Protein AF-A0A7C3XQ85-F1 (afdb_monomer)

Secondary structure (DSSP, 8-state):
-----------HHHHHHHHHHHH-HHHHHHH-GGG-GGG-TTHHHHHHHHHHHHHHHHHHHHHS-GGGS--TTTT-HHHHHHHHHHHHHHIIIIIHHHHHHHHHHHHHTT--TTTS-TTHHHHHHHHHHHHHHHTTT-EEEEEEEE-TTT-PEEEEEEETHHHHHHIIIIIIIIII----HHHHHHHHHTTHHHHTTSHHHHHTT--HHHHHHHHHHHHHHHHHT--HHHHTTT--HHHHHHHHPPP--TT--HHHHHHHHHHHHHHTTTSHHHHHHHTTHHHHHHHHHHHHGGGHHHHHHH-HHHHHHHHHHIIIIIHHHHHHTT-HHHHHHHHHHHHHSSGGGTHHHHHHHHHHHHH--HHHHHHHHHHHHHHHHTTT-S-BTTTEEEEEEEPPHHHHHHHHHHHT-S---SS---THHHHTS-SS-SEEEEEEE----HHHHHHHHHHHHHHHHHH-GGG--GGG-GGGGGSHHHHHHHHHH-SS----------------EEE-SSHHHHHHHHT-HHHHHHTS--HHHHHHHHHHHHHHHHHHHHHHHHHHHHHHTSSHHHHHHHHHHHHHHHTS--SS-----SSPPPTT--HHHHHHHHHHHHHGGGGTTSPEEEEEEEEEEE-SS-EEEEEEEEEEEETT--HHHHHHHH-GGGGGEEEEEEEEE-SS-SSPEEE-TTT----TT-EEEEEEEEEEPPHHHHHHHHHHHHHHHHHHHHHHHIIIII-S------

Mean predicted aligned error: 11.76 Å

pLDDT: mean 75.99, std 19.25, range [28.61, 97.62]

Sequence (742 aa):
MDNVDGRETYTGFEASSCILNFFNLDTAARDLPELNFSELPAFPQIKQVFGRFIEMIETLLMNCDSSQISFNAFNNPEFRKTFYSKLHFIFSEKVEPRILLLKDAIKEGGLTEKEFPEGWEDRIRYAMAWAFLIHYGEKRKGEKEYDPKTGEELDENLDYIRHILRVLFFETRRNVGLIDESTACLGIYHDIKENFDRGIIRILGVPKEGVDVLMRLFFEEIDAHTSPILSRKNIKMSDLIDIVSKKKEEGVLRTRHTLRLFLALCSCLDNPDLFIDYLRSIPVKMADRLDNEKTSRYLLENKPESFIDMMDETFYIFVPFAERLGMIAAFDSILDFCRIIDRKEWQAFFDFRKELLATHDVVSDFNRRIAAEIERRSIGQFQLGRDYVITMRPRSLRTRKSAISRGCKMRYSSASLTVPQIKAMSRGFLNYVIFTPLINDDSRRELLVGIARNVFADMFPELVSIDKYKTDRRTTLGSMFHFATDEKTERPSDAGESKFGTVAYRIFRSPRDLRKNLHGLIHLAIIDDDEEAKKRLIVLFRDAQRYVGHLASQLDFLEKNLSAESVVQYTRRRAESVVENQLHYPLSSSYEIPANVSNTMLKNLIGLVERRVLALFVKPVKIRIRIIQEREDKSIIRDFGYVDIPSGSTPAYALLHTAPQCLLYDIKKCRVRSSIQKRFSECDFAEQVLKAGNILEIYIGETAAAESRQADQIEKAAIGLDEFVLQKIRDEYLGKRKKLSY

Nearest PDB structures (foldseek):
  7oiw-assembly1_A  TM=5.862E-01  e=9.056E-05  Staphylococcus aureus subsp. aureus Mu50
  4wph-assembly2_B  TM=4.427E-01  e=1.383E-01  Homo sapiens
  4wph-assembly1_A  TM=4.320E-01  e=1.445E-01  Homo sapiens
  7xpy-assembly1_A  TM=5.328E-01  e=4.330E-01  Homo sapiens
  6i1d-assembly1_B  TM=3.747E-01  e=2.013E+00  Saccharomyces cerevisiae S288C

Radius of gyration: 29.44 Å; Cα contacts (8 Å, |Δi|>4): 953; chains: 1; bounding box: 61×79×80 Å

Solvent-accessible surface area (backbone atoms only — not comparable to full-atom values): 41315 Å² total; per-residue (Å²): 138,90,83,79,92,80,73,78,74,53,52,78,69,56,48,50,52,49,53,51,58,58,59,31,58,72,56,47,38,67,77,41,56,93,64,50,47,89,73,42,91,49,40,68,33,42,50,50,49,38,54,52,50,50,54,50,50,56,54,43,51,76,77,41,72,50,78,60,46,47,61,70,64,59,76,33,66,69,51,48,52,52,52,49,53,48,52,46,48,45,43,66,73,49,45,52,62,41,53,54,54,45,54,51,48,36,57,65,54,61,56,50,58,85,38,46,41,90,67,47,68,54,52,48,40,33,46,48,39,50,40,42,49,36,35,37,89,33,60,36,77,68,37,60,33,61,43,87,87,81,68,46,78,42,98,46,58,27,52,38,56,54,55,36,52,36,23,39,63,46,31,20,57,74,28,41,47,76,75,35,50,62,43,46,46,44,26,50,43,34,58,42,80,61,42,51,71,30,24,44,43,44,67,29,42,54,50,71,73,50,44,56,52,50,53,51,53,49,40,55,52,47,40,75,66,47,49,70,74,36,55,79,68,75,49,54,53,48,59,48,33,59,53,54,32,53,80,92,51,89,93,62,56,73,46,49,48,54,46,49,34,52,48,58,53,42,70,33,60,91,40,59,68,62,27,60,59,56,50,47,41,52,54,38,50,52,12,47,51,63,51,50,57,72,37,41,62,42,26,51,78,76,36,48,66,64,31,49,56,51,48,49,48,41,59,35,37,51,39,48,46,23,54,75,41,33,18,46,38,37,30,41,53,55,57,28,50,74,63,46,78,56,46,81,85,43,45,72,58,55,53,51,51,55,57,50,62,75,72,47,68,63,64,62,56,50,50,50,52,54,42,53,52,48,20,61,77,48,73,62,76,49,46,79,77,68,39,26,39,75,45,76,43,76,51,41,57,62,60,51,51,51,53,49,58,67,72,48,81,62,92,78,78,100,70,87,92,62,76,66,69,66,67,56,76,54,86,88,56,72,28,36,37,37,37,32,39,60,53,84,52,65,71,62,33,52,50,51,48,51,49,47,51,52,54,52,43,69,76,42,61,91,67,69,63,70,89,68,44,73,55,31,54,83,41,85,67,31,41,61,58,47,72,67,74,55,96,80,78,90,85,91,83,85,83,84,91,83,69,72,63,84,77,52,59,45,69,34,85,25,34,67,52,42,31,53,61,37,31,3,37,63,44,28,32,67,70,68,60,30,66,67,36,43,52,53,50,52,53,56,42,55,63,40,35,58,54,52,51,51,51,52,53,52,50,53,52,59,59,61,42,79,40,78,67,41,43,57,53,50,54,50,56,49,59,61,56,62,76,76,64,87,88,81,77,85,90,68,83,86,74,75,79,57,93,85,65,53,72,66,58,53,49,53,51,50,54,53,58,39,54,50,51,43,52,64,68,50,62,64,28,47,26,32,42,32,45,32,35,46,45,101,89,51,71,50,77,45,74,70,47,74,43,78,40,49,61,51,32,13,53,29,31,52,39,54,70,76,45,48,72,58,45,45,28,33,73,75,53,34,32,43,23,48,79,83,50,96,60,71,42,78,45,56,48,49,73,41,68,54,53,67,51,22,37,38,40,40,32,27,42,76,53,64,32,57,67,72,54,24,51,52,46,49,48,36,23,47,47,21,47,50,54,33,55,50,48,50,46,31,65,76,75,68,43,95,67,78,80,85,82,127

Structure (mmCIF, N/CA/C/O backbone):
data_AF-A0A7C3XQ85-F1
#
_entry.id   AF-A0A7C3XQ85-F1
#
loop_
_atom_site.group_PDB
_atom_site.id
_atom_site.type_symbol
_atom_site.label_atom_id
_atom_site.label_alt_id
_atom_site.label_comp_id
_atom_site.label_asym_id
_atom_site.label_entity_id
_atom_site.label_seq_id
_atom_site.pdbx_PDB_ins_code
_atom_site.Cartn_x
_atom_site.Cartn_y
_atom_site.Cartn_z
_atom_site.occupancy
_atom_site.B_iso_or_equiv
_atom_site.auth_seq_id
_atom_site.auth_comp_id
_atom_site.auth_asym_id
_atom_site.auth_atom_id
_atom_site.pdbx_PDB_model_num
ATOM 1 N N . MET A 1 1 ? 8.898 -20.769 33.068 1.00 31.59 1 MET A N 1
ATOM 2 C CA . MET A 1 1 ? 8.346 -21.734 34.036 1.00 31.59 1 MET A CA 1
ATOM 3 C C . MET A 1 1 ? 7.781 -22.870 33.213 1.00 31.59 1 MET A C 1
ATOM 5 O O . MET A 1 1 ? 6.741 -22.684 32.599 1.00 31.59 1 MET A O 1
ATOM 9 N N . ASP A 1 2 ? 8.521 -23.972 33.131 1.00 36.94 2 ASP A N 1
ATOM 10 C CA . ASP A 1 2 ? 8.095 -25.202 32.462 1.00 36.94 2 ASP A CA 1
ATOM 11 C C . ASP A 1 2 ? 7.470 -26.138 33.500 1.00 36.94 2 ASP A C 1
ATOM 13 O O . ASP A 1 2 ? 8.128 -26.448 34.494 1.00 36.94 2 ASP A O 1
ATOM 17 N N . ASN A 1 3 ? 6.214 -26.554 33.286 1.00 28.61 3 ASN A N 1
ATOM 18 C CA . ASN A 1 3 ? 5.795 -27.962 33.340 1.00 28.61 3 ASN A CA 1
ATOM 19 C C . ASN A 1 3 ? 4.282 -28.164 33.083 1.00 28.61 3 ASN A C 1
ATOM 21 O O . ASN A 1 3 ? 3.446 -27.609 33.787 1.00 28.61 3 ASN A O 1
ATOM 25 N N . VAL A 1 4 ? 4.018 -29.075 32.132 1.00 31.94 4 VAL A N 1
ATOM 26 C CA . VAL A 1 4 ? 2.970 -30.120 32.093 1.00 31.94 4 VAL A CA 1
ATOM 27 C C . VAL A 1 4 ? 1.510 -29.702 31.832 1.00 31.94 4 VAL A C 1
ATOM 29 O O . VAL A 1 4 ? 0.784 -29.306 32.734 1.00 31.94 4 VAL A O 1
ATOM 32 N N . ASP A 1 5 ? 1.106 -29.880 30.565 1.00 35.59 5 ASP A N 1
ATOM 33 C CA . ASP A 1 5 ? -0.220 -30.191 29.978 1.00 35.59 5 ASP A CA 1
ATOM 34 C C . ASP A 1 5 ? -1.478 -30.210 30.881 1.00 35.59 5 ASP A C 1
ATOM 36 O O . ASP A 1 5 ? -2.272 -31.149 30.873 1.00 35.59 5 ASP A O 1
ATOM 40 N N . GLY A 1 6 ? -1.747 -29.113 31.587 1.00 34.97 6 GLY A N 1
ATOM 41 C CA . GLY A 1 6 ? -3.038 -28.826 32.223 1.00 34.97 6 GLY A CA 1
ATOM 42 C C . GLY A 1 6 ? -4.103 -28.358 31.225 1.00 34.97 6 GLY A C 1
ATOM 43 O O . GLY A 1 6 ? -4.691 -27.290 31.403 1.00 34.97 6 GLY A O 1
ATOM 44 N N . ARG A 1 7 ? -4.330 -29.101 30.133 1.00 40.91 7 ARG A N 1
ATOM 45 C CA . ARG A 1 7 ? -5.483 -28.841 29.258 1.00 40.91 7 ARG A CA 1
ATOM 46 C C . ARG A 1 7 ? -6.736 -29.362 29.955 1.00 40.91 7 ARG A C 1
ATOM 48 O O . ARG A 1 7 ? -7.094 -30.524 29.802 1.00 40.91 7 ARG A O 1
ATOM 55 N N . GLU A 1 8 ? -7.389 -28.509 30.737 1.00 44.94 8 GLU A N 1
ATOM 56 C CA . GLU A 1 8 ? -8.786 -28.735 31.098 1.00 44.94 8 GLU A CA 1
ATOM 57 C C . GLU A 1 8 ? -9.602 -28.796 29.802 1.00 44.94 8 GLU A C 1
ATOM 59 O O . GLU A 1 8 ? -9.644 -27.846 29.020 1.00 44.94 8 GLU A O 1
ATOM 64 N N . THR A 1 9 ? -10.193 -29.956 29.527 1.00 39.19 9 THR A N 1
ATOM 65 C CA . THR A 1 9 ? -11.106 -30.141 28.402 1.00 39.19 9 THR A CA 1
ATOM 66 C C . THR A 1 9 ? -12.459 -29.563 28.787 1.00 39.19 9 THR A C 1
ATOM 68 O O . THR A 1 9 ? -13.212 -30.198 29.522 1.00 39.19 9 THR A O 1
ATOM 71 N N . TYR A 1 10 ? -12.758 -28.363 28.299 1.00 47.00 10 TYR A N 1
ATOM 72 C CA . TYR A 1 10 ? -14.072 -27.747 28.457 1.00 47.00 10 TYR A CA 1
ATOM 73 C C . TYR A 1 10 ? -15.071 -28.433 27.522 1.00 47.00 10 TYR A C 1
ATOM 75 O O . TYR A 1 10 ? -14.813 -28.606 26.326 1.00 47.00 10 TYR A O 1
ATOM 83 N N . THR A 1 11 ? -16.229 -28.819 28.053 1.00 49.16 11 THR A N 1
ATOM 84 C CA . THR A 1 11 ? -17.363 -29.210 27.206 1.00 49.16 11 THR A CA 1
ATOM 85 C C . THR A 1 11 ? -17.896 -27.975 26.466 1.00 49.16 11 THR A C 1
ATOM 87 O O . THR A 1 11 ? -17.730 -26.848 26.937 1.00 49.16 11 THR A O 1
ATOM 90 N N . GLY A 1 12 ? -18.543 -28.148 25.305 1.00 54.44 12 GLY A N 1
ATOM 91 C CA . GLY A 1 12 ? -18.982 -27.022 24.459 1.00 54.44 12 GLY A CA 1
ATOM 92 C C . GLY A 1 12 ? -19.811 -25.948 25.187 1.00 54.44 12 GLY A C 1
ATOM 93 O O . GLY A 1 12 ? -19.714 -24.773 24.855 1.00 54.44 12 GLY A O 1
ATOM 94 N N . PHE A 1 13 ? -20.555 -26.322 26.235 1.00 56.94 13 PHE A N 1
ATOM 95 C CA . PHE A 1 13 ? -21.327 -25.387 27.060 1.00 56.94 13 PHE A CA 1
ATOM 96 C C . PHE A 1 13 ? -20.452 -24.537 28.005 1.00 56.94 13 PHE A C 1
ATOM 98 O O . PHE A 1 13 ? -20.681 -23.337 28.166 1.00 56.94 13 PHE A O 1
ATOM 105 N N . GLU A 1 14 ? -19.421 -25.128 28.613 1.00 60.59 14 GLU A N 1
ATOM 106 C CA . GLU A 1 14 ? -18.522 -24.424 29.538 1.00 60.59 14 GLU A CA 1
ATOM 107 C C . GLU A 1 14 ? -17.587 -23.467 28.782 1.00 60.59 14 GLU A C 1
ATOM 109 O O . GLU A 1 14 ? -17.351 -22.346 29.242 1.00 60.59 14 GLU A O 1
ATOM 114 N N . ALA A 1 15 ? -17.146 -23.861 27.582 1.00 64.06 15 ALA A N 1
ATOM 115 C CA . ALA A 1 15 ? -16.384 -23.013 26.667 1.00 64.06 15 ALA A CA 1
ATOM 116 C C . ALA A 1 15 ? -17.145 -21.724 26.309 1.00 64.06 15 ALA A C 1
ATOM 118 O O . ALA A 1 15 ? -16.611 -20.627 26.486 1.00 64.06 15 ALA A O 1
ATOM 119 N N . SER A 1 16 ? -18.416 -21.834 25.899 1.00 67.75 16 SER A N 1
ATOM 120 C CA . SER A 1 16 ? -19.260 -20.668 25.604 1.00 67.75 16 SER A CA 1
ATOM 121 C C . SER A 1 16 ? -19.396 -19.735 26.809 1.00 67.75 16 SER A C 1
ATOM 123 O O . SER A 1 16 ? -19.255 -18.522 26.665 1.00 67.75 16 SER A O 1
ATOM 125 N N . SER A 1 17 ? -19.587 -20.274 28.019 1.00 77.69 17 SER A N 1
ATOM 126 C CA . SER A 1 17 ? -19.729 -19.453 29.231 1.00 77.69 17 SER A CA 1
ATOM 127 C C . SER A 1 17 ? -18.465 -18.651 29.581 1.00 77.69 17 SER A C 1
ATOM 129 O O . SER A 1 17 ? -18.557 -17.483 29.964 1.00 77.69 17 SER A O 1
ATOM 131 N N . CYS A 1 18 ? -17.278 -19.239 29.399 1.00 81.00 18 CYS A N 1
ATOM 132 C CA . CYS A 1 18 ? -15.994 -18.586 29.652 1.00 81.00 18 CYS A CA 1
ATOM 133 C C . CYS A 1 18 ? -15.768 -17.401 28.699 1.00 81.00 18 CYS A C 1
ATOM 135 O O . CYS A 1 18 ? -15.454 -16.293 29.136 1.00 81.00 18 CYS A O 1
ATOM 137 N N . ILE A 1 19 ? -15.991 -17.616 27.401 1.00 83.06 19 ILE A N 1
ATOM 138 C CA . ILE A 1 19 ? -15.823 -16.593 26.358 1.00 83.06 19 ILE A CA 1
ATOM 139 C C . ILE A 1 19 ? -16.833 -15.462 26.551 1.00 83.06 19 ILE A C 1
ATOM 141 O O . ILE A 1 19 ? -16.451 -14.291 26.516 1.00 83.06 19 ILE A O 1
ATOM 145 N N . LEU A 1 20 ? -18.102 -15.809 26.801 1.00 84.19 20 LEU A N 1
ATOM 146 C CA . LEU A 1 20 ? -19.162 -14.846 27.096 1.00 84.19 20 LEU A CA 1
ATOM 147 C C . LEU A 1 20 ? -18.768 -13.960 28.277 1.00 84.19 20 LEU A C 1
ATOM 149 O O . LEU A 1 20 ? -18.853 -12.740 28.181 1.00 84.19 20 LEU A O 1
ATOM 153 N N . ASN A 1 21 ? -18.279 -14.549 29.370 1.00 86.25 21 ASN A N 1
ATOM 154 C CA . ASN A 1 21 ? -17.844 -13.789 30.539 1.00 86.25 21 ASN A CA 1
ATOM 155 C C . ASN A 1 21 ? -16.622 -12.909 30.247 1.00 86.25 21 ASN A C 1
ATOM 157 O O . ASN A 1 21 ? -16.576 -11.764 30.701 1.00 86.25 21 ASN A O 1
ATOM 161 N N . PHE A 1 22 ? -15.650 -13.414 29.483 1.00 90.44 22 PHE A N 1
ATOM 162 C CA . PHE A 1 22 ? -14.438 -12.668 29.159 1.00 90.44 22 PHE A CA 1
ATOM 163 C C . PHE A 1 22 ? -14.728 -11.444 28.298 1.00 90.44 22 PHE A C 1
ATOM 165 O O . PHE A 1 22 ? -14.241 -10.368 28.631 1.00 90.44 22 PHE A O 1
ATOM 172 N N . PHE A 1 23 ? -15.518 -11.588 27.231 1.00 92.31 23 PHE A N 1
ATOM 173 C CA . PHE A 1 23 ? -15.826 -10.526 26.263 1.00 92.31 23 PHE A CA 1
ATOM 174 C C . PHE A 1 23 ? -17.057 -9.682 26.635 1.00 92.31 23 PHE A C 1
ATOM 176 O O . PHE A 1 23 ? -17.402 -8.734 25.926 1.00 92.31 23 PHE A O 1
ATOM 183 N N . ASN A 1 24 ? -17.706 -9.963 27.768 1.00 89.81 24 ASN A N 1
ATOM 184 C CA . ASN A 1 24 ? -18.750 -9.100 28.306 1.00 89.81 24 ASN A CA 1
ATOM 185 C C . ASN A 1 24 ? -18.141 -7.810 28.885 1.00 89.81 24 ASN A C 1
ATOM 187 O O . ASN A 1 24 ? -17.690 -7.759 30.033 1.00 89.81 24 ASN A O 1
ATOM 191 N N . LEU A 1 25 ? -18.177 -6.749 28.078 1.00 87.50 25 LEU A N 1
ATOM 192 C CA . LEU A 1 25 ? -17.703 -5.412 28.442 1.00 87.50 25 LEU A CA 1
ATOM 193 C C . LEU A 1 25 ? -18.417 -4.806 29.651 1.00 87.50 25 LEU A C 1
ATOM 195 O O . LEU A 1 25 ? -17.778 -4.077 30.402 1.00 87.50 25 LEU A O 1
ATOM 199 N N . ASP A 1 26 ? -19.694 -5.117 29.881 1.00 87.31 26 ASP A N 1
ATOM 200 C CA . ASP A 1 26 ? -20.423 -4.600 31.045 1.00 87.31 26 ASP A CA 1
ATOM 201 C C . ASP A 1 26 ? -19.884 -5.245 32.338 1.00 87.31 26 ASP A C 1
ATOM 203 O O . ASP A 1 26 ? -19.753 -4.596 33.376 1.00 87.31 26 ASP A O 1
ATOM 207 N N . THR A 1 27 ? -19.503 -6.524 32.279 1.00 87.00 27 THR A N 1
ATOM 208 C CA . THR A 1 27 ? -18.810 -7.203 33.382 1.00 87.00 27 THR A CA 1
ATOM 209 C C . THR A 1 27 ? -17.384 -6.681 33.540 1.00 87.00 27 THR A C 1
ATOM 211 O O . THR A 1 27 ? -16.981 -6.378 34.656 1.00 87.00 27 THR A O 1
ATOM 214 N N . ALA A 1 28 ? -16.637 -6.481 32.450 1.00 86.19 28 ALA A N 1
ATOM 215 C CA . ALA A 1 28 ? -15.297 -5.891 32.520 1.00 86.19 28 ALA A CA 1
ATOM 216 C C . ALA A 1 28 ? -15.299 -4.469 33.111 1.00 86.19 28 ALA A C 1
ATOM 218 O O . ALA A 1 28 ? -14.428 -4.153 33.913 1.00 86.19 28 ALA A O 1
ATOM 219 N N . ALA A 1 29 ? -16.293 -3.639 32.780 1.00 86.50 29 ALA A N 1
ATOM 220 C CA . ALA A 1 29 ? -16.444 -2.294 33.335 1.00 86.50 29 ALA A CA 1
ATOM 221 C C . ALA A 1 29 ? -16.757 -2.295 34.842 1.00 86.50 29 ALA A C 1
ATOM 223 O O . ALA A 1 29 ? -16.347 -1.379 35.548 1.00 86.50 29 ALA A O 1
ATOM 224 N N . ARG A 1 30 ? -17.458 -3.321 35.346 1.00 88.00 30 ARG A N 1
ATOM 225 C CA . ARG A 1 30 ? -17.686 -3.505 36.791 1.00 88.00 30 ARG A CA 1
ATOM 226 C C . ARG A 1 30 ? -16.452 -4.031 37.516 1.00 88.00 30 ARG A C 1
ATOM 228 O O . ARG A 1 30 ? -16.191 -3.598 38.633 1.00 88.00 30 ARG A O 1
ATOM 235 N N . ASP A 1 31 ? -15.729 -4.957 36.892 1.00 87.44 31 ASP A N 1
ATOM 236 C CA . ASP A 1 31 ? -14.573 -5.624 37.500 1.00 87.44 31 ASP A CA 1
ATOM 237 C C . ASP A 1 31 ? -13.309 -4.749 37.475 1.00 87.44 31 ASP A C 1
ATOM 239 O O . ASP A 1 31 ? -12.438 -4.906 38.328 1.00 87.44 31 ASP A O 1
ATOM 243 N N . LEU A 1 32 ? -13.210 -3.838 36.501 1.00 90.00 32 LEU A N 1
ATOM 244 C CA . LEU A 1 32 ? -12.097 -2.905 36.302 1.00 90.00 32 LEU A CA 1
ATOM 245 C C . LEU A 1 32 ? -12.626 -1.461 36.199 1.00 90.00 32 LEU A C 1
ATOM 247 O O . LEU A 1 32 ? -12.503 -0.830 35.140 1.00 90.00 32 LEU A O 1
ATOM 251 N N . PRO A 1 33 ? -13.262 -0.928 37.263 1.00 90.12 33 PRO A N 1
ATOM 252 C CA . PRO A 1 33 ? -13.885 0.395 37.235 1.00 90.12 33 PRO A CA 1
ATOM 253 C C . PRO A 1 33 ? -12.870 1.513 36.970 1.00 90.12 33 PRO A C 1
ATOM 255 O O . PRO A 1 33 ? -13.230 2.544 36.417 1.00 90.12 33 PRO A O 1
ATOM 258 N N . GLU A 1 34 ? -11.591 1.307 37.290 1.00 91.31 34 GLU A N 1
ATOM 259 C CA . GLU A 1 34 ? -10.514 2.262 37.024 1.00 91.31 34 GLU A CA 1
ATOM 260 C C . GLU A 1 34 ? -10.281 2.536 35.531 1.00 91.31 34 GLU A C 1
ATOM 262 O O . GLU A 1 34 ? -9.664 3.543 35.186 1.00 91.31 34 GLU A O 1
ATOM 267 N N . LEU A 1 35 ? -10.758 1.652 34.648 1.00 89.06 35 LEU A N 1
ATOM 268 C CA . LEU A 1 35 ? -10.637 1.807 33.201 1.00 89.06 35 LEU A CA 1
ATOM 269 C C . LEU A 1 35 ? -11.797 2.600 32.584 1.00 89.06 35 LEU A C 1
ATOM 271 O O . LEU A 1 35 ? -11.731 2.874 31.397 1.00 89.06 35 LEU A O 1
ATOM 275 N N . ASN A 1 36 ? -12.856 2.956 33.324 1.00 89.75 36 ASN A N 1
ATOM 276 C CA . ASN A 1 36 ? -13.954 3.824 32.851 1.00 89.75 36 ASN A CA 1
ATOM 277 C C . ASN A 1 36 ? -14.445 3.536 31.412 1.00 89.75 36 ASN A C 1
ATOM 279 O O . ASN A 1 36 ? -14.696 4.451 30.629 1.00 89.75 36 ASN A O 1
ATOM 283 N N . PHE A 1 37 ? -14.600 2.259 31.040 1.00 87.69 37 PHE A N 1
ATOM 284 C CA . PHE A 1 37 ? -14.905 1.861 29.658 1.00 87.69 37 PHE A CA 1
ATOM 285 C C . PHE A 1 37 ? -16.136 2.551 29.061 1.00 87.69 37 PHE A C 1
ATOM 287 O O . PHE A 1 37 ? -16.153 2.823 27.864 1.00 87.69 37 PHE A O 1
ATOM 294 N N . SER A 1 38 ? -17.144 2.854 29.882 1.00 85.19 38 SER A N 1
ATOM 295 C CA . SER A 1 38 ? -18.368 3.544 29.464 1.00 85.19 38 SER A CA 1
ATOM 296 C C . SER A 1 38 ? -18.139 4.965 28.943 1.00 85.19 38 SER A C 1
ATOM 298 O O . SER A 1 38 ? -19.006 5.499 28.259 1.00 85.19 38 SER A O 1
ATOM 300 N N . GLU A 1 39 ? -17.003 5.585 29.266 1.00 89.81 39 GLU A N 1
ATOM 301 C CA . GLU A 1 39 ? -16.635 6.922 28.791 1.00 89.81 39 GLU A CA 1
ATOM 302 C C . GLU A 1 39 ? -15.858 6.883 27.466 1.00 89.81 39 GLU A C 1
ATOM 304 O O . GLU A 1 39 ? -15.670 7.924 26.833 1.00 89.81 39 GLU A O 1
ATOM 309 N N . LEU A 1 40 ? -15.421 5.701 27.010 1.00 92.56 40 LEU A N 1
ATOM 310 C CA . LEU A 1 40 ? -14.745 5.574 25.723 1.00 92.56 40 LEU A CA 1
ATOM 311 C C . LEU A 1 40 ? -15.740 5.803 24.575 1.00 92.56 40 LEU A C 1
ATOM 313 O O . LEU A 1 40 ? -16.701 5.041 24.452 1.00 92.56 40 LEU A O 1
ATOM 317 N N . PRO A 1 41 ? -15.469 6.740 23.643 1.00 94.81 41 PRO A N 1
ATOM 318 C CA . PRO A 1 41 ? -16.310 6.929 22.459 1.00 94.81 41 PRO A CA 1
ATOM 319 C C . PRO A 1 41 ? -16.489 5.652 21.626 1.00 94.81 41 PRO A C 1
ATOM 321 O O . PRO A 1 41 ? -17.539 5.449 21.029 1.00 94.81 41 PRO A O 1
ATOM 324 N N . ALA A 1 42 ? -15.481 4.771 21.620 1.00 95.31 42 ALA A N 1
ATOM 325 C CA . ALA A 1 42 ? -15.505 3.494 20.912 1.00 95.31 42 ALA A CA 1
ATOM 326 C C . ALA A 1 42 ? -16.222 2.349 21.636 1.00 95.31 42 ALA A C 1
ATOM 328 O O . ALA A 1 42 ? -16.307 1.251 21.083 1.00 95.31 42 ALA A O 1
ATOM 329 N N . PHE A 1 43 ? -16.735 2.564 22.852 1.00 95.38 43 PHE A N 1
ATOM 330 C CA . PHE A 1 43 ? -17.388 1.514 23.635 1.00 95.38 43 PHE A CA 1
ATOM 331 C C . PHE A 1 43 ? -18.481 0.755 22.855 1.00 95.38 43 PHE A C 1
ATOM 333 O O . PHE A 1 43 ? -18.446 -0.480 22.871 1.00 95.38 43 PHE A O 1
ATOM 340 N N . PRO A 1 44 ? -19.396 1.417 22.109 1.00 96.12 44 PRO A N 1
ATOM 341 C CA . PRO A 1 44 ? -20.425 0.709 21.346 1.00 96.12 44 PRO A CA 1
ATOM 342 C C . PRO A 1 44 ? -19.841 -0.214 20.270 1.00 96.12 44 PRO A C 1
ATOM 344 O O . PRO A 1 44 ? -20.291 -1.349 20.119 1.00 96.12 44 PRO A O 1
ATOM 347 N N . GLN A 1 45 ? -18.808 0.236 19.555 1.00 97.38 45 GLN A N 1
ATOM 348 C CA . GLN A 1 45 ? -18.197 -0.532 18.470 1.00 97.38 45 GLN A CA 1
ATOM 349 C C . GLN A 1 45 ? -17.363 -1.700 18.994 1.00 97.38 45 GLN A C 1
ATOM 351 O O . GLN A 1 45 ? -17.401 -2.782 18.414 1.00 97.38 45 GLN A O 1
ATOM 356 N N . ILE A 1 46 ? -16.655 -1.520 20.113 1.00 97.12 46 ILE A N 1
ATOM 357 C CA . ILE A 1 46 ? -15.939 -2.621 20.772 1.00 97.12 46 ILE A CA 1
ATOM 358 C C . ILE A 1 46 ? -16.950 -3.678 21.240 1.00 97.12 46 ILE A C 1
ATOM 360 O O . ILE A 1 46 ? -16.752 -4.864 20.980 1.00 97.12 46 ILE A O 1
ATOM 364 N N . LYS A 1 47 ? -18.069 -3.261 21.853 1.00 95.62 47 LYS A N 1
ATOM 365 C CA . LYS A 1 47 ? -19.145 -4.173 22.277 1.00 95.62 47 LYS A CA 1
ATOM 366 C C . LYS A 1 47 ? -19.730 -4.953 21.104 1.00 95.62 47 LYS A C 1
ATOM 368 O O . LYS A 1 47 ? -19.926 -6.160 21.218 1.00 95.62 47 LYS A O 1
ATOM 373 N N . GLN A 1 48 ? -19.951 -4.284 19.974 1.00 95.88 48 GLN A N 1
ATOM 374 C CA . GLN A 1 48 ? -20.429 -4.920 18.750 1.00 95.88 48 GLN A CA 1
ATOM 375 C C . GLN A 1 48 ? -19.440 -5.973 18.227 1.00 95.88 48 GLN A C 1
ATOM 377 O O . GLN A 1 48 ? -19.843 -7.107 17.979 1.00 95.88 48 GLN A O 1
ATOM 382 N N . VAL A 1 49 ? -18.151 -5.633 18.104 1.00 96.75 49 VAL A N 1
ATOM 383 C CA . VAL A 1 49 ? -17.114 -6.573 17.638 1.00 96.75 49 VAL A CA 1
ATOM 384 C C . VAL A 1 49 ? -16.988 -7.775 18.568 1.00 96.75 49 VAL A C 1
ATOM 386 O O . VAL A 1 49 ? -16.894 -8.904 18.099 1.00 96.75 49 VAL A O 1
ATOM 389 N N . PHE A 1 50 ? -17.028 -7.562 19.883 1.00 96.06 50 PHE A N 1
ATOM 390 C CA . PHE A 1 50 ? -16.963 -8.651 20.857 1.00 96.06 50 PHE A CA 1
ATOM 391 C C . PHE A 1 50 ? -18.171 -9.584 20.761 1.00 96.06 50 PHE A C 1
ATOM 393 O O . PHE A 1 50 ? -17.981 -10.797 20.746 1.00 96.06 50 PHE A O 1
ATOM 400 N N . GLY A 1 51 ? -19.384 -9.043 20.612 1.00 94.81 51 GLY A N 1
ATOM 401 C CA . GLY A 1 51 ? -20.589 -9.846 20.374 1.00 94.81 51 GLY A CA 1
ATOM 402 C C . GLY A 1 51 ? -20.473 -10.715 19.120 1.00 94.81 51 GLY A C 1
ATOM 403 O O . GLY A 1 51 ? -20.686 -11.922 19.179 1.00 94.81 51 GLY A O 1
ATOM 404 N N . ARG A 1 52 ? -20.032 -10.125 18.005 1.00 95.75 52 ARG A N 1
ATOM 405 C CA . ARG A 1 52 ? -19.819 -10.845 16.739 1.00 95.75 52 ARG A CA 1
ATOM 406 C C . ARG A 1 52 ? -18.735 -11.902 16.830 1.00 95.75 52 ARG A C 1
ATOM 408 O O . ARG A 1 52 ? -18.889 -13.000 16.309 1.00 95.75 52 ARG A O 1
ATOM 415 N N . PHE A 1 53 ? -17.647 -11.596 17.525 1.00 95.12 53 PHE A N 1
ATOM 416 C CA . PHE A 1 53 ? -16.585 -12.563 17.736 1.00 95.12 53 PHE A CA 1
ATOM 417 C C . PHE A 1 53 ? -17.060 -13.762 18.562 1.00 95.12 53 PHE A C 1
ATOM 419 O O . PHE A 1 53 ? -16.715 -14.890 18.225 1.00 95.12 53 PHE A O 1
ATOM 426 N N . ILE A 1 54 ? -17.893 -13.546 19.587 1.00 93.62 54 ILE A N 1
ATOM 427 C CA . ILE A 1 54 ? -18.523 -14.641 20.340 1.00 93.62 54 ILE A CA 1
ATOM 428 C C . ILE A 1 54 ? -19.343 -15.534 19.398 1.00 93.62 54 ILE A C 1
ATOM 430 O O . ILE A 1 54 ? -19.103 -16.738 19.369 1.00 93.62 54 ILE A O 1
ATOM 434 N N . GLU A 1 55 ? -20.230 -14.958 18.576 1.00 93.69 55 GLU A N 1
ATOM 435 C CA . GLU A 1 55 ? -21.048 -15.704 17.597 1.00 93.69 55 GLU A CA 1
ATOM 436 C C . GLU A 1 55 ? -20.178 -16.529 16.626 1.00 93.69 55 GLU A C 1
ATOM 438 O O . GLU A 1 55 ? -20.482 -17.683 16.300 1.00 93.69 55 GLU A O 1
ATOM 443 N N . MET A 1 56 ? -19.052 -15.963 16.182 1.00 94.38 56 MET A N 1
ATOM 444 C CA . MET A 1 56 ? -18.095 -16.659 15.321 1.00 94.38 56 MET A CA 1
ATOM 445 C C . MET A 1 56 ? -17.415 -17.833 16.032 1.00 94.38 56 MET A C 1
ATOM 447 O O . MET A 1 56 ? -17.241 -18.889 15.421 1.00 94.38 56 MET A O 1
ATOM 451 N N . ILE A 1 57 ? -17.036 -17.682 17.306 1.00 91.38 57 ILE A N 1
ATOM 452 C CA . ILE A 1 57 ? -16.445 -18.782 18.077 1.00 91.38 57 ILE A CA 1
ATOM 453 C C . ILE A 1 57 ? -17.484 -19.867 18.375 1.00 91.38 57 ILE A C 1
ATOM 455 O O . ILE A 1 57 ? -17.163 -21.046 18.270 1.00 91.38 57 ILE A O 1
ATOM 459 N N . GLU A 1 58 ? -18.732 -19.513 18.674 1.00 90.25 58 GLU A N 1
ATOM 460 C CA . GLU A 1 58 ? -19.811 -20.498 18.826 1.00 90.25 58 GLU A CA 1
ATOM 461 C C . GLU A 1 58 ? -20.015 -21.298 17.536 1.00 90.25 58 GLU A C 1
ATOM 463 O O . GLU A 1 58 ? -20.075 -22.528 17.564 1.00 90.25 58 GLU A O 1
ATOM 468 N N . THR A 1 59 ? -20.015 -20.616 16.388 1.00 90.81 59 THR A N 1
ATOM 469 C CA . THR A 1 59 ? -20.071 -21.270 15.075 1.00 90.81 59 THR A CA 1
ATOM 470 C C . THR A 1 59 ? -18.867 -22.186 14.860 1.00 90.81 59 THR A C 1
ATOM 472 O O . THR A 1 59 ? -19.023 -23.310 14.383 1.00 90.81 59 THR A O 1
ATOM 475 N N . LEU A 1 60 ? -17.661 -21.753 15.233 1.00 90.12 60 LEU A N 1
ATOM 476 C CA . LEU A 1 60 ? -16.460 -22.585 15.168 1.00 90.12 60 LEU A CA 1
ATOM 477 C C . LEU A 1 60 ? -16.601 -23.849 16.030 1.00 90.12 60 LEU A C 1
ATOM 479 O O . LEU A 1 60 ? -16.309 -24.939 15.547 1.00 90.12 60 LEU A O 1
ATOM 483 N N . LEU A 1 61 ? -17.083 -23.723 17.268 1.00 87.06 61 LEU A N 1
ATOM 484 C CA . LEU A 1 61 ? -17.259 -24.841 18.203 1.00 87.06 61 LEU A CA 1
ATOM 485 C C . LEU A 1 61 ? -18.285 -25.876 17.718 1.00 87.06 61 LEU A C 1
ATOM 487 O O . LEU A 1 61 ? -18.182 -27.044 18.077 1.00 87.06 61 LEU A O 1
ATOM 491 N N . MET A 1 62 ? -19.244 -25.481 16.876 1.00 85.56 62 MET A N 1
ATOM 492 C CA . MET A 1 62 ? -20.172 -26.420 16.228 1.00 85.56 62 MET A CA 1
ATOM 493 C C . MET A 1 62 ? 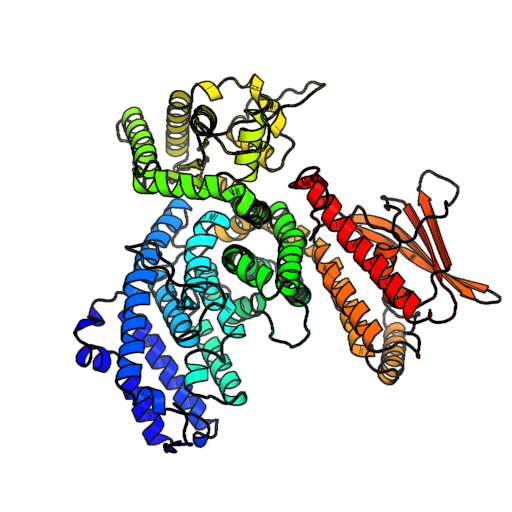-19.546 -27.178 15.049 1.00 85.56 62 MET A C 1
ATOM 495 O O . MET A 1 62 ? -20.035 -28.244 14.680 1.00 85.56 62 MET A O 1
ATOM 499 N N . ASN A 1 63 ? -18.495 -26.627 14.436 1.00 82.44 63 ASN A N 1
ATOM 500 C CA . ASN A 1 63 ? -17.898 -27.140 13.199 1.00 82.44 63 ASN A CA 1
ATOM 501 C C . ASN A 1 63 ? -16.505 -27.761 13.395 1.00 82.44 63 ASN A C 1
ATOM 503 O O . ASN A 1 63 ? -15.948 -28.316 12.449 1.00 82.44 63 ASN A O 1
ATOM 507 N N . CYS A 1 64 ? -15.914 -27.645 14.583 1.00 80.56 64 CYS A N 1
ATOM 508 C CA . CYS A 1 64 ? -14.570 -28.121 14.901 1.00 80.56 64 CYS A CA 1
ATOM 509 C C . CYS A 1 64 ? -14.554 -28.855 16.245 1.00 80.56 64 CYS A C 1
ATOM 511 O O . CYS A 1 64 ? -15.382 -28.600 17.115 1.00 80.56 64 CYS A O 1
ATOM 513 N N . ASP A 1 65 ? -13.585 -29.755 16.423 1.00 80.75 65 ASP A N 1
ATOM 514 C CA . ASP A 1 65 ? -13.379 -30.453 17.692 1.00 80.75 65 ASP A CA 1
ATOM 515 C C . ASP A 1 65 ? -12.948 -29.454 18.779 1.00 80.75 65 ASP A C 1
ATOM 517 O O . ASP A 1 65 ? -11.815 -28.965 18.796 1.00 80.75 65 ASP A O 1
ATOM 521 N N . SER A 1 66 ? -13.871 -29.142 19.693 1.00 75.94 66 SER A N 1
ATOM 522 C CA . SER A 1 66 ? -13.667 -28.158 20.758 1.00 75.94 66 SER A CA 1
ATOM 523 C C . SER A 1 66 ? -12.534 -28.529 21.714 1.00 75.94 66 SER A C 1
ATOM 525 O O . SER A 1 66 ? -11.982 -27.641 22.357 1.00 75.94 66 SER A O 1
ATOM 527 N N . SER A 1 67 ? -12.141 -29.807 21.788 1.00 77.06 67 SER A N 1
ATOM 528 C CA . SER A 1 67 ? -11.020 -30.260 22.626 1.00 77.06 67 SER A CA 1
ATOM 529 C C . SER A 1 67 ? -9.659 -29.718 22.169 1.00 77.06 67 SER A C 1
ATOM 531 O O . SER A 1 67 ? -8.684 -29.742 22.925 1.00 77.06 67 SER A O 1
ATOM 533 N N . GLN A 1 68 ? -9.587 -29.199 20.940 1.00 79.25 68 GLN A N 1
ATOM 534 C CA . GLN A 1 68 ? -8.376 -28.619 20.367 1.00 79.25 68 GLN A CA 1
ATOM 535 C C . GLN A 1 68 ? -8.228 -27.118 20.652 1.00 79.25 68 GLN A C 1
ATOM 537 O O . GLN A 1 68 ? -7.147 -26.576 20.431 1.00 79.25 68 GLN A O 1
ATOM 542 N N . ILE A 1 69 ? -9.273 -26.454 21.160 1.00 83.19 69 ILE A N 1
ATOM 543 C CA . ILE A 1 69 ? -9.297 -25.009 21.422 1.00 83.19 69 ILE A CA 1
ATOM 544 C C . ILE A 1 69 ? -9.110 -24.761 22.924 1.00 83.19 69 ILE A C 1
ATOM 546 O O . ILE A 1 69 ? -9.774 -25.367 23.762 1.00 83.19 69 ILE A O 1
ATOM 550 N N . SER A 1 70 ? -8.193 -23.861 23.274 1.00 84.19 70 SER A N 1
ATOM 551 C CA . SER A 1 70 ? -7.843 -23.530 24.656 1.00 84.19 70 SER A CA 1
ATOM 552 C C . SER A 1 70 ? -8.504 -22.233 25.110 1.00 84.19 70 SER A C 1
ATOM 554 O O . SER A 1 70 ? -8.258 -21.166 24.549 1.00 84.19 70 SER A O 1
ATOM 556 N N . PHE A 1 71 ? -9.274 -22.310 26.196 1.00 84.69 71 PHE A N 1
ATOM 557 C CA . PHE A 1 71 ? -9.902 -21.147 26.839 1.00 84.69 71 PHE A CA 1
ATOM 558 C C . PHE A 1 71 ? -9.229 -20.743 28.156 1.00 84.69 71 PHE A C 1
ATOM 560 O O . PHE A 1 71 ? -9.606 -19.745 28.767 1.00 84.69 71 PHE A O 1
ATOM 567 N N . ASN A 1 72 ? -8.175 -21.455 28.572 1.00 83.56 72 ASN A N 1
ATOM 568 C CA . ASN A 1 72 ? -7.516 -21.268 29.870 1.00 83.56 72 ASN A CA 1
ATOM 569 C C . ASN A 1 72 ? -7.044 -19.824 30.109 1.00 83.56 72 ASN A C 1
ATOM 571 O O . ASN A 1 72 ? -7.092 -19.328 31.233 1.00 83.56 72 ASN A O 1
ATOM 575 N N . ALA A 1 73 ? -6.605 -19.132 29.053 1.00 84.62 73 ALA A N 1
ATOM 576 C CA . ALA A 1 73 ? -6.156 -17.746 29.155 1.00 84.62 73 ALA A CA 1
ATOM 577 C C . ALA A 1 73 ? -7.275 -16.795 29.615 1.00 84.62 73 ALA A C 1
ATOM 579 O O . ALA A 1 73 ? -7.002 -15.833 30.327 1.00 84.62 73 ALA A O 1
ATOM 580 N N . PHE A 1 74 ? -8.532 -17.064 29.257 1.00 87.62 74 PHE A N 1
ATOM 581 C CA . PHE A 1 74 ? -9.668 -16.190 29.561 1.00 87.62 74 PHE A CA 1
ATOM 582 C C . PHE A 1 74 ? -10.170 -16.322 31.000 1.00 87.62 74 PHE A C 1
ATOM 584 O O . PHE A 1 74 ? -10.719 -15.365 31.543 1.00 87.62 74 PHE A O 1
ATOM 591 N N . ASN A 1 75 ? -9.890 -17.450 31.654 1.00 85.19 75 ASN A N 1
ATOM 592 C CA . ASN A 1 75 ? -10.138 -17.625 33.085 1.00 85.19 75 ASN A CA 1
ATOM 593 C C . ASN A 1 75 ? -9.055 -16.984 33.967 1.00 85.19 75 ASN A C 1
ATOM 595 O O . ASN A 1 75 ? -9.232 -16.891 35.179 1.00 85.19 75 ASN A O 1
ATOM 599 N N . ASN A 1 76 ? -7.940 -16.523 33.390 1.00 88.62 76 ASN A N 1
ATOM 600 C CA . ASN A 1 76 ? -6.854 -15.901 34.140 1.00 88.62 76 ASN A CA 1
ATOM 601 C C . ASN A 1 76 ? -7.148 -14.402 34.408 1.00 88.62 76 ASN A C 1
ATOM 603 O O . ASN A 1 76 ? -7.174 -13.608 33.459 1.00 88.62 76 ASN A O 1
ATOM 607 N N . PRO A 1 77 ? -7.304 -13.972 35.680 1.00 89.88 77 PRO A N 1
ATOM 608 C CA . PRO A 1 77 ? -7.602 -12.577 36.017 1.00 89.88 77 PRO A CA 1
ATOM 609 C C . PRO A 1 77 ? -6.523 -11.584 35.566 1.00 89.88 77 PRO A C 1
ATOM 611 O O . PRO A 1 77 ? -6.852 -10.492 35.105 1.00 89.88 77 PRO A O 1
ATOM 614 N N . GLU A 1 78 ? -5.243 -11.963 35.635 1.00 91.69 78 GLU A N 1
ATOM 615 C CA . GLU A 1 78 ? -4.127 -11.110 35.204 1.00 91.69 78 GLU A CA 1
ATOM 616 C C . GLU A 1 78 ? -4.113 -10.930 33.685 1.00 91.69 78 GLU A C 1
ATOM 618 O O . GLU A 1 78 ? -3.889 -9.826 33.179 1.00 91.69 78 GLU A O 1
ATOM 623 N N . PHE A 1 79 ? -4.418 -11.995 32.935 1.00 91.56 79 PHE A N 1
ATOM 624 C CA . PHE A 1 79 ? -4.572 -11.898 31.485 1.00 91.56 79 PHE A CA 1
ATOM 625 C C . PHE A 1 79 ? -5.734 -10.972 31.119 1.00 91.56 79 PHE A C 1
ATOM 627 O O . PHE A 1 79 ? -5.564 -10.080 30.287 1.00 91.56 79 PHE A O 1
ATOM 634 N N . ARG A 1 80 ? -6.888 -11.130 31.779 1.00 91.06 80 ARG A N 1
ATOM 635 C CA . ARG A 1 80 ? -8.060 -10.269 31.581 1.00 91.06 80 ARG A CA 1
ATOM 636 C C . ARG A 1 80 ? -7.737 -8.807 31.878 1.00 91.06 80 ARG A C 1
ATOM 638 O O . ARG A 1 80 ? -7.984 -7.948 31.033 1.00 91.06 80 ARG A O 1
ATOM 645 N N . LYS A 1 81 ? -7.109 -8.523 33.020 1.00 93.00 81 LYS A N 1
ATOM 646 C CA . LYS A 1 81 ? -6.673 -7.171 33.391 1.00 93.00 81 LYS A CA 1
ATOM 647 C C . LYS A 1 81 ? -5.708 -6.574 32.368 1.00 93.00 81 LYS A C 1
ATOM 649 O O . LYS A 1 81 ? -5.870 -5.415 31.987 1.00 93.00 81 LYS A O 1
ATOM 654 N N . THR A 1 82 ? -4.749 -7.363 31.882 1.00 93.50 82 THR A N 1
ATOM 655 C CA . THR A 1 82 ? -3.773 -6.941 30.863 1.00 93.50 82 THR A CA 1
ATOM 656 C C . THR A 1 82 ? -4.454 -6.640 29.529 1.00 93.50 82 THR A C 1
ATOM 658 O O . THR A 1 82 ? -4.202 -5.593 28.930 1.00 93.50 82 THR A O 1
ATOM 661 N N . PHE A 1 83 ? -5.353 -7.520 29.080 1.00 95.00 83 PHE A N 1
ATOM 662 C CA . PHE A 1 83 ? -6.104 -7.358 27.837 1.00 95.00 83 PHE A CA 1
ATOM 663 C C . PHE A 1 83 ? -6.927 -6.072 27.850 1.00 95.00 83 PHE A C 1
ATOM 665 O O . PHE A 1 83 ? -6.790 -5.241 26.950 1.00 95.00 83 PHE A O 1
ATOM 672 N N . TYR A 1 84 ? -7.722 -5.871 28.900 1.00 95.62 84 TYR A N 1
ATOM 673 C CA . TYR A 1 84 ? -8.606 -4.716 29.018 1.00 95.62 84 TYR A CA 1
ATOM 674 C C . TYR A 1 84 ? -7.843 -3.409 29.250 1.00 95.62 84 TYR A C 1
ATOM 676 O O . TYR A 1 84 ? -8.134 -2.420 28.580 1.00 95.62 84 TYR A O 1
ATOM 684 N N . SER A 1 85 ? -6.806 -3.404 30.093 1.00 94.19 85 SER A N 1
ATOM 685 C CA . SER A 1 85 ? -5.934 -2.228 30.258 1.00 94.19 85 SER A CA 1
ATOM 686 C C . SER A 1 85 ? -5.329 -1.787 28.925 1.00 94.19 85 SER A C 1
ATOM 688 O O . SER A 1 85 ? -5.282 -0.600 28.600 1.00 94.19 85 SER A O 1
ATOM 690 N N . LYS A 1 86 ? -4.899 -2.756 28.114 1.00 93.75 86 LYS A N 1
ATOM 691 C CA . LYS A 1 86 ? -4.298 -2.501 26.808 1.00 93.75 86 LYS A CA 1
ATOM 692 C C . LYS A 1 86 ? -5.315 -2.051 25.767 1.00 93.75 86 LYS A C 1
ATOM 694 O O . LYS A 1 86 ? -5.017 -1.137 25.003 1.00 93.75 86 LYS A O 1
ATOM 699 N N . LEU A 1 87 ? -6.501 -2.658 25.746 1.00 95.25 87 LEU A N 1
ATOM 700 C CA . LEU A 1 87 ? -7.625 -2.221 24.919 1.00 95.25 87 LEU A CA 1
ATOM 701 C C . LEU A 1 87 ? -7.958 -0.758 25.217 1.00 95.25 87 LEU A C 1
ATOM 703 O O . LEU A 1 87 ? -7.942 0.065 24.304 1.00 95.25 87 LEU A O 1
ATOM 707 N N . HIS A 1 88 ? -8.171 -0.432 26.495 1.00 95.06 88 HIS A N 1
ATOM 708 C CA . HIS A 1 88 ? -8.449 0.929 26.937 1.00 95.06 88 HIS A CA 1
ATOM 709 C C . HIS A 1 88 ? -7.347 1.889 26.481 1.00 95.06 88 HIS A C 1
ATOM 711 O O . HIS A 1 88 ? -7.633 2.847 25.771 1.00 95.06 88 HIS A O 1
ATOM 717 N N . PHE A 1 89 ? -6.081 1.592 26.790 1.00 93.12 89 PHE A N 1
ATOM 718 C CA . PHE A 1 89 ? -4.943 2.428 26.399 1.00 93.12 89 PHE A CA 1
ATOM 719 C C . PHE A 1 89 ? -4.843 2.646 24.883 1.00 93.12 89 PHE A C 1
ATOM 721 O O . PHE A 1 89 ? -4.580 3.760 24.430 1.00 93.12 89 PHE A O 1
ATOM 728 N N . ILE A 1 90 ? -5.030 1.603 24.069 1.00 92.62 90 ILE A N 1
ATOM 729 C CA . ILE A 1 90 ? -4.989 1.748 22.611 1.00 92.62 90 ILE A CA 1
ATOM 730 C C . ILE A 1 90 ? -6.121 2.661 22.138 1.00 92.62 90 ILE A C 1
ATOM 732 O O . ILE A 1 90 ? -5.867 3.551 21.324 1.00 92.62 90 ILE A O 1
ATOM 736 N N . PHE A 1 91 ? -7.339 2.495 22.646 1.00 94.75 91 PHE A N 1
ATOM 737 C CA . PHE A 1 91 ? -8.460 3.318 22.208 1.00 94.75 91 PHE A CA 1
ATOM 738 C C . PHE A 1 91 ? -8.374 4.759 22.725 1.00 94.75 91 PHE A C 1
ATOM 740 O O . PHE A 1 91 ? -8.389 5.680 21.907 1.00 94.75 91 PHE A O 1
ATOM 747 N N . SER A 1 92 ? -8.174 4.963 24.030 1.00 93.50 92 SER A N 1
ATOM 748 C CA . SER A 1 92 ? -8.116 6.293 24.651 1.00 93.50 92 SER A CA 1
ATOM 749 C C . SER A 1 92 ? -6.896 7.098 24.202 1.00 93.50 92 SER A C 1
ATOM 751 O O . SER A 1 92 ? -7.025 8.245 23.786 1.00 93.50 92 SER A O 1
ATOM 753 N N . GLU A 1 93 ? -5.703 6.495 24.219 1.00 89.88 93 GLU A N 1
ATOM 754 C CA . GLU A 1 93 ? -4.452 7.233 24.007 1.00 89.88 93 GLU A CA 1
ATOM 755 C C . GLU A 1 93 ? -3.989 7.217 22.555 1.00 89.88 93 GLU A C 1
ATOM 757 O O . GLU A 1 93 ? -3.110 8.006 22.175 1.00 89.88 93 GLU A O 1
ATOM 762 N N . LYS A 1 94 ? -4.479 6.271 21.739 1.00 89.31 94 LYS A N 1
ATOM 763 C CA . LYS A 1 94 ? -3.987 6.091 20.367 1.00 89.31 94 LYS A CA 1
ATOM 764 C C . LYS A 1 94 ? -5.052 6.288 19.302 1.00 89.31 94 LYS A C 1
ATOM 766 O O . LYS A 1 94 ? -4.754 7.045 18.376 1.00 89.31 94 LYS A O 1
ATOM 771 N N . VAL A 1 95 ? -6.212 5.644 19.396 1.00 92.19 95 VAL A N 1
ATOM 772 C CA . VAL A 1 95 ? -7.263 5.709 18.363 1.00 92.19 95 VAL A CA 1
ATOM 773 C C . VAL A 1 95 ? -7.986 7.053 18.407 1.00 92.19 95 VAL A C 1
ATOM 775 O O . VAL A 1 95 ? -7.949 7.771 17.411 1.00 92.19 95 VAL A O 1
ATOM 778 N N . GLU A 1 96 ? -8.563 7.450 19.544 1.00 93.25 96 GLU A N 1
ATOM 779 C CA . GLU A 1 96 ? -9.397 8.662 19.617 1.00 93.25 96 GLU A CA 1
ATOM 780 C C . GLU A 1 96 ? -8.642 9.955 19.257 1.00 93.25 96 GLU A C 1
ATOM 782 O O . GLU A 1 96 ? -9.117 10.700 18.392 1.00 93.25 96 GLU A O 1
ATOM 787 N N . PRO A 1 97 ? -7.414 10.208 19.761 1.00 90.19 97 PRO A N 1
ATOM 788 C CA . PRO A 1 97 ? -6.650 11.382 19.344 1.00 90.19 97 PRO A CA 1
ATOM 789 C C . PRO A 1 97 ? -6.355 11.384 17.840 1.00 90.19 97 PRO A C 1
ATOM 791 O O . PRO A 1 97 ? -6.238 12.439 17.223 1.00 90.19 97 PRO A O 1
ATOM 794 N N . ARG A 1 98 ? -6.234 10.204 17.220 1.00 88.88 98 ARG A N 1
ATOM 795 C CA . ARG A 1 98 ? -5.973 10.067 15.783 1.00 88.88 98 ARG A CA 1
ATOM 796 C C . ARG A 1 98 ? -7.228 10.222 14.929 1.00 88.88 98 ARG A C 1
ATOM 798 O O . ARG A 1 98 ? -7.106 10.741 13.824 1.00 88.88 98 ARG A O 1
ATOM 805 N N . ILE A 1 99 ? -8.408 9.859 15.432 1.00 91.50 99 ILE A N 1
ATOM 806 C CA . ILE A 1 99 ? -9.688 10.176 14.777 1.00 91.50 99 ILE A CA 1
ATOM 807 C C . ILE A 1 99 ? -9.857 11.696 14.670 1.00 91.50 99 ILE A C 1
ATOM 809 O O . ILE A 1 99 ? -10.237 12.189 13.610 1.00 91.50 99 ILE A O 1
ATOM 813 N N . LEU A 1 100 ? -9.484 12.458 15.704 1.00 88.62 100 LEU A N 1
ATOM 814 C CA . LEU A 1 100 ? -9.474 13.926 15.635 1.00 88.62 100 LEU A CA 1
ATOM 815 C C . LEU A 1 100 ? -8.505 14.444 14.559 1.00 88.62 100 LEU A C 1
ATOM 817 O O . LEU A 1 100 ? -8.884 15.264 13.728 1.00 88.62 100 LEU A O 1
ATOM 821 N N . LEU A 1 101 ? -7.286 13.897 14.494 1.00 85.69 101 LEU A N 1
ATOM 822 C CA . LEU A 1 101 ? -6.332 14.247 13.431 1.00 85.69 101 LEU A CA 1
ATOM 823 C C . LEU A 1 101 ? -6.837 13.874 12.031 1.00 85.69 101 LEU A C 1
ATOM 825 O O . LEU A 1 101 ? -6.443 14.512 11.052 1.00 85.69 101 LEU A O 1
ATOM 829 N N . LEU A 1 102 ? -7.658 12.828 11.923 1.00 88.38 102 LEU A N 1
ATOM 830 C CA . LEU A 1 102 ? -8.277 12.415 10.673 1.00 88.38 102 LEU A CA 1
ATOM 831 C C . LEU A 1 102 ? -9.389 13.387 10.264 1.00 88.38 102 LEU A C 1
ATOM 833 O O . LEU A 1 102 ? -9.423 13.771 9.101 1.00 88.38 102 LEU A O 1
ATOM 837 N N . LYS A 1 103 ? -10.211 13.875 11.204 1.00 89.56 103 LYS A N 1
ATOM 838 C CA . LYS A 1 103 ? -11.176 14.968 10.955 1.00 89.56 103 LYS A CA 1
ATOM 839 C C . LYS A 1 103 ? -10.489 16.204 10.390 1.00 89.56 103 LYS A C 1
ATOM 841 O O . LYS A 1 103 ? -10.931 16.749 9.378 1.00 89.56 103 LYS A O 1
ATOM 846 N N . ASP A 1 104 ? -9.381 16.607 11.007 1.00 84.62 104 ASP A N 1
ATOM 847 C CA . ASP A 1 104 ? -8.589 17.739 10.526 1.00 84.62 104 ASP A CA 1
ATOM 848 C C . ASP A 1 104 ? -8.064 17.477 9.111 1.00 84.62 104 ASP A C 1
ATOM 850 O O . ASP A 1 104 ? -8.169 18.339 8.246 1.00 84.62 104 ASP A O 1
ATOM 854 N N . ALA A 1 105 ? -7.563 16.268 8.839 1.00 85.38 105 ALA A N 1
ATOM 855 C CA . ALA A 1 105 ? -7.056 15.889 7.522 1.00 85.38 105 ALA A CA 1
ATOM 856 C C . ALA A 1 105 ? -8.145 15.842 6.434 1.00 85.38 105 ALA A C 1
ATOM 858 O O . ALA A 1 105 ? -7.883 16.246 5.303 1.00 85.38 105 ALA A O 1
ATOM 859 N N . ILE A 1 106 ? -9.355 15.375 6.759 1.00 88.88 106 ILE A N 1
ATOM 860 C CA . ILE A 1 106 ? -10.528 15.391 5.866 1.00 88.88 106 ILE A CA 1
ATOM 861 C C . ILE A 1 106 ? -10.823 16.834 5.458 1.00 88.88 106 ILE A C 1
ATOM 863 O O . ILE A 1 106 ? -10.944 17.141 4.270 1.00 88.88 106 ILE A O 1
ATOM 867 N N . LYS A 1 107 ? -10.838 17.742 6.438 1.00 84.06 107 LYS A N 1
ATOM 868 C CA . LYS A 1 107 ? -11.049 19.171 6.211 1.00 84.06 107 LYS A CA 1
ATOM 869 C C . LYS A 1 107 ? -9.922 19.802 5.392 1.00 84.06 107 LYS A C 1
ATOM 871 O O . LYS A 1 107 ? -10.192 20.485 4.409 1.00 84.06 107 LYS A O 1
ATOM 876 N N . GLU A 1 108 ? -8.665 19.550 5.762 1.00 80.88 108 GLU A N 1
ATOM 877 C CA . GLU A 1 108 ? -7.462 20.020 5.055 1.00 80.88 108 GLU A CA 1
ATOM 878 C C . GLU A 1 108 ? -7.437 19.552 3.595 1.00 80.88 108 GLU A C 1
ATOM 880 O O . GLU A 1 108 ? -7.050 20.301 2.696 1.00 80.88 108 GLU A O 1
ATOM 885 N N . GLY A 1 109 ? -7.864 18.311 3.363 1.00 82.69 109 GLY A N 1
ATOM 886 C CA . GLY A 1 109 ? -7.952 17.693 2.049 1.00 82.69 109 GLY A CA 1
ATOM 887 C C . GLY A 1 109 ? -9.150 18.153 1.227 1.00 82.69 109 GLY A C 1
ATOM 888 O O . GLY A 1 109 ? -9.229 17.764 0.065 1.00 82.69 109 GLY A O 1
ATOM 889 N N . GLY A 1 110 ? -10.063 18.957 1.786 1.00 85.25 110 GLY A N 1
ATOM 890 C CA . GLY A 1 110 ? -11.318 19.345 1.139 1.00 85.25 110 GLY A CA 1
ATOM 891 C C . GLY A 1 110 ? -12.170 18.136 0.756 1.00 85.25 110 GLY A C 1
ATOM 892 O O . GLY A 1 110 ? -12.681 18.086 -0.362 1.00 85.25 110 GLY A O 1
ATOM 893 N N . LEU A 1 111 ? -12.221 17.138 1.639 1.00 90.50 111 LEU A N 1
ATOM 894 C CA . LEU A 1 111 ? -13.045 15.941 1.501 1.00 90.50 111 LEU A CA 1
ATOM 895 C C . LEU A 1 111 ? -14.399 16.183 2.171 1.00 90.50 111 LEU A C 1
ATOM 897 O O . LEU A 1 111 ? -14.500 16.929 3.147 1.00 90.50 111 LEU A O 1
ATOM 901 N N . THR A 1 112 ? -15.441 15.571 1.624 1.00 88.62 112 THR A N 1
ATOM 902 C CA . THR A 1 112 ? -16.834 15.829 2.008 1.00 88.62 112 THR A CA 1
ATOM 903 C C . THR A 1 112 ? -17.508 14.566 2.537 1.00 88.62 112 THR A C 1
ATOM 905 O O . THR A 1 112 ? -16.897 13.500 2.599 1.00 88.62 112 THR A O 1
ATOM 908 N N . GLU A 1 113 ? -18.800 14.657 2.858 1.00 86.38 113 GLU A N 1
ATOM 909 C CA . GLU A 1 113 ? -19.632 13.493 3.196 1.00 86.38 113 GLU A CA 1
ATOM 910 C C . GLU A 1 113 ? -19.724 12.459 2.060 1.00 86.38 113 GLU A C 1
ATOM 912 O O . GLU A 1 113 ? -20.080 11.307 2.300 1.00 86.38 113 GLU A O 1
ATOM 917 N N . LYS A 1 114 ? -19.370 12.828 0.818 1.00 89.81 114 LYS A N 1
ATOM 918 C CA . LYS A 1 114 ? -19.252 11.871 -0.290 1.00 89.81 114 LYS A CA 1
ATOM 919 C C . LYS A 1 114 ? -18.114 10.872 -0.049 1.00 89.81 114 LYS A C 1
ATOM 921 O O . LYS A 1 114 ? -18.288 9.685 -0.313 1.00 89.81 114 LYS A O 1
ATOM 926 N N . GLU A 1 115 ? -16.971 11.345 0.447 1.00 94.25 115 GLU A N 1
ATOM 927 C CA . GLU A 1 115 ? -15.780 10.530 0.721 1.00 94.25 115 GLU A CA 1
ATOM 928 C C . GLU A 1 115 ? -15.763 9.981 2.157 1.00 94.25 115 GLU A C 1
ATOM 930 O O . GLU A 1 115 ? -15.186 8.925 2.417 1.00 94.25 115 GLU A O 1
ATOM 935 N N . PHE A 1 116 ? -16.406 10.683 3.091 1.00 95.06 116 PHE A N 1
ATOM 936 C CA . PHE A 1 116 ? -16.543 10.290 4.494 1.00 95.06 116 PHE A CA 1
ATOM 937 C C . PHE A 1 116 ? -18.003 10.429 4.949 1.00 95.06 116 PHE A C 1
ATOM 939 O O . PHE A 1 116 ? -18.347 11.413 5.607 1.00 95.06 116 PHE A O 1
ATOM 946 N N . PRO A 1 117 ? -18.873 9.463 4.595 1.00 95.19 117 PRO A N 1
ATOM 947 C CA . PRO A 1 117 ? -20.289 9.495 4.953 1.00 95.19 117 PRO A CA 1
ATOM 948 C C . PRO A 1 117 ? -20.515 9.547 6.463 1.00 95.19 117 PRO A C 1
ATOM 950 O O . PRO A 1 117 ? -19.676 9.090 7.241 1.00 95.19 117 PRO A O 1
ATOM 953 N N . GLU A 1 118 ? -21.685 10.026 6.886 1.00 94.88 118 GLU A N 1
ATOM 954 C CA . GLU A 1 118 ? -22.078 10.044 8.298 1.00 94.88 118 GLU A CA 1
ATOM 955 C C . GLU A 1 118 ? -21.827 8.684 8.989 1.00 94.88 118 GLU A C 1
ATOM 957 O O . GLU A 1 118 ? -21.968 7.606 8.394 1.00 94.88 118 GLU A O 1
ATOM 962 N N . GLY A 1 119 ? -21.361 8.732 10.239 1.00 95.12 119 GLY A N 1
ATOM 963 C CA . GLY A 1 119 ? -20.973 7.546 11.009 1.00 95.12 119 GLY A CA 1
ATOM 964 C C . GLY A 1 119 ? -19.626 6.920 10.618 1.00 95.12 119 GLY A C 1
ATOM 965 O O . GLY A 1 119 ? -19.315 5.828 11.091 1.00 95.12 119 GLY A O 1
ATOM 966 N N . TRP A 1 120 ? -18.806 7.568 9.777 1.00 95.75 120 TRP A N 1
ATOM 967 C CA . TRP A 1 120 ? -17.490 7.026 9.396 1.00 95.75 120 TRP A CA 1
ATOM 968 C C . TRP A 1 120 ? -16.556 6.824 10.595 1.00 95.75 120 TRP A C 1
ATOM 970 O O . TRP A 1 120 ? -15.755 5.893 10.603 1.00 95.75 120 TRP A O 1
ATOM 980 N N . GLU A 1 121 ? -16.649 7.670 11.626 1.00 96.12 121 GLU A N 1
ATOM 981 C CA . GLU A 1 121 ? -15.811 7.536 12.823 1.00 96.12 121 GLU A CA 1
ATOM 982 C C . GLU A 1 121 ? -16.069 6.206 13.525 1.00 96.12 121 GLU A C 1
ATOM 984 O O . GLU A 1 121 ? -15.135 5.514 13.921 1.00 96.12 121 GLU A O 1
ATOM 989 N N . ASP A 1 122 ? -17.340 5.827 13.618 1.00 97.06 122 ASP A N 1
ATOM 990 C CA . ASP A 1 122 ? -17.765 4.583 14.240 1.00 97.06 122 ASP A CA 1
ATOM 991 C C . ASP A 1 122 ? -17.329 3.386 13.403 1.00 97.06 122 ASP A C 1
ATOM 993 O O . ASP A 1 122 ? -16.808 2.415 13.941 1.00 97.06 122 ASP A O 1
ATOM 997 N N . ARG A 1 123 ? -17.412 3.463 12.074 1.00 96.38 123 ARG A N 1
ATOM 998 C CA . ARG A 1 123 ? -16.896 2.395 11.204 1.00 96.38 123 ARG A CA 1
ATOM 999 C C . ARG A 1 123 ? -15.369 2.256 11.297 1.00 96.38 123 ARG A C 1
ATOM 1001 O O . ARG A 1 123 ? -14.865 1.135 11.324 1.00 96.38 123 ARG A O 1
ATOM 1008 N N . ILE A 1 124 ? -14.628 3.354 11.469 1.00 95.75 124 ILE A N 1
ATOM 1009 C CA . ILE A 1 124 ? -13.183 3.317 11.759 1.00 95.75 124 ILE A CA 1
ATOM 1010 C C . ILE A 1 124 ? -12.900 2.701 13.135 1.00 95.75 124 ILE A C 1
ATOM 1012 O O . ILE A 1 124 ? -11.996 1.874 13.252 1.00 95.75 124 ILE A O 1
ATOM 1016 N N . ARG A 1 125 ? -13.667 3.046 14.178 1.00 96.88 125 ARG A N 1
ATOM 1017 C CA . ARG A 1 125 ? -13.546 2.431 15.516 1.00 96.88 125 ARG A CA 1
ATOM 1018 C C . ARG A 1 125 ? -13.846 0.937 15.478 1.00 96.88 125 ARG A C 1
ATOM 1020 O O . ARG A 1 125 ? -13.092 0.157 16.054 1.00 96.88 125 ARG A O 1
ATOM 1027 N N . TYR A 1 126 ? -14.891 0.544 14.756 1.00 97.62 126 TYR A N 1
ATOM 1028 C CA . TYR A 1 126 ? -15.268 -0.848 14.523 1.00 97.62 126 TYR A CA 1
ATOM 1029 C C . TYR A 1 126 ? -14.144 -1.614 13.813 1.00 97.62 126 TYR A C 1
ATOM 1031 O O . TYR A 1 126 ? -13.711 -2.668 14.281 1.00 97.62 126 TYR A O 1
ATOM 1039 N N . ALA A 1 127 ? -13.570 -1.040 12.752 1.00 97.12 127 ALA A N 1
ATOM 1040 C CA . ALA A 1 127 ? -12.416 -1.620 12.075 1.00 97.12 127 ALA A CA 1
ATOM 1041 C C . ALA A 1 127 ? -11.191 -1.748 12.987 1.00 97.12 127 ALA A C 1
ATOM 1043 O O . ALA A 1 127 ? -10.528 -2.789 13.003 1.00 97.12 127 ALA A O 1
ATOM 1044 N N . MET A 1 128 ? -10.912 -0.724 13.795 1.00 96.62 128 MET A N 1
ATOM 1045 C CA . MET A 1 128 ? -9.821 -0.756 14.768 1.00 96.62 128 MET A CA 1
ATOM 1046 C C . MET A 1 128 ? -10.041 -1.792 15.874 1.00 96.62 128 MET A C 1
ATOM 1048 O O . MET A 1 128 ? -9.061 -2.368 16.341 1.00 96.62 128 MET A O 1
ATOM 1052 N N . ALA A 1 129 ? -11.284 -2.054 16.285 1.00 96.81 129 ALA A N 1
ATOM 1053 C CA . ALA A 1 129 ? -11.598 -3.066 17.294 1.00 96.81 129 ALA A CA 1
ATOM 1054 C C . ALA A 1 129 ? -11.309 -4.476 16.768 1.00 96.81 129 ALA A C 1
ATOM 1056 O O . ALA A 1 129 ? -10.650 -5.258 17.455 1.00 96.81 129 ALA A O 1
ATOM 1057 N N . TRP A 1 130 ? -11.682 -4.762 15.517 1.00 96.88 130 TRP A N 1
ATOM 1058 C CA . TRP A 1 130 ? -11.289 -5.999 14.837 1.00 96.88 130 TRP A CA 1
ATOM 1059 C C . TRP A 1 130 ? -9.771 -6.145 14.715 1.00 96.88 130 TRP A C 1
ATOM 1061 O O . TRP A 1 130 ? -9.216 -7.179 15.087 1.00 96.88 130 TRP A O 1
ATOM 1071 N N . ALA A 1 131 ? -9.080 -5.101 14.249 1.00 96.50 131 ALA A N 1
ATOM 1072 C CA . ALA A 1 131 ? -7.625 -5.125 14.129 1.00 96.50 131 ALA A CA 1
ATOM 1073 C C . ALA A 1 131 ? -6.935 -5.313 15.490 1.00 96.50 131 ALA A C 1
ATOM 1075 O O . ALA A 1 131 ? -5.973 -6.072 15.591 1.00 96.50 131 ALA A O 1
ATOM 1076 N N . PHE A 1 132 ? -7.426 -4.661 16.549 1.00 96.12 132 PHE A N 1
ATOM 1077 C CA . PHE A 1 132 ? -6.914 -4.855 17.904 1.00 96.12 132 PHE A CA 1
ATOM 1078 C C . PHE A 1 132 ? -7.050 -6.312 18.339 1.00 96.12 132 PHE A C 1
ATOM 1080 O O . PHE A 1 132 ? -6.076 -6.888 18.814 1.00 96.12 132 PHE A O 1
ATOM 1087 N N . LEU A 1 133 ? -8.235 -6.897 18.158 1.00 94.81 133 LEU A N 1
ATOM 1088 C CA . LEU A 1 133 ? -8.533 -8.263 18.566 1.00 94.81 133 LEU A CA 1
ATOM 1089 C C . LEU A 1 133 ? -7.623 -9.268 17.842 1.00 94.81 133 LEU A C 1
ATOM 1091 O O . LEU A 1 133 ? -6.938 -10.061 18.487 1.00 94.81 133 LEU A O 1
ATOM 1095 N N . ILE A 1 134 ? -7.542 -9.178 16.514 1.00 95.00 134 ILE A N 1
ATOM 1096 C CA . ILE A 1 134 ? -6.756 -10.100 15.679 1.00 95.00 134 ILE A CA 1
ATOM 1097 C C . ILE A 1 134 ? -5.256 -9.979 15.968 1.00 95.00 134 ILE A C 1
ATOM 1099 O O . ILE A 1 134 ? -4.567 -10.988 16.098 1.00 95.00 134 ILE A O 1
ATOM 1103 N N . HIS A 1 135 ? -4.747 -8.760 16.156 1.00 95.19 135 HIS A N 1
ATOM 1104 C CA . HIS A 1 135 ? -3.326 -8.519 16.420 1.00 95.19 135 HIS A CA 1
ATOM 1105 C C . HIS A 1 135 ? -2.965 -8.464 17.915 1.00 95.19 135 HIS A C 1
ATOM 1107 O O . HIS A 1 135 ? -1.836 -8.100 18.266 1.00 95.19 135 HIS A O 1
ATOM 1113 N N . TYR A 1 136 ? -3.885 -8.805 18.824 1.00 94.75 136 TYR A N 1
ATOM 1114 C CA . TYR A 1 136 ? -3.638 -8.705 20.262 1.00 94.75 136 TYR A CA 1
ATOM 1115 C C . TYR A 1 136 ? -2.472 -9.602 20.697 1.00 94.75 136 TYR A C 1
ATOM 1117 O O . TYR A 1 136 ? -2.502 -10.813 20.524 1.00 94.75 136 TYR A O 1
ATOM 1125 N N . GLY A 1 137 ? -1.439 -9.012 21.300 1.00 89.88 137 GLY A N 1
ATOM 1126 C CA . GLY A 1 137 ? -0.241 -9.742 21.735 1.00 89.88 137 GLY A CA 1
ATOM 1127 C C . GLY A 1 137 ? 0.803 -9.957 20.633 1.00 89.88 137 GLY A C 1
ATOM 1128 O O . GLY A 1 137 ? 1.908 -10.413 20.927 1.00 89.88 137 GLY A O 1
ATOM 1129 N N . GLU A 1 138 ? 0.518 -9.574 19.385 1.00 92.56 138 GLU A N 1
ATOM 1130 C CA . GLU A 1 138 ? 1.524 -9.551 18.326 1.00 92.56 138 GLU A CA 1
ATOM 1131 C C . GLU A 1 138 ? 2.482 -8.364 18.506 1.00 92.56 138 GLU A C 1
ATOM 1133 O O . GLU A 1 138 ? 2.075 -7.231 18.783 1.00 92.56 138 GLU A O 1
ATOM 1138 N N . LYS A 1 139 ? 3.779 -8.624 18.322 1.00 90.31 139 LYS A N 1
ATOM 1139 C CA . LYS A 1 139 ? 4.858 -7.647 18.492 1.00 90.31 139 LYS A CA 1
ATOM 1140 C C . LYS A 1 139 ? 5.603 -7.396 17.178 1.00 90.31 139 LYS A C 1
ATOM 1142 O O . LYS A 1 139 ? 5.860 -8.326 16.412 1.00 90.31 139 LYS A O 1
ATOM 1147 N N . ARG A 1 140 ? 6.005 -6.146 16.933 1.00 86.81 140 ARG A N 1
ATOM 1148 C CA . ARG A 1 140 ? 6.872 -5.739 15.816 1.00 86.81 140 ARG A CA 1
ATOM 1149 C C . ARG A 1 140 ? 8.321 -6.069 16.150 1.00 86.81 140 ARG A C 1
ATOM 1151 O O . ARG A 1 140 ? 8.862 -5.606 17.145 1.00 86.81 140 ARG A O 1
ATOM 1158 N N . LYS A 1 141 ? 8.966 -6.871 15.304 1.00 84.00 141 LYS A N 1
ATOM 1159 C CA . LYS A 1 141 ? 10.379 -7.224 15.484 1.00 84.00 141 LYS A CA 1
ATOM 1160 C C . LYS A 1 141 ? 11.265 -6.019 15.166 1.00 84.00 141 LYS A C 1
ATOM 1162 O O . LYS A 1 141 ? 11.136 -5.445 14.087 1.00 84.00 141 LYS A O 1
ATOM 1167 N N . GLY A 1 142 ? 12.171 -5.679 16.082 1.00 77.50 142 GLY A N 1
ATOM 1168 C CA . GLY A 1 142 ? 13.164 -4.623 15.872 1.00 77.50 142 GLY A CA 1
ATOM 1169 C C . GLY A 1 142 ? 12.652 -3.196 16.051 1.00 77.50 142 GLY A C 1
ATOM 1170 O O . GLY A 1 142 ? 13.399 -2.255 15.803 1.00 77.50 142 GLY A O 1
ATOM 1171 N N . GLU A 1 143 ? 11.400 -3.032 16.478 1.00 80.19 143 GLU A N 1
ATOM 1172 C CA . GLU A 1 143 ? 10.869 -1.755 16.944 1.00 80.19 143 GLU A CA 1
ATOM 1173 C C . GLU A 1 143 ? 10.614 -1.879 18.438 1.00 80.19 143 GLU A C 1
ATOM 1175 O O . GLU A 1 143 ? 9.746 -2.648 18.853 1.00 80.19 143 GLU A O 1
ATOM 1180 N N . LYS A 1 144 ? 11.364 -1.127 19.237 1.00 79.19 144 LYS A N 1
ATOM 1181 C CA . LYS A 1 144 ? 11.172 -1.083 20.681 1.00 79.19 144 LYS A CA 1
ATOM 1182 C C . LYS A 1 144 ? 10.231 0.050 21.078 1.00 79.19 144 LYS A C 1
ATOM 1184 O O . LYS A 1 144 ? 10.086 1.044 20.357 1.00 79.19 144 LYS A O 1
ATOM 1189 N N . GLU A 1 145 ? 9.542 -0.127 22.197 1.00 73.69 145 GLU A N 1
ATOM 1190 C CA . GLU A 1 145 ? 8.763 0.942 22.811 1.00 73.69 145 GLU A CA 1
ATOM 1191 C C . GLU A 1 145 ? 9.699 1.990 23.428 1.00 73.69 145 GLU A C 1
ATOM 1193 O O . GLU A 1 145 ? 10.866 1.723 23.700 1.00 73.69 145 GLU A O 1
ATOM 1198 N N . TYR A 1 146 ? 9.202 3.210 23.603 1.00 68.00 146 TYR A N 1
ATOM 1199 C CA . TYR A 1 146 ? 9.957 4.303 24.206 1.00 68.00 146 TYR A CA 1
ATOM 1200 C C . TYR A 1 146 ? 9.156 4.877 25.363 1.00 68.00 146 TYR A C 1
ATOM 1202 O O . TYR A 1 146 ? 7.941 5.064 25.236 1.00 68.00 146 TYR A O 1
ATOM 1210 N N . ASP A 1 147 ? 9.835 5.213 26.455 1.00 60.88 147 ASP A N 1
ATOM 1211 C CA . ASP A 1 147 ? 9.232 5.992 27.527 1.00 60.88 147 ASP A CA 1
ATOM 1212 C C . ASP A 1 147 ? 8.990 7.424 27.008 1.00 60.88 147 ASP A C 1
ATOM 1214 O O . ASP A 1 147 ? 9.933 8.115 26.612 1.00 60.88 147 ASP A O 1
ATOM 1218 N N . PRO A 1 148 ? 7.737 7.907 26.974 1.00 46.12 148 PRO A N 1
ATOM 1219 C CA . PRO A 1 148 ? 7.429 9.235 26.456 1.00 46.12 148 PRO A CA 1
ATOM 1220 C C . PRO A 1 148 ? 7.973 10.383 27.323 1.00 46.12 148 PRO A C 1
ATOM 1222 O O . PRO A 1 148 ? 8.090 11.499 26.819 1.00 46.12 148 PRO A O 1
ATOM 1225 N N . LYS A 1 149 ? 8.287 10.148 28.604 1.00 52.06 149 LYS A N 1
ATOM 1226 C CA . LYS A 1 149 ? 8.826 11.150 29.537 1.00 52.06 149 LYS A CA 1
ATOM 1227 C C . LYS A 1 149 ? 10.343 11.258 29.442 1.00 52.06 149 LYS A C 1
ATOM 1229 O O . LYS A 1 149 ? 10.865 12.369 29.421 1.00 52.06 149 LYS A O 1
ATOM 1234 N N . THR A 1 150 ? 11.046 10.128 29.398 1.00 62.22 150 THR A N 1
ATOM 1235 C CA . THR A 1 150 ? 12.522 10.106 29.359 1.00 62.22 150 THR A CA 1
ATOM 1236 C C . THR A 1 150 ? 13.065 10.058 27.928 1.00 62.22 150 THR A C 1
ATOM 1238 O O . THR A 1 150 ? 14.180 10.505 27.660 1.00 62.22 150 THR A O 1
ATOM 1241 N N . GLY A 1 151 ? 12.266 9.564 26.979 1.00 59.06 151 GLY A N 1
ATOM 1242 C CA . GLY A 1 151 ? 12.679 9.302 25.603 1.00 59.06 151 GLY A CA 1
ATOM 1243 C C . GLY A 1 151 ? 13.605 8.092 25.460 1.00 59.06 151 GLY A C 1
ATOM 1244 O O . GLY A 1 151 ? 14.181 7.917 24.383 1.00 59.06 151 GLY A O 1
ATOM 1245 N N . GLU A 1 152 ? 13.783 7.301 26.521 1.00 70.25 152 GLU A N 1
ATOM 1246 C CA . GLU A 1 152 ? 14.612 6.096 26.524 1.00 70.25 152 GLU A CA 1
ATOM 1247 C C . GLU A 1 152 ? 13.876 4.910 25.900 1.00 70.25 152 GLU A C 1
ATOM 1249 O O . GLU A 1 152 ? 12.652 4.802 25.964 1.00 70.25 152 GLU A O 1
ATOM 1254 N N . GLU A 1 153 ? 14.644 4.034 25.260 1.00 70.94 153 GLU A N 1
ATOM 1255 C CA . GLU A 1 153 ? 14.137 2.823 24.627 1.00 70.94 153 GLU A CA 1
ATOM 1256 C C . GLU A 1 153 ? 13.887 1.750 25.695 1.00 70.94 153 GLU A C 1
ATOM 1258 O O . GLU A 1 153 ? 14.795 1.385 26.440 1.00 70.94 153 GLU A O 1
ATOM 1263 N N . LEU A 1 154 ? 12.656 1.254 25.776 1.00 75.00 154 LEU A N 1
ATOM 1264 C CA . LEU A 1 154 ? 12.270 0.154 26.654 1.00 75.00 154 LEU A CA 1
ATOM 1265 C C . LEU A 1 154 ? 12.665 -1.179 26.010 1.00 75.00 154 LEU A C 1
ATOM 1267 O O . LEU A 1 154 ? 12.727 -1.289 24.789 1.00 75.00 154 LEU A O 1
ATOM 1271 N N . ASP A 1 155 ? 12.889 -2.229 26.803 1.00 76.50 155 ASP A N 1
ATOM 1272 C CA . ASP A 1 155 ? 13.248 -3.549 26.251 1.00 76.50 155 ASP A CA 1
ATOM 1273 C C . ASP A 1 155 ? 12.048 -4.334 25.683 1.00 76.50 155 ASP A C 1
ATOM 1275 O O . ASP A 1 155 ? 12.159 -5.487 25.268 1.00 76.50 155 ASP A O 1
ATOM 1279 N N . GLU A 1 156 ? 10.879 -3.700 25.622 1.00 80.19 156 GLU A N 1
ATOM 1280 C CA . GLU A 1 156 ? 9.674 -4.291 25.064 1.00 80.19 156 GLU A CA 1
ATOM 1281 C C . GLU A 1 156 ? 9.517 -3.947 23.586 1.00 80.19 156 GLU A C 1
ATOM 1283 O O . GLU A 1 156 ? 9.570 -2.788 23.173 1.00 80.19 156 GLU A O 1
ATOM 1288 N N . ASN A 1 157 ? 9.259 -4.972 22.773 1.00 83.25 157 ASN A N 1
ATOM 1289 C CA . ASN A 1 157 ? 8.879 -4.754 21.385 1.00 83.25 157 ASN A CA 1
ATOM 1290 C C . ASN A 1 157 ? 7.512 -4.062 21.306 1.00 83.25 157 ASN A C 1
ATOM 1292 O O . ASN A 1 157 ? 6.570 -4.392 22.041 1.00 83.25 157 ASN A O 1
ATOM 1296 N N . LEU A 1 158 ? 7.396 -3.156 20.342 1.00 86.25 158 LEU A N 1
ATOM 1297 C CA . LEU A 1 158 ? 6.192 -2.396 20.058 1.00 86.25 158 LEU A CA 1
ATOM 1298 C C . LEU A 1 158 ? 5.057 -3.320 19.597 1.00 86.25 158 LEU A C 1
ATOM 1300 O O . LEU A 1 158 ? 5.274 -4.275 18.850 1.00 86.25 158 LEU A O 1
ATOM 1304 N N . ASP A 1 159 ? 3.824 -3.022 19.991 1.00 88.56 159 ASP A N 1
ATOM 1305 C CA . ASP A 1 159 ? 2.662 -3.788 19.535 1.00 88.56 159 ASP A CA 1
ATOM 1306 C C . ASP A 1 159 ? 2.381 -3.614 18.043 1.00 88.56 159 ASP A C 1
ATOM 1308 O O . ASP A 1 159 ? 2.462 -2.505 17.506 1.00 88.56 159 ASP A O 1
ATOM 1312 N N . TYR A 1 160 ? 1.955 -4.695 17.385 1.00 91.44 160 TYR A N 1
ATOM 1313 C CA . TYR A 1 160 ? 1.665 -4.691 15.950 1.00 91.44 160 TYR A CA 1
ATOM 1314 C C . TYR A 1 160 ? 0.583 -3.689 15.553 1.00 91.44 160 TYR A C 1
ATOM 1316 O O . TYR A 1 160 ? 0.713 -3.015 14.535 1.00 91.44 160 TYR A O 1
ATOM 1324 N N . ILE A 1 161 ? -0.424 -3.481 16.403 1.00 90.62 161 ILE A N 1
ATOM 1325 C CA . ILE A 1 161 ? -1.487 -2.493 16.168 1.00 90.62 161 ILE A CA 1
ATOM 1326 C C . ILE A 1 161 ? -0.943 -1.071 15.925 1.00 90.62 161 ILE A C 1
ATOM 1328 O O . ILE A 1 161 ? -1.576 -0.259 15.252 1.00 90.62 161 ILE A O 1
ATOM 1332 N N . ARG A 1 162 ? 0.266 -0.750 16.415 1.00 88.31 162 ARG A N 1
ATOM 1333 C CA . ARG A 1 162 ? 0.913 0.543 16.148 1.00 88.31 162 ARG A CA 1
ATOM 1334 C C . ARG A 1 162 ? 1.315 0.704 14.685 1.00 88.31 162 ARG A C 1
ATOM 1336 O O . ARG A 1 162 ? 1.240 1.826 14.194 1.00 88.31 162 ARG A O 1
ATOM 1343 N N . HIS A 1 163 ? 1.710 -0.368 13.999 1.00 92.00 163 HIS A N 1
ATOM 1344 C CA . HIS A 1 163 ? 1.984 -0.343 12.559 1.00 92.00 163 HIS A CA 1
ATOM 1345 C C . HIS A 1 163 ? 0.721 0.063 11.791 1.00 92.00 163 HIS A C 1
ATOM 1347 O O . HIS A 1 163 ? 0.739 1.058 11.069 1.00 92.00 163 HIS A O 1
ATOM 1353 N N . ILE A 1 164 ? -0.404 -0.595 12.078 1.00 92.81 164 ILE A N 1
ATOM 1354 C CA . ILE A 1 164 ? -1.716 -0.304 11.481 1.00 92.81 164 ILE A CA 1
ATOM 1355 C C . ILE A 1 164 ? -2.114 1.163 11.699 1.00 92.81 164 ILE A C 1
ATOM 1357 O O . ILE A 1 164 ? -2.443 1.885 10.756 1.00 92.81 164 ILE A O 1
ATOM 1361 N N . LEU A 1 165 ? -1.983 1.653 12.935 1.00 89.00 165 LEU A N 1
ATOM 1362 C CA . LEU A 1 165 ? -2.260 3.052 13.268 1.00 89.00 165 LEU A CA 1
ATOM 1363 C C . LEU A 1 165 ? -1.348 4.041 12.524 1.00 89.00 165 LEU A C 1
ATOM 1365 O O . LEU A 1 165 ? -1.777 5.150 12.208 1.00 89.00 165 LEU A O 1
ATOM 1369 N N . ARG A 1 166 ? -0.080 3.705 12.268 1.00 88.12 166 ARG A N 1
ATOM 1370 C CA . ARG A 1 166 ? 0.834 4.596 11.533 1.00 88.12 166 ARG A CA 1
ATOM 1371 C C . ARG A 1 166 ? 0.536 4.603 10.040 1.00 88.12 166 ARG A C 1
ATOM 1373 O O . ARG A 1 166 ? 0.507 5.693 9.467 1.00 88.12 166 ARG A O 1
ATOM 1380 N N . VAL A 1 167 ? 0.266 3.439 9.448 1.00 88.06 167 VAL A N 1
ATOM 1381 C CA . VAL A 1 167 ? -0.150 3.311 8.042 1.00 88.06 167 VAL A CA 1
ATOM 1382 C C . VAL A 1 167 ? -1.382 4.180 7.788 1.00 88.06 167 VAL A C 1
ATOM 1384 O O . VAL A 1 167 ? -1.347 5.062 6.925 1.00 88.06 167 VAL A O 1
ATOM 1387 N N . LEU A 1 168 ? -2.424 4.029 8.611 1.00 83.69 168 LEU A N 1
ATOM 1388 C CA . LEU A 1 168 ? -3.641 4.827 8.489 1.00 83.69 168 LEU A CA 1
ATOM 1389 C C . LEU A 1 168 ? -3.402 6.314 8.784 1.00 83.69 168 LEU A C 1
ATOM 1391 O O . LEU A 1 168 ? -3.684 7.172 7.956 1.00 83.69 168 LEU A O 1
ATOM 1395 N N . PHE A 1 169 ? -2.906 6.663 9.968 1.00 77.38 169 PHE A N 1
ATOM 1396 C CA . PHE A 1 169 ? -3.031 8.048 10.437 1.00 77.38 169 PHE A CA 1
ATOM 1397 C C . PHE A 1 169 ? -1.825 8.934 10.129 1.00 77.38 169 PHE A C 1
ATOM 1399 O O . PHE A 1 169 ? -1.951 10.160 10.112 1.00 77.38 169 PHE A O 1
ATOM 1406 N N . PHE A 1 170 ? -0.646 8.354 9.902 1.00 70.62 170 PHE A N 1
ATOM 1407 C CA . PHE A 1 170 ? 0.572 9.126 9.662 1.00 70.62 170 PHE A CA 1
ATOM 1408 C C . PHE A 1 170 ? 0.970 9.103 8.191 1.00 70.62 170 PHE A C 1
ATOM 1410 O O . PHE A 1 170 ? 1.065 10.165 7.569 1.00 70.62 170 PHE A O 1
ATOM 1417 N N . GLU A 1 171 ? 1.173 7.911 7.631 1.00 76.56 171 GLU A N 1
ATOM 1418 C CA . GLU A 1 171 ? 1.678 7.764 6.265 1.00 76.56 171 GLU A CA 1
ATOM 1419 C C . GLU A 1 171 ? 0.615 8.176 5.239 1.00 76.56 171 GLU A C 1
ATOM 1421 O O . GLU A 1 171 ? 0.902 8.982 4.345 1.00 76.56 171 GLU A O 1
ATOM 1426 N N . THR A 1 172 ? -0.638 7.740 5.424 1.00 76.69 172 THR A N 1
ATOM 1427 C CA . THR A 1 172 ? -1.743 8.142 4.538 1.00 76.69 172 THR A CA 1
ATOM 1428 C C . THR A 1 172 ? -1.993 9.647 4.600 1.00 76.69 172 THR A C 1
ATOM 1430 O O . THR A 1 172 ? -2.122 10.282 3.562 1.00 76.69 172 THR A O 1
ATOM 1433 N N . ARG A 1 173 ? -1.967 10.276 5.781 1.00 74.19 173 ARG A N 1
ATOM 1434 C CA . ARG A 1 173 ? -2.173 11.731 5.892 1.00 74.19 173 ARG A CA 1
ATOM 1435 C C . ARG A 1 173 ? -1.042 12.544 5.253 1.00 74.19 173 ARG A C 1
ATOM 1437 O O . ARG A 1 173 ? -1.307 13.506 4.540 1.00 74.19 173 ARG A O 1
ATOM 1444 N N . ARG A 1 174 ? 0.221 12.223 5.557 1.00 70.88 174 ARG A N 1
ATOM 1445 C CA . ARG A 1 174 ? 1.362 13.107 5.238 1.00 70.88 174 ARG A CA 1
ATOM 1446 C C . ARG A 1 174 ? 1.990 12.853 3.878 1.00 70.88 174 ARG A C 1
ATOM 1448 O O . ARG A 1 174 ? 2.465 13.797 3.247 1.00 70.88 174 ARG A O 1
ATOM 1455 N N . ASN A 1 175 ? 2.053 11.590 3.478 1.00 79.12 175 ASN A N 1
ATOM 1456 C CA . ASN A 1 175 ? 2.884 11.162 2.362 1.00 79.12 175 ASN A CA 1
ATOM 1457 C C . ASN A 1 175 ? 2.038 10.720 1.174 1.00 79.12 175 ASN A C 1
ATOM 1459 O O . ASN A 1 175 ? 2.339 11.085 0.045 1.00 79.12 175 ASN A O 1
ATOM 1463 N N . VAL A 1 176 ? 0.957 9.985 1.417 1.00 85.44 176 VAL A N 1
ATOM 1464 C CA . VAL A 1 176 ? 0.141 9.426 0.332 1.00 85.44 176 VAL A CA 1
ATOM 1465 C C . VAL A 1 176 ? -1.058 10.321 -0.008 1.00 85.44 176 VAL A C 1
ATOM 1467 O O . VAL A 1 176 ? -1.405 10.453 -1.177 1.00 85.44 176 VAL A O 1
ATOM 1470 N N . GLY A 1 177 ? -1.611 11.021 0.982 1.00 84.69 177 GLY A N 1
ATOM 1471 C CA . GLY A 1 177 ? -2.855 11.788 0.897 1.00 84.69 177 GLY A CA 1
ATOM 1472 C C . GLY A 1 177 ? -4.068 10.928 1.253 1.00 84.69 177 GLY A C 1
ATOM 1473 O O . GLY A 1 177 ? -4.196 9.801 0.775 1.00 84.69 177 GLY A O 1
ATOM 1474 N N . LEU A 1 178 ? -4.986 11.469 2.055 1.00 87.06 178 LEU A N 1
ATOM 1475 C CA . LEU A 1 178 ? -6.241 10.798 2.397 1.00 87.06 178 LEU A CA 1
ATOM 1476 C C . LEU A 1 178 ? -7.183 10.753 1.185 1.00 87.06 178 LEU A C 1
ATOM 1478 O O . LEU A 1 178 ? -7.270 11.737 0.450 1.00 87.06 178 LEU A O 1
ATOM 1482 N N . ILE A 1 179 ? -7.855 9.617 0.978 1.00 87.88 179 ILE A N 1
ATOM 1483 C CA . ILE A 1 179 ? -8.784 9.417 -0.145 1.00 87.88 179 ILE A CA 1
ATOM 1484 C C . ILE A 1 179 ? -10.224 9.438 0.340 1.00 87.88 179 ILE A C 1
ATOM 1486 O O . ILE A 1 179 ? -10.946 10.397 0.103 1.00 87.88 179 ILE A O 1
ATOM 1490 N N . ASP A 1 180 ? -10.622 8.377 1.027 1.00 93.69 180 ASP A N 1
ATOM 1491 C CA . ASP A 1 180 ? -11.972 8.174 1.521 1.00 93.69 180 ASP A CA 1
ATOM 1492 C C . ASP A 1 180 ? -11.960 7.201 2.701 1.00 93.69 180 ASP A C 1
ATOM 1494 O O . ASP A 1 180 ? -10.928 6.613 3.053 1.00 93.69 180 ASP A O 1
ATOM 1498 N N . GLU A 1 181 ? -13.127 7.031 3.308 1.00 94.88 181 GLU A N 1
ATOM 1499 C CA . GLU A 1 181 ? -13.336 6.098 4.406 1.00 94.88 181 GLU A CA 1
ATOM 1500 C C . GLU A 1 181 ? -12.926 4.664 4.037 1.00 94.88 181 GLU A C 1
ATOM 1502 O O . GLU A 1 181 ? -12.289 3.969 4.825 1.00 94.88 181 GLU A O 1
ATOM 1507 N N . SER A 1 182 ? -13.257 4.216 2.826 1.00 94.56 182 SER A N 1
ATOM 1508 C CA . SER A 1 182 ? -12.997 2.838 2.393 1.00 94.56 182 SER A CA 1
ATOM 1509 C C . SER A 1 182 ? -11.499 2.541 2.324 1.00 94.56 182 SER A C 1
ATOM 1511 O O . SER A 1 182 ? -11.045 1.489 2.767 1.00 94.56 182 SER A O 1
ATOM 1513 N N . THR A 1 183 ? -10.709 3.495 1.835 1.00 94.75 183 THR A N 1
ATOM 1514 C CA . THR A 1 183 ? -9.243 3.415 1.817 1.00 94.75 183 THR A CA 1
ATOM 1515 C C . THR A 1 183 ? -8.673 3.428 3.235 1.00 94.75 183 THR A C 1
ATOM 1517 O O . THR A 1 183 ? -7.713 2.711 3.519 1.00 94.75 183 THR A O 1
ATOM 1520 N N . ALA A 1 184 ? -9.268 4.208 4.142 1.00 93.81 184 ALA A N 1
ATOM 1521 C CA . ALA A 1 184 ? -8.873 4.237 5.547 1.00 93.81 184 ALA A CA 1
ATOM 1522 C C . ALA A 1 184 ? -9.123 2.884 6.239 1.00 93.81 184 ALA A C 1
ATOM 1524 O O . ALA A 1 184 ? -8.205 2.338 6.852 1.00 93.81 184 ALA A O 1
ATOM 1525 N N . CYS A 1 185 ? -10.313 2.299 6.074 1.00 95.00 185 CYS A N 1
ATOM 1526 C CA . CYS A 1 185 ? -10.635 0.961 6.577 1.00 95.00 185 CYS A CA 1
ATOM 1527 C C . CYS A 1 185 ? -9.734 -0.117 5.959 1.00 95.00 185 CYS A C 1
ATOM 1529 O O . CYS A 1 185 ? -9.212 -0.964 6.680 1.00 95.00 185 CYS A O 1
ATOM 1531 N N . LEU A 1 186 ? -9.456 -0.049 4.653 1.00 95.75 186 LEU A N 1
ATOM 1532 C CA . LEU A 1 186 ? -8.501 -0.953 4.006 1.00 95.75 186 LEU A CA 1
ATOM 1533 C C . LEU A 1 186 ? -7.102 -0.836 4.628 1.00 95.75 186 LEU A C 1
ATOM 1535 O O . LEU A 1 186 ? -6.445 -1.846 4.857 1.00 95.75 186 LEU A O 1
ATOM 1539 N N . GLY A 1 187 ? -6.660 0.379 4.958 1.00 94.69 187 GLY A N 1
ATOM 1540 C CA . GLY A 1 187 ? -5.421 0.615 5.700 1.00 94.69 187 GLY A CA 1
ATOM 1541 C C . GLY A 1 187 ? -5.410 -0.021 7.093 1.00 94.69 187 GLY A C 1
ATOM 1542 O O . GLY A 1 187 ? -4.352 -0.441 7.554 1.00 94.69 187 GLY A O 1
ATOM 1543 N N . ILE A 1 188 ? -6.567 -0.160 7.745 1.00 95.88 188 ILE A N 1
ATOM 1544 C CA . ILE A 1 188 ? -6.690 -0.881 9.020 1.00 95.88 188 ILE A CA 1
ATOM 1545 C C . ILE A 1 188 ? -6.551 -2.392 8.807 1.00 95.88 188 ILE A C 1
ATOM 1547 O O . ILE A 1 188 ? -5.856 -3.071 9.560 1.00 95.88 188 ILE A O 1
ATOM 1551 N N . TYR A 1 189 ? -7.180 -2.906 7.753 1.00 95.94 189 TYR A N 1
ATOM 1552 C CA . TYR A 1 189 ? -7.298 -4.339 7.492 1.00 95.94 189 TYR A CA 1
ATOM 1553 C C . TYR A 1 189 ? -6.176 -4.948 6.640 1.00 95.94 189 TYR A C 1
ATOM 1555 O O . TYR A 1 189 ? -6.135 -6.166 6.481 1.00 95.94 189 TYR A O 1
ATOM 1563 N N . HIS A 1 190 ? -5.261 -4.141 6.096 1.00 94.69 190 HIS A N 1
ATOM 1564 C CA . HIS A 1 190 ? -4.338 -4.563 5.031 1.00 94.69 190 HIS A CA 1
ATOM 1565 C C . HIS A 1 190 ? -3.471 -5.795 5.344 1.00 94.69 190 HIS A C 1
ATOM 1567 O O . HIS A 1 190 ? -3.099 -6.526 4.424 1.00 94.69 190 HIS A O 1
ATOM 1573 N N . ASP A 1 191 ? -3.173 -6.014 6.624 1.00 93.69 191 ASP A N 1
ATOM 1574 C CA . ASP A 1 191 ? -2.319 -7.092 7.127 1.00 93.69 191 ASP A CA 1
ATOM 1575 C C . ASP A 1 191 ? -3.092 -8.167 7.907 1.00 93.69 191 ASP A C 1
ATOM 1577 O O . ASP A 1 191 ? -2.486 -9.119 8.410 1.00 93.69 191 ASP A O 1
ATOM 1581 N N . ILE A 1 192 ? -4.420 -8.041 8.008 1.00 93.06 192 ILE A N 1
ATOM 1582 C CA . ILE A 1 192 ? -5.247 -8.971 8.779 1.00 93.06 192 ILE A CA 1
ATOM 1583 C C . ILE A 1 192 ? -5.209 -10.360 8.164 1.00 93.06 192 ILE A C 1
ATOM 1585 O O . ILE A 1 192 ? -4.919 -11.314 8.874 1.00 93.06 192 ILE A O 1
ATOM 1589 N N . LYS A 1 193 ? -5.436 -10.492 6.852 1.00 93.12 193 LYS A N 1
ATOM 1590 C CA . LYS A 1 193 ? -5.426 -11.806 6.190 1.00 93.12 193 LYS A CA 1
ATOM 1591 C C . LYS A 1 193 ? -4.092 -12.523 6.372 1.00 93.12 193 LYS A C 1
ATOM 1593 O O . LYS A 1 193 ? -4.055 -13.731 6.573 1.00 93.12 193 LYS A O 1
ATOM 1598 N N . GLU A 1 194 ? -2.989 -11.775 6.313 1.00 89.88 194 GLU A N 1
ATOM 1599 C CA . GLU A 1 194 ? -1.655 -12.343 6.488 1.00 89.88 194 GLU A CA 1
ATOM 1600 C C . GLU A 1 194 ? -1.470 -12.881 7.908 1.00 89.88 194 GLU A C 1
ATOM 1602 O O . GLU A 1 194 ? -0.801 -13.891 8.090 1.00 89.88 194 GLU A O 1
ATOM 1607 N N . ASN A 1 195 ? -2.026 -12.207 8.913 1.00 91.56 195 ASN A N 1
ATOM 1608 C CA . ASN A 1 195 ? -1.766 -12.446 10.332 1.00 91.56 195 ASN A CA 1
ATOM 1609 C C . ASN A 1 195 ? -3.000 -12.948 11.097 1.00 91.56 195 ASN A C 1
ATOM 1611 O O . ASN A 1 195 ? -3.032 -12.852 12.320 1.00 91.56 195 ASN A O 1
ATOM 1615 N N . PHE A 1 196 ? -3.999 -13.485 10.397 1.00 93.00 196 PHE A N 1
ATOM 1616 C CA . PHE A 1 196 ? -5.276 -13.870 10.997 1.00 93.00 196 PHE A CA 1
ATOM 1617 C C . PHE A 1 196 ? -5.115 -14.990 12.033 1.00 93.00 196 PHE A C 1
ATOM 1619 O O . PHE A 1 196 ? -5.791 -15.005 13.054 1.00 93.00 196 PHE A O 1
ATOM 1626 N N . ASP A 1 197 ? -4.154 -15.887 11.808 1.00 91.25 197 ASP A N 1
ATOM 1627 C CA . ASP A 1 197 ? -3.775 -16.984 12.704 1.00 91.25 197 ASP A CA 1
ATOM 1628 C C . ASP A 1 197 ? -2.938 -16.539 13.920 1.00 91.25 197 ASP A C 1
ATOM 1630 O O . ASP A 1 197 ? -2.455 -17.373 14.690 1.00 91.25 197 ASP A O 1
ATOM 1634 N N . ARG A 1 198 ? -2.712 -15.231 14.090 1.00 88.88 198 ARG A N 1
ATOM 1635 C CA . ARG A 1 198 ? -1.905 -14.658 15.175 1.00 88.88 198 ARG A CA 1
ATOM 1636 C C . ARG A 1 198 ? -2.789 -14.124 16.302 1.00 88.88 198 ARG A C 1
ATOM 1638 O O . ARG A 1 198 ? -3.943 -14.508 16.461 1.00 88.88 198 ARG A O 1
ATOM 1645 N N . GLY A 1 199 ? -2.170 -13.322 17.165 1.00 88.00 199 GLY A N 1
ATOM 1646 C CA . GLY A 1 199 ? -2.789 -12.656 18.302 1.00 88.00 199 GLY A CA 1
ATOM 1647 C C . GLY A 1 199 ? -3.779 -13.508 19.097 1.00 88.00 199 GLY A C 1
ATOM 1648 O O . GLY A 1 199 ? -3.392 -14.556 19.621 1.00 88.00 199 GLY A O 1
ATOM 1649 N N . ILE A 1 200 ? -5.042 -13.070 19.192 1.00 91.38 200 ILE A N 1
ATOM 1650 C CA . ILE A 1 200 ? -6.066 -13.767 19.988 1.00 91.38 200 ILE A CA 1
ATOM 1651 C C . ILE A 1 200 ? -6.384 -15.168 19.452 1.00 91.38 200 ILE A C 1
ATOM 1653 O O . ILE A 1 200 ? -6.596 -16.084 20.242 1.00 91.38 200 ILE A O 1
ATOM 1657 N N . ILE A 1 201 ? -6.357 -15.361 18.129 1.00 92.75 201 ILE A N 1
ATOM 1658 C CA . ILE A 1 201 ? -6.635 -16.655 17.489 1.00 92.75 201 ILE A CA 1
ATOM 1659 C C . ILE A 1 201 ? -5.556 -17.667 17.874 1.00 92.75 201 ILE A C 1
ATOM 1661 O O . ILE A 1 201 ? -5.854 -18.813 18.212 1.00 92.75 201 ILE A O 1
ATOM 1665 N N . ARG A 1 202 ? -4.297 -17.217 17.934 1.00 91.62 202 ARG A N 1
ATOM 1666 C CA . ARG A 1 202 ? -3.187 -18.032 18.437 1.00 91.62 202 ARG A CA 1
ATOM 1667 C C . ARG A 1 202 ? -3.307 -18.340 19.928 1.00 91.62 202 ARG A C 1
ATOM 1669 O O . ARG A 1 202 ? -2.960 -19.444 20.332 1.00 91.62 202 ARG A O 1
ATOM 1676 N N . ILE A 1 203 ? -3.762 -17.384 20.741 1.00 90.69 203 ILE A N 1
ATOM 1677 C CA . ILE A 1 203 ? -3.972 -17.584 22.187 1.00 90.69 203 ILE A CA 1
ATOM 1678 C C . ILE A 1 203 ? -5.037 -18.656 22.434 1.00 90.69 203 ILE A C 1
ATOM 1680 O O . ILE A 1 203 ? -4.861 -19.495 23.313 1.00 90.69 203 ILE A O 1
ATOM 1684 N N . LEU A 1 204 ? -6.087 -18.666 21.611 1.00 88.88 204 LEU A N 1
ATOM 1685 C CA . LEU A 1 204 ? -7.120 -19.699 21.606 1.00 88.88 204 LEU A CA 1
ATOM 1686 C C . LEU A 1 204 ? -6.618 -21.064 21.109 1.00 88.88 204 LEU A C 1
ATOM 1688 O O . LEU A 1 204 ? -7.286 -22.071 21.314 1.00 88.88 204 LEU A O 1
ATOM 1692 N N . GLY A 1 205 ? -5.458 -21.127 20.449 1.00 89.69 205 GLY A N 1
ATOM 1693 C CA . GLY A 1 205 ? -4.923 -22.374 19.898 1.00 89.69 205 GLY A CA 1
ATOM 1694 C C . GLY A 1 205 ? -5.793 -22.973 18.790 1.00 89.69 205 GLY A C 1
ATOM 1695 O O . GLY A 1 205 ? -5.824 -24.190 18.646 1.00 89.69 205 GLY A O 1
ATOM 1696 N N . VAL A 1 206 ? -6.512 -22.139 18.028 1.00 90.69 206 VAL A N 1
ATOM 1697 C CA . VAL A 1 206 ? -7.440 -22.603 16.984 1.00 90.69 206 VAL A CA 1
ATOM 1698 C C . VAL A 1 206 ? -6.681 -23.417 15.918 1.00 90.69 206 VAL A C 1
ATOM 1700 O O . VAL A 1 206 ? -5.681 -22.921 15.387 1.00 90.69 206 VAL A O 1
ATOM 1703 N N . PRO A 1 207 ? -7.126 -24.646 15.577 1.00 90.31 207 PRO A N 1
ATOM 1704 C CA . PRO A 1 207 ? -6.507 -25.444 14.518 1.00 90.31 207 PRO A CA 1
ATOM 1705 C C . PRO A 1 207 ? -6.680 -24.775 13.151 1.00 90.31 207 PRO A C 1
ATOM 1707 O O . PRO A 1 207 ? -7.577 -23.956 12.958 1.00 90.31 207 PRO A O 1
ATOM 1710 N N . LYS A 1 208 ? -5.840 -25.133 12.175 1.00 90.31 208 LYS A N 1
ATOM 1711 C CA . LYS A 1 208 ? -5.789 -24.459 10.867 1.00 90.31 208 LYS A CA 1
ATOM 1712 C C . LYS A 1 208 ? -7.148 -24.430 10.156 1.00 90.31 208 LYS A C 1
ATOM 1714 O O . LYS A 1 208 ? -7.546 -23.386 9.652 1.00 90.31 208 LYS A O 1
ATOM 1719 N N . GLU A 1 209 ? -7.878 -25.539 10.169 1.00 89.94 209 GLU A N 1
ATOM 1720 C CA . GLU A 1 209 ? -9.216 -25.651 9.582 1.00 89.94 209 GLU A CA 1
ATOM 1721 C C . GLU A 1 209 ? -10.201 -24.680 10.253 1.00 89.94 209 GLU A C 1
ATOM 1723 O O . GLU A 1 209 ? -11.026 -24.054 9.589 1.00 89.94 209 GLU A O 1
ATOM 1728 N N . GLY A 1 210 ? -10.070 -24.501 11.570 1.00 92.25 210 GLY A N 1
ATOM 1729 C CA . GLY A 1 210 ? -10.846 -23.535 12.338 1.00 92.25 210 GLY A CA 1
ATOM 1730 C C . GLY A 1 210 ? -10.472 -22.084 12.036 1.00 92.25 210 GLY A C 1
ATOM 1731 O O . GLY A 1 210 ? -11.351 -21.226 11.953 1.00 92.25 210 GLY A O 1
ATOM 1732 N N . VAL A 1 211 ? -9.185 -21.803 11.811 1.00 93.75 211 VAL A N 1
ATOM 1733 C CA . VAL A 1 211 ? -8.709 -20.480 11.377 1.00 93.75 211 VAL A CA 1
ATOM 1734 C C . VAL A 1 211 ? -9.333 -20.111 10.031 1.00 93.75 211 VAL A C 1
ATOM 1736 O O . VAL A 1 211 ? -9.821 -18.993 9.883 1.00 93.75 211 VAL A O 1
ATOM 1739 N N . ASP A 1 212 ? -9.386 -21.047 9.079 1.00 92.44 212 ASP A N 1
ATOM 1740 C CA . ASP A 1 212 ? -10.000 -20.820 7.765 1.00 92.44 212 ASP A CA 1
ATOM 1741 C C . ASP A 1 212 ? -11.511 -20.532 7.877 1.00 92.44 212 ASP A C 1
ATOM 1743 O O . ASP A 1 212 ? -12.028 -19.642 7.193 1.00 92.44 212 ASP A O 1
ATOM 1747 N N . VAL A 1 213 ? -12.222 -21.226 8.777 1.00 93.75 213 VAL A N 1
ATOM 1748 C CA . VAL A 1 213 ? -13.642 -20.953 9.079 1.00 93.75 213 VAL A CA 1
ATOM 1749 C C . VAL A 1 213 ? -13.824 -19.556 9.670 1.00 93.75 213 VAL A C 1
ATOM 1751 O O . VAL A 1 213 ? -14.651 -18.792 9.171 1.00 93.75 213 VAL A O 1
ATOM 1754 N N . LEU A 1 214 ? -13.046 -19.195 10.694 1.00 95.25 214 LEU A N 1
ATOM 1755 C CA . LEU A 1 214 ? -13.129 -17.874 11.322 1.00 95.25 214 LEU A CA 1
ATOM 1756 C C . LEU A 1 214 ? -12.760 -16.751 10.350 1.00 95.25 214 LEU A C 1
ATOM 1758 O O . LEU A 1 214 ? -13.400 -15.705 10.368 1.00 95.25 214 LEU A O 1
ATOM 1762 N N . MET A 1 215 ? -11.767 -16.960 9.486 1.00 95.56 215 MET A N 1
ATOM 1763 C CA . MET A 1 215 ? -11.364 -15.972 8.485 1.00 95.56 215 MET A CA 1
ATOM 1764 C C . MET A 1 215 ? -12.477 -15.734 7.459 1.00 95.56 215 MET A C 1
ATOM 1766 O O . MET A 1 215 ? -12.733 -14.589 7.091 1.00 95.56 215 MET A O 1
ATOM 1770 N N . ARG A 1 216 ? -13.181 -16.792 7.032 1.00 95.88 216 ARG A N 1
ATOM 1771 C CA . ARG A 1 216 ? -14.357 -16.663 6.159 1.00 95.88 216 ARG A CA 1
ATOM 1772 C C . ARG A 1 216 ? -15.472 -15.865 6.838 1.00 95.88 216 ARG A C 1
ATOM 1774 O O . ARG A 1 216 ? -15.942 -14.894 6.256 1.00 95.88 216 ARG A O 1
ATOM 1781 N N . LEU A 1 217 ? -15.848 -16.241 8.063 1.00 96.50 217 LEU A N 1
ATOM 1782 C CA . LEU A 1 217 ? -16.892 -15.549 8.832 1.00 96.50 217 LEU A CA 1
ATOM 1783 C C . LEU A 1 217 ? -16.526 -14.080 9.097 1.00 96.50 217 LEU A C 1
ATOM 1785 O O . LEU A 1 217 ? -17.373 -13.199 8.999 1.00 96.50 217 LEU A O 1
ATOM 1789 N N . PHE A 1 218 ? -15.250 -13.804 9.373 1.00 96.88 218 PHE A N 1
ATOM 1790 C CA . PHE A 1 218 ? -14.740 -12.446 9.520 1.00 96.88 218 PHE A CA 1
ATOM 1791 C C . PHE A 1 218 ? -14.953 -11.632 8.243 1.00 96.88 218 PHE A C 1
ATOM 1793 O O . PHE A 1 218 ? -15.468 -10.521 8.308 1.00 96.88 218 PHE A O 1
ATOM 1800 N N . PHE A 1 219 ? -14.587 -12.166 7.075 1.00 97.00 219 PHE A N 1
ATOM 1801 C CA . PHE A 1 219 ? -14.776 -11.443 5.817 1.00 97.00 219 PHE A CA 1
ATOM 1802 C C . PHE A 1 219 ? -16.250 -11.238 5.463 1.00 97.00 219 PHE A C 1
ATOM 1804 O O . PHE A 1 219 ? -16.595 -10.160 4.986 1.00 97.00 219 PHE A O 1
ATOM 1811 N N . GLU A 1 220 ? -17.120 -12.207 5.755 1.00 96.38 220 GLU A N 1
ATOM 1812 C CA . GLU A 1 220 ? -18.574 -12.040 5.626 1.00 96.38 220 GLU A CA 1
ATOM 1813 C C . GLU A 1 220 ? -19.090 -10.888 6.507 1.00 96.38 220 GLU A C 1
ATOM 1815 O O . GLU A 1 220 ? -19.841 -10.035 6.032 1.00 96.38 220 GLU A O 1
ATOM 1820 N N . GLU A 1 221 ? -18.633 -10.809 7.760 1.00 96.12 221 GLU A N 1
ATOM 1821 C CA . GLU A 1 221 ? -19.001 -9.741 8.696 1.00 96.12 221 GLU A CA 1
ATOM 1822 C C . GLU A 1 221 ? -18.474 -8.366 8.252 1.00 96.12 221 GLU A C 1
ATOM 1824 O O . GLU A 1 221 ? -19.210 -7.375 8.297 1.00 96.12 221 GLU A O 1
ATOM 1829 N N . ILE A 1 222 ? -17.223 -8.288 7.784 1.00 95.88 222 ILE A N 1
ATOM 1830 C CA . ILE A 1 222 ? -16.640 -7.038 7.276 1.00 95.88 222 ILE A CA 1
ATOM 1831 C C . ILE A 1 222 ? -17.367 -6.555 6.018 1.00 95.88 222 ILE A C 1
ATOM 1833 O O . ILE A 1 222 ? -17.630 -5.358 5.888 1.00 95.88 222 ILE A O 1
ATOM 1837 N N . ASP A 1 223 ? -17.725 -7.455 5.104 1.00 95.88 223 ASP A N 1
ATOM 1838 C CA . ASP A 1 223 ? -18.479 -7.091 3.904 1.00 95.88 223 ASP A CA 1
ATOM 1839 C C . ASP A 1 223 ? -19.896 -6.608 4.237 1.00 95.88 223 ASP A C 1
ATOM 1841 O O . ASP A 1 223 ? -20.384 -5.665 3.609 1.00 95.88 223 ASP A O 1
ATOM 1845 N N . ALA A 1 224 ? -20.537 -7.192 5.256 1.00 93.56 224 ALA A N 1
ATOM 1846 C CA . ALA A 1 224 ? -21.849 -6.758 5.737 1.00 93.56 224 ALA A CA 1
ATOM 1847 C C . ALA A 1 224 ? -21.823 -5.360 6.388 1.00 93.56 224 ALA A C 1
ATOM 1849 O O . ALA A 1 224 ? -22.823 -4.643 6.338 1.00 93.56 224 ALA A O 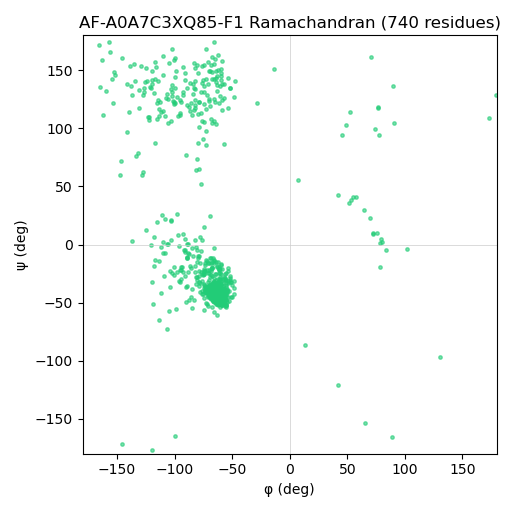1
ATOM 1850 N N . HIS A 1 225 ? -20.681 -4.949 6.952 1.00 91.06 225 HIS A N 1
ATOM 1851 C CA . HIS A 1 225 ? -20.486 -3.656 7.628 1.00 91.06 225 HIS A CA 1
ATOM 1852 C C . HIS A 1 225 ? -19.610 -2.681 6.827 1.00 91.06 225 HIS A C 1
ATOM 1854 O O . HIS A 1 225 ? -19.020 -1.749 7.382 1.00 91.06 225 HIS A O 1
ATOM 1860 N N . THR A 1 226 ? -19.512 -2.886 5.511 1.00 89.00 226 THR A N 1
ATOM 1861 C CA . THR A 1 226 ? -18.674 -2.059 4.643 1.00 89.00 226 THR A CA 1
ATOM 1862 C C . THR A 1 226 ? -19.185 -0.617 4.520 1.00 89.00 226 THR A C 1
ATOM 1864 O O . THR A 1 226 ? -20.345 -0.301 4.795 1.00 89.00 226 THR A O 1
ATOM 1867 N N . SER A 1 227 ? -18.310 0.290 4.078 1.00 90.50 227 SER A N 1
ATOM 1868 C CA . SER A 1 227 ? -18.663 1.697 3.860 1.00 90.50 227 SER A CA 1
ATOM 1869 C C . SER A 1 227 ? -19.794 1.827 2.825 1.00 90.50 227 SER A C 1
ATOM 1871 O O . SER A 1 227 ? -19.794 1.101 1.820 1.00 90.50 227 SER A O 1
ATOM 1873 N N . PRO A 1 228 ? -20.708 2.810 2.976 1.00 93.25 228 PRO A N 1
ATOM 1874 C CA . PRO A 1 228 ? -21.723 3.111 1.966 1.00 93.25 228 PRO A CA 1
ATOM 1875 C C . PRO A 1 228 ? -21.150 3.326 0.557 1.00 93.25 228 PRO A C 1
ATOM 1877 O O . PRO A 1 228 ? -21.839 3.074 -0.431 1.00 93.25 228 PRO A O 1
ATOM 1880 N N . ILE A 1 229 ? -19.890 3.767 0.454 1.00 90.44 229 ILE A N 1
ATOM 1881 C CA . ILE A 1 229 ? -19.179 3.967 -0.816 1.00 90.44 229 ILE A CA 1
ATOM 1882 C C . ILE A 1 229 ? -19.029 2.645 -1.580 1.00 90.44 229 ILE A C 1
ATOM 1884 O O . ILE A 1 229 ? -19.329 2.597 -2.772 1.00 90.44 229 ILE A O 1
ATOM 1888 N N . LEU A 1 230 ? -18.598 1.578 -0.901 1.00 91.94 230 LEU A N 1
ATOM 1889 C CA . LEU A 1 230 ? -18.407 0.261 -1.517 1.00 91.94 230 LEU A CA 1
ATOM 1890 C C . LEU A 1 230 ? -19.740 -0.469 -1.700 1.00 91.94 230 LEU A C 1
ATOM 1892 O O . LEU A 1 230 ? -19.986 -1.036 -2.764 1.00 91.94 230 LEU A O 1
ATOM 1896 N N . SER A 1 231 ? -20.631 -0.379 -0.706 1.00 90.50 231 SER A N 1
ATOM 1897 C CA . SER A 1 231 ? -21.953 -1.019 -0.738 1.00 90.50 231 SER A CA 1
ATOM 1898 C C . SER A 1 231 ? -22.779 -0.584 -1.956 1.00 90.50 231 SER A C 1
ATOM 1900 O O . SER A 1 231 ? -23.301 -1.429 -2.682 1.00 90.50 231 SER A O 1
ATOM 1902 N N . ARG A 1 232 ? -22.813 0.722 -2.270 1.00 90.06 232 ARG A N 1
ATOM 1903 C CA . ARG A 1 232 ? -23.530 1.259 -3.447 1.00 90.06 232 ARG A CA 1
ATOM 1904 C C . ARG A 1 232 ? -23.038 0.699 -4.779 1.00 90.06 232 ARG A C 1
ATOM 1906 O O . ARG A 1 232 ? -23.785 0.709 -5.752 1.00 90.06 232 ARG A O 1
ATOM 1913 N N . LYS A 1 233 ? -21.787 0.247 -4.827 1.00 89.56 233 LYS A N 1
ATOM 1914 C CA . LYS A 1 233 ? -21.139 -0.290 -6.024 1.00 89.56 233 LYS A CA 1
ATOM 1915 C C . LYS A 1 233 ? -21.040 -1.815 -6.019 1.00 89.56 233 LYS A C 1
ATOM 1917 O O . LYS A 1 233 ? -20.449 -2.379 -6.933 1.00 89.56 233 LYS A O 1
ATOM 1922 N N . ASN A 1 234 ? -21.608 -2.476 -5.005 1.00 91.50 234 ASN A N 1
ATOM 1923 C CA . ASN A 1 234 ? -21.488 -3.916 -4.788 1.00 91.50 234 ASN A CA 1
ATOM 1924 C C . ASN A 1 234 ? -20.022 -4.399 -4.768 1.00 91.50 234 ASN A C 1
ATOM 1926 O O . ASN A 1 234 ? -19.695 -5.457 -5.302 1.00 91.50 234 ASN A O 1
ATOM 1930 N N . ILE A 1 235 ? -19.132 -3.595 -4.180 1.00 92.69 235 ILE A N 1
ATOM 1931 C CA . ILE A 1 235 ? -17.728 -3.957 -3.980 1.00 92.69 235 ILE A CA 1
ATOM 1932 C C . ILE A 1 235 ? -17.545 -4.431 -2.548 1.00 92.69 235 ILE A C 1
ATOM 1934 O O . ILE A 1 235 ? -18.014 -3.799 -1.600 1.00 92.69 235 ILE A O 1
ATOM 1938 N N . LYS A 1 236 ? -16.830 -5.539 -2.398 1.00 95.25 236 LYS A N 1
ATOM 1939 C CA . LYS A 1 236 ? -16.522 -6.133 -1.105 1.00 95.25 236 LYS A CA 1
ATOM 1940 C C . LYS A 1 236 ? -15.213 -5.589 -0.555 1.00 95.25 236 LYS A C 1
ATOM 1942 O O . LYS A 1 236 ? -14.251 -5.373 -1.295 1.00 95.25 236 LYS A O 1
ATOM 1947 N N . MET A 1 237 ? -15.166 -5.368 0.755 1.00 96.44 237 MET A N 1
ATOM 1948 C CA . MET A 1 237 ? -13.920 -4.987 1.421 1.00 96.44 237 MET A CA 1
ATOM 1949 C C . MET A 1 237 ? -12.965 -6.184 1.455 1.00 96.44 237 MET A C 1
ATOM 1951 O O . MET A 1 237 ? -11.758 -5.990 1.318 1.00 96.44 237 MET A O 1
ATOM 1955 N N . SER A 1 238 ? -13.490 -7.412 1.555 1.00 95.94 238 SER A N 1
ATOM 1956 C CA . SER A 1 238 ? -12.692 -8.639 1.461 1.00 95.94 238 SER A CA 1
ATOM 1957 C C . SER A 1 238 ? -11.871 -8.702 0.172 1.00 95.94 238 SER A C 1
ATOM 1959 O O . SER A 1 238 ? -10.700 -9.063 0.216 1.00 95.94 238 SER A O 1
ATOM 1961 N N . ASP A 1 239 ? -12.438 -8.280 -0.963 1.00 94.44 239 ASP A N 1
ATOM 1962 C CA . ASP A 1 239 ? -11.735 -8.273 -2.250 1.00 94.44 239 ASP A CA 1
ATOM 1963 C C . ASP A 1 239 ? -10.552 -7.296 -2.226 1.00 94.44 239 ASP A C 1
ATOM 1965 O O . ASP A 1 239 ? -9.458 -7.605 -2.699 1.00 94.44 239 ASP A O 1
ATOM 1969 N N . LEU A 1 240 ? -10.743 -6.114 -1.630 1.00 95.31 240 LEU A N 1
ATOM 1970 C CA . LEU A 1 240 ? -9.675 -5.128 -1.477 1.00 95.31 240 LEU A CA 1
ATOM 1971 C C . LEU A 1 240 ? -8.578 -5.625 -0.530 1.00 95.31 240 LEU A C 1
ATOM 1973 O O . LEU A 1 240 ? -7.396 -5.436 -0.831 1.00 95.31 240 LEU A O 1
ATOM 1977 N N . ILE A 1 241 ? -8.955 -6.266 0.583 1.00 95.38 241 ILE A N 1
ATOM 1978 C CA . ILE A 1 241 ? -8.022 -6.904 1.524 1.00 95.38 241 ILE A CA 1
ATOM 1979 C C . ILE A 1 241 ? -7.207 -7.971 0.788 1.00 95.38 241 ILE A C 1
ATOM 1981 O O . ILE A 1 241 ? -5.981 -7.971 0.863 1.00 95.38 241 ILE A O 1
ATOM 1985 N N . ASP A 1 242 ? -7.862 -8.817 0.000 1.00 92.31 242 ASP A N 1
ATOM 1986 C CA . ASP A 1 242 ? -7.227 -9.877 -0.779 1.00 92.31 242 ASP A CA 1
ATOM 1987 C C . ASP A 1 242 ? -6.183 -9.354 -1.768 1.00 92.31 242 ASP A C 1
ATOM 1989 O O . ASP A 1 242 ? -5.131 -9.975 -1.935 1.00 92.31 242 ASP A O 1
ATOM 1993 N N . ILE A 1 243 ? -6.446 -8.203 -2.389 1.00 91.44 243 ILE A N 1
ATOM 1994 C CA . ILE A 1 243 ? -5.521 -7.545 -3.319 1.00 91.44 243 ILE A CA 1
ATOM 1995 C C . ILE A 1 243 ? -4.278 -7.019 -2.595 1.00 91.44 243 ILE A C 1
ATOM 1997 O O . ILE A 1 243 ? -3.168 -7.116 -3.127 1.00 91.44 243 ILE A O 1
ATOM 2001 N N . VAL A 1 244 ? -4.436 -6.442 -1.398 1.00 91.81 244 VAL A N 1
ATOM 2002 C CA . VAL A 1 244 ? -3.301 -5.898 -0.636 1.00 91.81 244 VAL A CA 1
ATOM 2003 C C . VAL A 1 244 ? -2.548 -6.982 0.140 1.00 91.81 244 VAL A C 1
ATOM 2005 O O . VAL A 1 244 ? -1.353 -6.841 0.382 1.00 91.81 244 VAL A O 1
ATOM 2008 N N . SER A 1 245 ? -3.176 -8.076 0.540 1.00 89.94 245 SER A N 1
ATOM 2009 C CA . SER A 1 245 ? -2.509 -9.076 1.371 1.00 89.94 245 SER A CA 1
ATOM 2010 C C . SER A 1 245 ? -1.514 -9.948 0.594 1.00 89.94 245 SER A C 1
ATOM 2012 O O . SER A 1 245 ? -1.734 -10.387 -0.535 1.00 89.94 245 SER A O 1
ATOM 2014 N N . LYS A 1 246 ? -0.389 -10.259 1.234 1.00 84.06 246 LYS A N 1
ATOM 2015 C CA . LYS A 1 246 ? 0.608 -11.228 0.775 1.00 84.06 246 LYS A CA 1
ATOM 2016 C C . LYS A 1 246 ? 0.167 -12.632 1.184 1.00 84.06 246 LYS A C 1
ATOM 2018 O O . LYS A 1 246 ? -0.203 -12.880 2.326 1.00 84.06 246 LYS A O 1
ATOM 2023 N N . LYS A 1 247 ? 0.262 -13.600 0.273 1.00 75.69 247 LYS A N 1
ATOM 2024 C CA . LYS A 1 247 ? 0.109 -15.012 0.657 1.00 75.69 247 LYS A CA 1
ATOM 2025 C C . LYS A 1 247 ? 1.374 -15.469 1.380 1.00 75.69 247 LYS A C 1
ATOM 2027 O O . LYS A 1 247 ? 2.445 -15.421 0.788 1.00 75.69 247 LYS A O 1
ATOM 2032 N N . LYS A 1 248 ? 1.272 -15.931 2.626 1.00 66.31 248 LYS A N 1
ATOM 2033 C CA . LYS A 1 248 ? 2.403 -16.560 3.324 1.00 66.31 248 LYS A CA 1
ATOM 2034 C C . LYS A 1 248 ? 2.661 -17.946 2.729 1.00 66.31 248 LYS A C 1
ATOM 2036 O O . LYS A 1 248 ? 2.140 -18.945 3.206 1.00 66.31 248 LYS A O 1
ATOM 2041 N N . GLU A 1 249 ? 3.434 -17.981 1.654 1.00 70.25 249 GLU A N 1
ATOM 2042 C CA . GLU A 1 249 ? 3.913 -19.201 1.007 1.00 70.25 249 GLU A CA 1
ATOM 2043 C C . GLU A 1 249 ? 5.434 -19.263 1.207 1.00 70.25 249 GLU A C 1
ATOM 2045 O O . GLU A 1 249 ? 6.155 -18.320 0.874 1.00 70.25 249 GLU A O 1
ATOM 2050 N N . GLU A 1 250 ? 5.928 -20.339 1.820 1.00 66.38 250 GLU A N 1
ATOM 2051 C CA . GLU A 1 250 ? 7.359 -20.514 2.079 1.00 66.38 250 GLU A CA 1
ATOM 2052 C C . GLU A 1 250 ? 8.133 -20.593 0.752 1.00 66.38 250 GLU A C 1
ATOM 2054 O O . GLU A 1 250 ? 7.733 -21.296 -0.175 1.00 66.38 250 GLU A O 1
ATOM 2059 N N . GLY A 1 251 ? 9.227 -19.833 0.639 1.00 66.50 251 GLY A N 1
ATOM 2060 C CA . GLY A 1 251 ? 10.044 -19.770 -0.579 1.00 66.50 251 GLY A CA 1
ATOM 2061 C C . GLY A 1 251 ? 9.510 -18.860 -1.693 1.00 66.50 251 GLY A C 1
ATOM 2062 O O . GLY A 1 251 ? 10.143 -18.776 -2.742 1.00 66.50 251 GLY A O 1
ATOM 2063 N N . VAL A 1 252 ? 8.391 -18.157 -1.489 1.00 69.75 252 VAL A N 1
ATOM 2064 C CA . VAL A 1 252 ? 7.894 -17.167 -2.456 1.00 69.75 252 VAL A CA 1
ATOM 2065 C C . VAL A 1 252 ? 8.616 -15.830 -2.290 1.00 69.75 252 VAL A C 1
ATOM 2067 O O . VAL A 1 252 ? 8.595 -15.232 -1.213 1.00 69.75 252 VAL A O 1
ATOM 2070 N N . LEU A 1 253 ? 9.226 -15.331 -3.373 1.00 72.00 253 LEU A N 1
ATOM 2071 C CA . LEU A 1 253 ? 9.882 -14.025 -3.369 1.00 72.00 253 LEU A CA 1
ATOM 2072 C C . LEU A 1 253 ? 8.873 -12.885 -3.219 1.00 72.00 253 LEU A C 1
ATOM 2074 O O . LEU A 1 253 ? 7.753 -12.909 -3.738 1.00 72.00 253 LEU A O 1
ATOM 2078 N N . ARG A 1 254 ? 9.323 -11.809 -2.570 1.00 76.06 254 ARG A N 1
ATOM 2079 C CA . ARG A 1 254 ? 8.533 -10.592 -2.343 1.00 76.06 254 ARG A CA 1
ATOM 2080 C C . ARG A 1 254 ? 7.981 -9.992 -3.642 1.00 76.06 254 ARG A C 1
ATOM 2082 O O . ARG A 1 254 ? 6.835 -9.550 -3.677 1.00 76.06 254 ARG A O 1
ATOM 2089 N N . THR A 1 255 ? 8.757 -10.056 -4.721 1.00 76.19 255 THR A N 1
ATOM 2090 C CA . THR A 1 255 ? 8.390 -9.594 -6.070 1.00 76.19 255 THR A CA 1
ATOM 2091 C C . THR A 1 255 ? 7.171 -10.314 -6.648 1.00 76.19 255 THR A C 1
ATOM 2093 O O . THR A 1 255 ? 6.407 -9.714 -7.407 1.00 76.19 255 THR A O 1
ATOM 2096 N N . ARG A 1 256 ? 6.918 -11.566 -6.248 1.00 80.31 256 ARG A N 1
ATOM 2097 C CA . ARG A 1 256 ? 5.733 -12.327 -6.661 1.00 80.31 256 ARG A CA 1
ATOM 2098 C C . ARG A 1 256 ? 4.450 -11.773 -6.047 1.00 80.31 256 ARG A C 1
ATOM 2100 O O . ARG A 1 256 ? 3.411 -11.768 -6.706 1.00 80.31 256 ARG A O 1
ATOM 2107 N N . HIS A 1 257 ? 4.497 -11.266 -4.813 1.00 82.75 257 HIS A N 1
ATOM 2108 C CA . HIS A 1 257 ? 3.352 -10.562 -4.221 1.00 82.75 257 HIS A CA 1
ATOM 2109 C C . HIS A 1 257 ? 3.040 -9.285 -4.987 1.00 82.75 257 HIS A C 1
ATOM 2111 O O . HIS A 1 257 ? 1.879 -9.019 -5.290 1.00 82.75 257 HIS A O 1
ATOM 2117 N N . THR A 1 258 ? 4.073 -8.542 -5.375 1.00 84.25 258 THR A N 1
ATOM 2118 C CA . THR A 1 258 ? 3.901 -7.347 -6.194 1.00 84.25 258 THR A CA 1
ATOM 2119 C C . THR A 1 258 ? 3.329 -7.683 -7.574 1.00 84.25 258 THR A C 1
ATOM 2121 O O . THR A 1 258 ? 2.438 -6.987 -8.054 1.00 84.25 258 THR A O 1
ATOM 2124 N N . LEU A 1 259 ? 3.762 -8.789 -8.195 1.00 83.62 259 LEU A N 1
ATOM 2125 C CA . LEU A 1 259 ? 3.166 -9.281 -9.441 1.00 83.62 259 LEU A CA 1
ATOM 2126 C C . LEU A 1 259 ? 1.683 -9.625 -9.270 1.00 83.62 259 LEU A C 1
ATOM 2128 O O . LEU A 1 259 ? 0.878 -9.245 -10.113 1.00 83.62 259 LEU A O 1
ATOM 2132 N N . ARG A 1 260 ? 1.313 -10.319 -8.184 1.00 85.06 260 ARG A N 1
ATOM 2133 C CA . ARG A 1 260 ? -0.083 -10.677 -7.875 1.00 85.06 260 ARG A CA 1
ATOM 2134 C C . ARG A 1 260 ? -0.962 -9.436 -7.695 1.00 85.06 260 ARG A C 1
ATOM 2136 O O . ARG A 1 260 ? -2.046 -9.400 -8.269 1.00 85.06 260 ARG A O 1
ATOM 2143 N N . LEU A 1 261 ? -0.468 -8.409 -6.998 1.00 88.94 261 LEU A N 1
ATOM 2144 C CA . LEU A 1 261 ? -1.136 -7.106 -6.886 1.00 88.94 261 LEU A CA 1
ATOM 2145 C C . LEU A 1 261 ? -1.419 -6.511 -8.275 1.00 88.94 261 LEU A C 1
ATOM 2147 O O . LEU A 1 261 ? -2.556 -6.159 -8.583 1.00 88.94 261 LEU A O 1
ATOM 2151 N N . PHE A 1 262 ? -0.404 -6.434 -9.143 1.00 87.81 262 PHE A N 1
ATOM 2152 C CA . PHE A 1 262 ? -0.587 -5.880 -10.486 1.00 87.81 262 PHE A CA 1
ATOM 2153 C C . PHE A 1 262 ? -1.461 -6.753 -11.388 1.00 87.81 262 PHE A C 1
ATOM 2155 O O . PHE A 1 262 ? -2.219 -6.203 -12.180 1.00 87.81 262 PHE A O 1
ATOM 2162 N N . LEU A 1 263 ? -1.407 -8.082 -11.263 1.00 86.19 263 LEU A N 1
ATOM 2163 C CA . LEU A 1 263 ? -2.307 -8.997 -11.969 1.00 86.19 263 LEU A CA 1
ATOM 2164 C C . LEU A 1 263 ? -3.762 -8.755 -11.577 1.00 86.19 263 LEU A C 1
ATOM 2166 O O . LEU A 1 263 ? -4.601 -8.629 -12.464 1.00 86.19 263 LEU A O 1
ATOM 2170 N N . ALA A 1 264 ? -4.049 -8.642 -10.279 1.00 88.25 264 ALA A N 1
ATOM 2171 C CA . ALA A 1 264 ? -5.398 -8.374 -9.795 1.00 88.25 264 ALA A CA 1
ATOM 2172 C C . ALA A 1 264 ? -5.928 -7.044 -10.353 1.00 88.25 264 ALA A C 1
ATOM 2174 O O . ALA A 1 264 ? -7.003 -7.014 -10.947 1.00 88.25 264 ALA A O 1
ATOM 2175 N N . LEU A 1 265 ? -5.124 -5.977 -10.290 1.00 90.31 265 LEU A N 1
ATOM 2176 C CA . LEU A 1 265 ? -5.481 -4.671 -10.857 1.00 90.31 265 LEU A CA 1
ATOM 2177 C C . LEU A 1 265 ? -5.637 -4.698 -12.384 1.00 90.31 265 LEU A C 1
ATOM 2179 O O . LEU A 1 265 ? -6.523 -4.053 -12.930 1.00 90.31 265 LEU A O 1
ATOM 2183 N N . CYS A 1 266 ? -4.791 -5.440 -13.098 1.00 89.19 266 CYS A N 1
ATOM 2184 C CA . CYS A 1 266 ? -4.892 -5.537 -14.553 1.00 89.19 266 CYS A CA 1
ATOM 2185 C C . CYS A 1 266 ? -6.066 -6.418 -15.006 1.00 89.19 266 CYS A C 1
ATOM 2187 O O . CYS A 1 266 ? -6.551 -6.250 -16.122 1.00 89.19 266 CYS A O 1
ATOM 2189 N N . SER A 1 267 ? -6.515 -7.360 -14.173 1.00 87.44 267 SER A N 1
ATOM 2190 C CA . SER A 1 267 ? -7.608 -8.281 -14.509 1.00 87.44 267 SER A CA 1
ATOM 2191 C C . SER A 1 267 ? -8.975 -7.599 -14.580 1.00 87.44 267 SER A C 1
ATOM 2193 O O . SER A 1 267 ? -9.846 -8.066 -15.304 1.00 87.44 267 SER A O 1
ATOM 2195 N N . CYS A 1 268 ? -9.150 -6.467 -13.893 1.00 90.12 268 CYS A N 1
ATOM 2196 C CA . CYS A 1 268 ? -10.393 -5.701 -13.901 1.00 90.12 268 CYS A CA 1
ATOM 2197 C C . CYS A 1 268 ? -10.392 -4.518 -14.885 1.00 90.12 268 CYS A C 1
ATOM 2199 O O . CYS A 1 268 ? -11.349 -3.753 -14.892 1.00 90.12 268 CYS A O 1
ATOM 2201 N N . LEU A 1 269 ? -9.383 -4.364 -15.756 1.00 89.75 269 LEU A N 1
ATOM 2202 C CA . LEU A 1 269 ? -9.291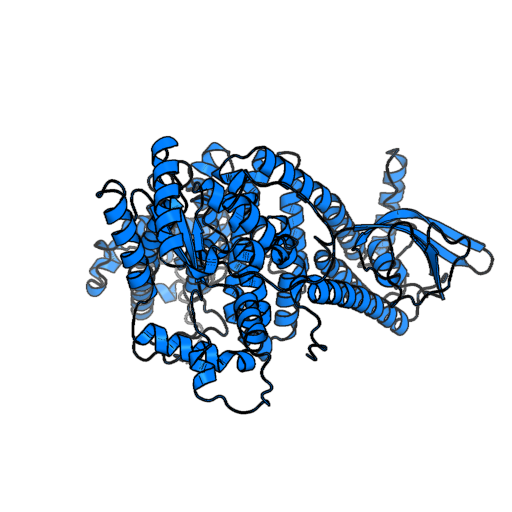 -3.229 -16.697 1.00 89.75 269 LEU A CA 1
ATOM 2203 C C . LEU A 1 269 ? -10.441 -3.135 -17.714 1.00 89.75 269 LEU A C 1
ATOM 2205 O O . LEU A 1 269 ? -10.672 -2.057 -18.268 1.00 89.75 269 LEU A O 1
ATOM 2209 N N . ASP A 1 270 ? -11.146 -4.239 -17.962 1.00 89.31 270 ASP A N 1
ATOM 2210 C CA . ASP A 1 270 ? -12.334 -4.272 -18.825 1.00 89.31 270 ASP A CA 1
ATOM 2211 C C . ASP A 1 270 ? -13.600 -3.773 -18.106 1.00 89.31 270 ASP A C 1
ATOM 2213 O O . ASP A 1 270 ? -14.601 -3.474 -18.755 1.00 89.31 270 ASP A O 1
ATOM 2217 N N . ASN A 1 271 ? -13.539 -3.609 -16.780 1.00 92.62 271 ASN A N 1
ATOM 2218 C CA . ASN A 1 271 ? -14.541 -2.938 -15.958 1.00 92.62 271 ASN A CA 1
ATOM 2219 C C . ASN A 1 271 ? -13.906 -1.698 -15.291 1.00 92.62 271 ASN A C 1
ATOM 2221 O O . ASN A 1 271 ? -13.391 -1.792 -14.173 1.00 92.62 271 ASN A O 1
ATOM 2225 N N . PRO A 1 272 ? -13.916 -0.532 -15.969 1.00 90.00 272 PRO A N 1
ATOM 2226 C CA . PRO A 1 272 ? -13.266 0.681 -15.484 1.00 90.00 272 PRO A CA 1
ATOM 2227 C C . PRO A 1 272 ? -13.672 1.088 -14.069 1.00 90.00 272 PRO A C 1
ATOM 2229 O O . PRO A 1 272 ? -12.801 1.473 -13.296 1.00 90.00 272 PRO A O 1
ATOM 2232 N N . ASP A 1 273 ? -14.950 0.971 -13.707 1.00 88.25 273 ASP A N 1
ATOM 2233 C CA . ASP A 1 273 ? -15.426 1.368 -12.379 1.00 88.25 273 ASP A CA 1
ATOM 2234 C C . ASP A 1 273 ? -14.824 0.475 -11.290 1.00 88.25 273 ASP A C 1
ATOM 2236 O O . ASP A 1 273 ? -14.224 0.979 -10.339 1.00 88.25 273 ASP A O 1
ATOM 2240 N N . LEU A 1 274 ? -14.868 -0.848 -11.490 1.00 92.00 274 LEU A N 1
ATOM 2241 C CA . LEU A 1 274 ? -14.237 -1.810 -10.585 1.00 92.00 274 LEU A CA 1
ATOM 2242 C C . LEU A 1 274 ? -12.721 -1.589 -10.485 1.00 92.00 274 LEU A C 1
ATOM 2244 O O . LEU A 1 274 ? -12.157 -1.630 -9.392 1.00 92.00 274 LEU A O 1
ATOM 2248 N N . PHE A 1 275 ? -12.058 -1.323 -11.613 1.00 93.81 275 PHE A N 1
ATOM 2249 C CA . PHE A 1 275 ? -10.631 -1.006 -11.644 1.00 93.81 275 PHE A CA 1
ATOM 2250 C C . PHE A 1 275 ? -10.300 0.235 -10.816 1.00 93.81 275 PHE A C 1
ATOM 2252 O O . PHE A 1 275 ? -9.407 0.179 -9.967 1.00 93.81 275 PHE A O 1
ATOM 2259 N N . ILE A 1 276 ? -11.028 1.338 -11.020 1.00 92.88 276 ILE A N 1
ATOM 2260 C CA . ILE A 1 276 ? -10.833 2.567 -10.244 1.00 92.88 276 ILE A CA 1
ATOM 2261 C C . ILE A 1 276 ? -11.047 2.298 -8.759 1.00 92.88 276 ILE A C 1
ATOM 2263 O O . ILE A 1 276 ? -10.288 2.811 -7.934 1.00 92.88 276 ILE A O 1
ATOM 2267 N N . ASP A 1 277 ? -12.016 1.459 -8.399 1.00 91.25 277 ASP A N 1
ATOM 2268 C CA . ASP A 1 277 ? -12.238 1.164 -6.997 1.00 91.25 277 ASP A CA 1
ATOM 2269 C C . ASP A 1 277 ? -11.137 0.298 -6.372 1.00 91.25 277 ASP A C 1
ATOM 2271 O O . ASP A 1 277 ? -10.721 0.565 -5.238 1.00 91.25 277 ASP A O 1
ATOM 2275 N N . TYR A 1 278 ? -10.593 -0.663 -7.123 1.00 94.50 278 TYR A N 1
ATOM 2276 C CA . TYR A 1 278 ? -9.461 -1.489 -6.696 1.00 94.50 278 TYR A CA 1
ATOM 2277 C C . TYR A 1 278 ? -8.151 -0.700 -6.580 1.00 94.50 278 TYR A C 1
ATOM 2279 O O . TYR A 1 278 ? -7.269 -1.093 -5.809 1.00 94.50 278 TYR A O 1
ATOM 2287 N N . LEU A 1 279 ? -8.015 0.455 -7.246 1.00 93.81 279 LEU A N 1
ATOM 2288 C CA . LEU A 1 279 ? -6.843 1.330 -7.092 1.00 93.81 279 LEU A CA 1
ATOM 2289 C C . LEU A 1 279 ? -6.664 1.884 -5.670 1.00 93.81 279 LEU A C 1
ATOM 2291 O O . LEU A 1 279 ? -5.553 2.307 -5.347 1.00 93.81 279 LEU A O 1
ATOM 2295 N N . ARG A 1 280 ? -7.677 1.817 -4.789 1.00 93.38 280 ARG A N 1
ATOM 2296 C CA . ARG A 1 280 ? -7.535 2.128 -3.347 1.00 93.38 280 ARG A CA 1
ATOM 2297 C C . ARG A 1 280 ? -6.456 1.297 -2.650 1.00 93.38 280 ARG A C 1
ATOM 2299 O O . ARG A 1 280 ? -5.859 1.750 -1.675 1.00 93.38 280 ARG A O 1
ATOM 2306 N N . SER A 1 281 ? -6.157 0.113 -3.182 1.00 93.31 281 SER A N 1
ATOM 2307 C CA . SER A 1 281 ? -5.071 -0.754 -2.710 1.00 93.31 281 SER A CA 1
ATOM 2308 C C . SER A 1 281 ? -3.682 -0.109 -2.822 1.00 93.31 281 SER A C 1
ATOM 2310 O O . SER A 1 281 ? -2.820 -0.337 -1.969 1.00 93.31 281 SER A O 1
ATOM 2312 N N . ILE A 1 282 ? -3.452 0.735 -3.836 1.00 92.25 282 ILE A N 1
ATOM 2313 C CA . ILE A 1 282 ? -2.139 1.333 -4.114 1.00 92.25 282 ILE A CA 1
ATOM 2314 C C . ILE A 1 282 ? -1.708 2.328 -3.023 1.00 92.25 282 ILE A C 1
ATOM 2316 O O . ILE A 1 282 ? -0.620 2.148 -2.470 1.00 92.25 282 ILE A O 1
ATOM 2320 N N . PRO A 1 283 ? -2.517 3.343 -2.661 1.00 92.50 283 PRO A N 1
ATOM 2321 C CA . PRO A 1 283 ? -2.246 4.237 -1.538 1.00 92.50 283 PRO A CA 1
ATOM 2322 C C . PRO A 1 283 ? -1.908 3.498 -0.241 1.00 92.50 283 PRO A C 1
ATOM 2324 O O . PRO A 1 283 ? -0.917 3.823 0.413 1.00 92.50 283 PRO A O 1
ATOM 2327 N N . VAL A 1 284 ? -2.682 2.460 0.092 1.00 93.94 284 VAL A N 1
ATOM 2328 C CA . VAL A 1 284 ? -2.455 1.643 1.290 1.00 93.94 284 VAL A CA 1
ATOM 2329 C C . VAL A 1 284 ? -1.111 0.924 1.212 1.00 93.94 284 VAL A C 1
ATOM 2331 O O . VAL A 1 284 ? -0.358 0.939 2.182 1.00 93.94 284 VAL A O 1
ATOM 2334 N N . LYS A 1 285 ? -0.737 0.371 0.051 1.00 92.19 285 LYS A N 1
ATOM 2335 C CA . LYS A 1 285 ? 0.581 -0.257 -0.114 1.00 92.19 285 LYS A CA 1
ATOM 2336 C C . LYS A 1 285 ? 1.755 0.698 -0.130 1.00 92.19 285 LYS A C 1
ATOM 2338 O O . LYS A 1 285 ? 2.826 0.334 0.357 1.00 92.19 285 LYS A O 1
ATOM 2343 N N . MET A 1 286 ? 1.568 1.919 -0.613 1.00 91.31 286 MET A N 1
ATOM 2344 C CA . MET A 1 286 ? 2.574 2.964 -0.448 1.00 91.31 286 MET A CA 1
ATOM 2345 C C . MET A 1 286 ? 2.746 3.347 1.025 1.00 91.31 286 MET A C 1
ATOM 2347 O O . MET A 1 286 ? 3.876 3.486 1.483 1.00 91.31 286 MET A O 1
ATOM 2351 N N . ALA A 1 287 ? 1.650 3.471 1.775 1.00 91.94 287 ALA A N 1
ATOM 2352 C CA . ALA A 1 287 ? 1.686 3.779 3.202 1.00 91.94 287 ALA A CA 1
ATOM 2353 C C . ALA A 1 287 ? 2.330 2.649 4.030 1.00 91.94 287 ALA A C 1
ATOM 2355 O O . ALA A 1 287 ? 3.206 2.922 4.846 1.00 91.94 287 ALA A O 1
ATOM 2356 N N . ASP A 1 288 ? 1.968 1.388 3.770 1.00 91.94 288 ASP A N 1
ATOM 2357 C CA . ASP A 1 288 ? 2.609 0.191 4.345 1.00 91.94 288 ASP A CA 1
ATOM 2358 C C . ASP A 1 288 ? 4.120 0.192 4.057 1.00 91.94 288 ASP A C 1
ATOM 2360 O O . ASP A 1 288 ? 4.951 0.013 4.952 1.00 91.94 288 ASP A O 1
ATOM 2364 N N . ARG A 1 289 ? 4.518 0.500 2.813 1.00 88.38 289 ARG A N 1
ATOM 2365 C CA . ARG A 1 289 ? 5.937 0.604 2.452 1.00 88.38 289 ARG A CA 1
ATOM 2366 C C . ARG A 1 289 ? 6.673 1.661 3.265 1.00 88.38 289 ARG A C 1
ATOM 2368 O O . ARG A 1 289 ? 7.722 1.342 3.817 1.00 88.38 289 ARG A O 1
ATOM 2375 N N . LEU A 1 290 ? 6.122 2.869 3.337 1.00 86.06 290 LEU A N 1
ATOM 2376 C CA . LEU A 1 290 ? 6.703 3.983 4.083 1.00 86.06 290 LEU A CA 1
ATOM 2377 C C . LEU A 1 290 ? 6.801 3.682 5.585 1.00 86.06 290 LEU A C 1
ATOM 2379 O O . LEU A 1 290 ? 7.761 4.081 6.233 1.00 86.06 290 LEU A O 1
ATOM 2383 N N . ASP A 1 291 ? 5.854 2.937 6.163 1.00 87.50 291 ASP A N 1
ATOM 2384 C CA . ASP A 1 291 ? 5.973 2.550 7.571 1.00 87.50 291 ASP A CA 1
ATOM 2385 C C . ASP A 1 291 ? 7.046 1.475 7.795 1.00 87.50 291 ASP A C 1
ATOM 2387 O O . ASP A 1 291 ? 7.798 1.546 8.771 1.00 87.50 291 ASP A O 1
ATOM 2391 N N . ASN A 1 292 ? 7.169 0.508 6.879 1.00 83.81 292 ASN A N 1
ATOM 2392 C CA . ASN A 1 292 ? 8.171 -0.564 6.956 1.00 83.81 292 ASN A CA 1
ATOM 2393 C C . ASN A 1 292 ? 9.618 -0.051 6.934 1.00 83.81 292 ASN A C 1
ATOM 2395 O O . ASN A 1 292 ? 10.525 -0.725 7.433 1.00 83.81 292 ASN A O 1
ATOM 2399 N N . GLU A 1 293 ? 9.835 1.177 6.470 1.00 75.56 293 GLU A N 1
ATOM 2400 C CA . GLU A 1 293 ? 11.097 1.907 6.606 1.00 75.56 293 GLU A CA 1
ATOM 2401 C C . GLU A 1 293 ? 11.609 1.942 8.050 1.00 75.56 293 GLU A C 1
ATOM 2403 O O . GLU A 1 293 ? 12.816 1.882 8.287 1.00 75.56 293 GLU A O 1
ATOM 2408 N N . LYS A 1 294 ? 10.713 1.963 9.042 1.00 75.25 294 LYS A N 1
ATOM 2409 C CA . LYS A 1 294 ? 11.073 1.998 10.470 1.00 75.25 294 LYS A CA 1
ATOM 2410 C C . LYS A 1 294 ? 11.730 0.699 10.944 1.00 75.25 294 LYS A C 1
ATOM 2412 O O . LYS A 1 294 ? 12.563 0.739 11.842 1.00 75.25 294 LYS A O 1
ATOM 2417 N N . THR A 1 295 ? 11.439 -0.429 10.291 1.00 75.56 295 THR A N 1
ATOM 2418 C CA . THR A 1 295 ? 12.069 -1.740 10.564 1.00 75.56 295 THR A CA 1
ATOM 2419 C C . THR A 1 295 ? 13.318 -2.017 9.732 1.00 75.56 295 THR A C 1
ATOM 2421 O O . THR A 1 295 ? 13.988 -3.029 9.934 1.00 75.56 295 THR A O 1
ATOM 2424 N N . SER A 1 296 ? 13.657 -1.126 8.799 1.00 75.75 296 SER A N 1
ATOM 2425 C CA . SER A 1 296 ? 14.730 -1.330 7.822 1.00 75.75 296 SER A CA 1
ATOM 2426 C C . SER A 1 296 ? 16.089 -1.622 8.456 1.00 75.75 296 SER A C 1
ATOM 2428 O O . SER A 1 296 ? 16.800 -2.503 7.990 1.00 75.75 296 SER A O 1
ATOM 2430 N N . ARG A 1 297 ? 16.424 -0.942 9.558 1.00 73.69 297 ARG A N 1
ATOM 2431 C CA . ARG A 1 297 ? 17.679 -1.148 10.288 1.00 73.69 297 ARG A CA 1
ATOM 2432 C C . ARG A 1 297 ? 17.759 -2.538 10.906 1.00 73.69 297 ARG A C 1
ATOM 2434 O O . ARG A 1 297 ? 18.769 -3.212 10.753 1.00 73.69 297 ARG A O 1
ATOM 2441 N N . TYR A 1 298 ? 16.685 -2.971 11.562 1.00 81.31 298 TYR A N 1
ATOM 2442 C CA . TYR A 1 298 ? 16.616 -4.318 12.112 1.00 81.31 298 TYR A CA 1
ATOM 2443 C C . TYR A 1 298 ? 16.790 -5.365 11.011 1.00 81.31 298 TYR A C 1
ATOM 2445 O O . TYR A 1 298 ? 17.542 -6.319 11.197 1.00 81.31 298 TYR A O 1
ATOM 2453 N N . LEU A 1 299 ? 16.140 -5.171 9.858 1.00 81.31 299 LEU A N 1
ATOM 2454 C CA . LEU A 1 299 ? 16.316 -6.056 8.709 1.00 81.31 299 LEU A CA 1
ATOM 2455 C C . LEU A 1 299 ? 17.755 -6.018 8.190 1.00 81.31 299 LEU A C 1
ATOM 2457 O O . LEU A 1 299 ? 18.325 -7.073 7.973 1.00 81.31 299 LEU A O 1
ATOM 2461 N N . LEU A 1 300 ? 18.375 -4.849 8.052 1.00 79.44 300 LEU A N 1
ATOM 2462 C CA . LEU A 1 300 ? 19.765 -4.744 7.608 1.00 79.44 300 LEU A CA 1
ATOM 2463 C C . LEU A 1 300 ? 20.723 -5.506 8.539 1.00 79.44 300 LEU A C 1
ATOM 2465 O O . LEU A 1 300 ? 21.603 -6.215 8.066 1.00 79.44 300 LEU A O 1
ATOM 2469 N N . GLU A 1 301 ? 20.533 -5.378 9.853 1.00 80.00 301 GLU A N 1
ATOM 2470 C CA . GLU A 1 301 ? 21.412 -5.982 10.862 1.00 80.00 301 GLU A CA 1
ATOM 2471 C C . GLU A 1 301 ? 21.153 -7.487 11.064 1.00 80.00 301 GLU A C 1
ATOM 2473 O O . GLU A 1 301 ? 22.090 -8.231 11.335 1.00 80.00 301 GLU A O 1
ATOM 2478 N N . ASN A 1 302 ? 19.904 -7.955 10.929 1.00 83.50 302 ASN A N 1
ATOM 2479 C CA . ASN A 1 302 ? 19.509 -9.321 11.316 1.00 83.50 302 ASN A CA 1
ATOM 2480 C C . ASN A 1 302 ? 19.000 -10.189 10.153 1.00 83.50 302 ASN A C 1
ATOM 2482 O O . ASN A 1 302 ? 18.894 -11.406 10.298 1.00 83.50 302 ASN A O 1
ATOM 2486 N N . LYS A 1 303 ? 18.607 -9.580 9.030 1.00 84.00 303 LYS A N 1
ATOM 2487 C CA . LYS A 1 303 ? 17.997 -10.225 7.850 1.00 84.00 303 LYS A CA 1
ATOM 2488 C C . LYS A 1 303 ? 18.393 -9.500 6.545 1.00 84.00 303 LYS A C 1
ATOM 2490 O O . LYS A 1 303 ? 17.508 -8.987 5.848 1.00 84.00 303 LYS A O 1
ATOM 2495 N N . PRO A 1 304 ? 19.696 -9.418 6.217 1.00 77.19 304 PRO A N 1
ATOM 2496 C CA . PRO A 1 304 ? 20.204 -8.561 5.143 1.00 77.19 304 PRO A CA 1
ATOM 2497 C C . PRO A 1 304 ? 19.587 -8.871 3.773 1.00 77.19 304 PRO A C 1
ATOM 2499 O O . PRO A 1 304 ? 19.278 -7.948 3.028 1.00 77.19 304 PRO A O 1
ATOM 2502 N N . GLU A 1 305 ? 19.307 -10.139 3.468 1.00 76.88 305 GLU A N 1
ATOM 2503 C CA . GLU A 1 305 ? 18.621 -10.536 2.228 1.00 76.88 305 GLU A CA 1
ATOM 2504 C C . GLU A 1 305 ? 17.204 -9.947 2.143 1.00 76.88 305 GLU A C 1
ATOM 2506 O O . GLU A 1 305 ? 16.854 -9.294 1.165 1.00 76.88 305 GLU A O 1
ATOM 2511 N N . SER A 1 306 ? 16.410 -10.057 3.217 1.00 81.06 306 SER A N 1
ATOM 2512 C CA . SER A 1 306 ? 15.068 -9.457 3.275 1.00 81.06 306 SER A CA 1
ATOM 2513 C C . SER A 1 306 ? 15.100 -7.929 3.196 1.00 81.06 306 SER A C 1
ATOM 2515 O O . SER A 1 306 ? 14.145 -7.312 2.715 1.00 81.06 306 SER A O 1
ATOM 2517 N N . PHE A 1 307 ? 16.168 -7.308 3.702 1.00 81.50 307 PHE A N 1
ATOM 2518 C CA . PHE A 1 307 ? 16.400 -5.878 3.545 1.00 81.50 307 PHE A CA 1
ATOM 2519 C C . PHE A 1 307 ? 16.687 -5.520 2.081 1.00 81.50 307 PHE A C 1
ATOM 2521 O O . PHE A 1 307 ? 16.060 -4.593 1.570 1.00 81.50 307 PHE A O 1
ATOM 2528 N N . ILE A 1 308 ? 17.569 -6.259 1.401 1.00 75.25 308 ILE A N 1
ATOM 2529 C CA . ILE A 1 308 ? 17.877 -6.057 -0.023 1.00 75.25 308 ILE A CA 1
ATOM 2530 C C . ILE A 1 308 ? 16.604 -6.205 -0.860 1.00 75.25 308 ILE A C 1
ATOM 2532 O O . ILE A 1 308 ? 16.257 -5.272 -1.578 1.00 75.25 308 ILE A O 1
ATOM 2536 N N . ASP A 1 309 ? 15.833 -7.278 -0.671 1.00 76.62 309 ASP A N 1
ATOM 2537 C CA . ASP A 1 309 ? 14.563 -7.492 -1.380 1.00 76.62 309 ASP A CA 1
ATOM 2538 C C . ASP A 1 309 ? 13.568 -6.347 -1.159 1.00 76.62 309 ASP A C 1
ATOM 2540 O O . ASP A 1 309 ? 12.877 -5.898 -2.077 1.00 76.62 309 ASP A O 1
ATOM 2544 N N . MET A 1 310 ? 13.475 -5.858 0.083 1.00 82.56 310 MET A N 1
ATOM 2545 C CA . MET A 1 310 ? 12.632 -4.714 0.411 1.00 82.56 310 MET A CA 1
ATOM 2546 C C . MET A 1 310 ? 13.097 -3.461 -0.332 1.00 82.56 310 MET A C 1
ATOM 2548 O O . MET A 1 310 ? 12.256 -2.722 -0.848 1.00 82.56 310 MET A O 1
ATOM 2552 N N . MET A 1 311 ? 14.404 -3.202 -0.362 1.00 78.31 311 MET A N 1
ATOM 2553 C CA . MET A 1 311 ? 14.977 -2.031 -1.018 1.00 78.31 311 MET A CA 1
ATOM 2554 C C . MET A 1 311 ? 14.832 -2.098 -2.531 1.00 78.31 311 MET A C 1
ATOM 2556 O O . MET A 1 311 ? 14.403 -1.108 -3.119 1.00 78.31 311 MET A O 1
ATOM 2560 N N . ASP A 1 312 ? 15.094 -3.248 -3.141 1.00 74.81 312 ASP A N 1
ATOM 2561 C CA . ASP A 1 312 ? 14.901 -3.480 -4.570 1.00 74.81 312 ASP A CA 1
ATOM 2562 C C . ASP A 1 312 ? 13.455 -3.189 -4.968 1.00 74.81 312 ASP A C 1
ATOM 2564 O O . ASP A 1 312 ? 13.191 -2.371 -5.847 1.00 74.81 312 ASP A O 1
ATOM 2568 N N . GLU A 1 313 ? 12.483 -3.766 -4.262 1.00 81.75 313 GLU A N 1
ATOM 2569 C CA . GLU A 1 313 ? 11.067 -3.492 -4.517 1.00 81.75 313 GLU A CA 1
ATOM 2570 C C . GLU A 1 313 ? 10.734 -1.996 -4.359 1.00 81.75 313 GLU A C 1
ATOM 2572 O O . GLU A 1 313 ? 10.002 -1.411 -5.161 1.00 81.75 313 GLU A O 1
ATOM 2577 N N . THR A 1 314 ? 11.299 -1.347 -3.339 1.00 83.50 314 THR A N 1
ATOM 2578 C CA . THR A 1 314 ? 11.099 0.085 -3.071 1.00 83.50 314 THR A CA 1
ATOM 2579 C C . THR A 1 314 ? 11.613 0.940 -4.224 1.00 83.50 314 THR A C 1
ATOM 2581 O O . THR A 1 314 ? 10.881 1.777 -4.756 1.00 83.50 314 THR A O 1
ATOM 2584 N N . PHE A 1 315 ? 12.856 0.714 -4.638 1.00 73.88 315 PHE A N 1
ATOM 2585 C CA . PHE A 1 315 ? 13.519 1.475 -5.686 1.00 73.88 315 PHE A CA 1
ATOM 2586 C C . PHE A 1 315 ? 12.914 1.218 -7.055 1.00 73.88 315 PHE A C 1
ATOM 2588 O O . PHE A 1 315 ? 12.691 2.152 -7.818 1.00 73.88 315 PHE A O 1
ATOM 2595 N N . TYR A 1 316 ? 12.659 -0.038 -7.381 1.00 73.06 316 TYR A N 1
ATOM 2596 C CA . TYR A 1 316 ? 12.371 -0.427 -8.753 1.00 73.06 316 TYR A CA 1
ATOM 2597 C C . TYR A 1 316 ? 10.881 -0.454 -9.065 1.00 73.06 316 TYR A C 1
ATOM 2599 O O . TYR A 1 316 ? 10.487 -0.351 -10.225 1.00 73.06 316 TYR A O 1
ATOM 2607 N N . ILE A 1 317 ? 10.040 -0.517 -8.034 1.00 79.12 317 ILE A N 1
ATOM 2608 C CA . ILE A 1 317 ? 8.590 -0.495 -8.191 1.00 79.12 317 ILE A CA 1
ATOM 2609 C C . ILE A 1 317 ? 8.036 0.788 -7.597 1.00 79.12 317 ILE A C 1
ATOM 2611 O O . ILE A 1 317 ? 7.538 1.626 -8.342 1.00 79.12 317 ILE A O 1
ATOM 2615 N N . PHE A 1 318 ? 8.147 0.986 -6.283 1.00 85.38 318 PHE A N 1
ATOM 2616 C CA . PHE A 1 318 ? 7.420 2.071 -5.617 1.00 85.38 318 PHE A CA 1
ATOM 2617 C C . PHE A 1 318 ? 7.887 3.472 -6.032 1.00 85.38 318 PHE A C 1
ATOM 2619 O O . PHE A 1 318 ? 7.038 4.339 -6.218 1.00 85.38 318 PHE A O 1
ATOM 2626 N N . VAL A 1 319 ? 9.187 3.708 -6.249 1.00 80.44 319 VAL A N 1
ATOM 2627 C CA . VAL A 1 319 ? 9.697 5.008 -6.737 1.00 80.44 319 VAL A CA 1
ATOM 2628 C C . VAL A 1 319 ? 9.173 5.360 -8.139 1.00 80.44 319 VAL A C 1
ATOM 2630 O O . VAL A 1 319 ? 8.494 6.384 -8.266 1.00 80.44 319 VAL A O 1
ATOM 2633 N N . PRO A 1 320 ? 9.435 4.571 -9.204 1.00 75.44 320 PRO A N 1
ATOM 2634 C CA . PRO A 1 320 ? 8.967 4.919 -10.545 1.00 75.44 320 PRO A CA 1
ATOM 2635 C C . PRO A 1 320 ? 7.441 4.888 -10.642 1.00 75.44 320 PRO A C 1
ATOM 2637 O O . PRO A 1 320 ? 6.856 5.642 -11.418 1.00 75.44 320 PRO A O 1
ATOM 2640 N N . PHE A 1 321 ? 6.778 4.055 -9.840 1.00 84.50 321 PHE A N 1
ATOM 2641 C CA . PHE A 1 321 ? 5.325 4.014 -9.793 1.00 84.50 321 PHE A CA 1
ATOM 2642 C C . PHE A 1 321 ? 4.734 5.280 -9.162 1.00 84.50 321 PHE A C 1
ATOM 2644 O O . PHE A 1 321 ? 3.851 5.892 -9.762 1.00 84.50 321 PHE A O 1
ATOM 2651 N N . ALA A 1 322 ? 5.277 5.743 -8.029 1.00 85.94 322 ALA A N 1
ATOM 2652 C CA . ALA A 1 322 ? 4.888 7.013 -7.415 1.00 85.94 322 ALA A CA 1
ATOM 2653 C C . ALA A 1 322 ? 5.060 8.189 -8.384 1.00 85.94 322 ALA A C 1
ATOM 2655 O O . ALA A 1 322 ? 4.176 9.039 -8.489 1.00 85.94 322 ALA A O 1
ATOM 2656 N N . GLU A 1 323 ? 6.170 8.224 -9.128 1.00 81.88 323 GLU A N 1
ATOM 2657 C CA . GLU A 1 323 ? 6.403 9.266 -10.128 1.00 81.88 323 GLU A CA 1
ATOM 2658 C C . GLU A 1 323 ? 5.378 9.210 -11.265 1.00 81.88 323 GLU A C 1
ATOM 2660 O O . GLU A 1 323 ? 4.762 10.229 -11.580 1.00 81.88 323 GLU A O 1
ATOM 2665 N N . ARG A 1 324 ? 5.155 8.033 -11.868 1.00 83.06 324 ARG A N 1
ATOM 2666 C CA . ARG A 1 324 ? 4.203 7.875 -12.982 1.00 83.06 324 ARG A CA 1
ATOM 2667 C C . ARG A 1 324 ? 2.774 8.237 -12.591 1.00 83.06 324 ARG A C 1
ATOM 2669 O O . ARG A 1 324 ? 2.036 8.776 -13.415 1.00 83.06 324 ARG A O 1
ATOM 2676 N N . LEU A 1 325 ? 2.395 7.957 -11.348 1.00 88.31 325 LEU A N 1
ATOM 2677 C CA . LEU A 1 325 ? 1.095 8.324 -10.796 1.00 88.31 325 LEU A CA 1
ATOM 2678 C C . LEU A 1 325 ? 1.016 9.799 -10.378 1.00 88.31 325 LEU A C 1
ATOM 2680 O O . LEU A 1 325 ? -0.074 10.278 -10.079 1.00 88.31 325 LEU A O 1
ATOM 2684 N N . GLY A 1 326 ? 2.130 10.535 -10.355 1.00 83.44 326 GLY A N 1
ATOM 2685 C CA . GLY A 1 326 ? 2.176 11.908 -9.850 1.00 83.44 326 GLY A CA 1
ATOM 2686 C C . GLY A 1 326 ? 2.000 12.002 -8.330 1.00 83.44 326 GLY A C 1
ATOM 2687 O O . GLY A 1 326 ? 1.597 13.048 -7.826 1.00 83.44 326 GLY A O 1
ATOM 2688 N N . MET A 1 327 ? 2.292 10.929 -7.588 1.00 87.56 327 MET A N 1
ATOM 2689 C CA . MET A 1 327 ? 2.233 10.864 -6.121 1.00 87.56 327 MET A CA 1
ATOM 2690 C C . MET A 1 327 ? 3.499 11.470 -5.513 1.00 87.56 327 MET A C 1
ATOM 2692 O O . MET A 1 327 ? 4.318 10.796 -4.886 1.00 87.56 327 MET A O 1
ATOM 2696 N N . ILE A 1 328 ? 3.687 12.765 -5.740 1.00 80.06 328 ILE A N 1
ATOM 2697 C CA . ILE A 1 328 ? 4.934 13.481 -5.451 1.00 80.06 328 ILE A CA 1
ATOM 2698 C C . ILE A 1 328 ? 5.275 13.447 -3.966 1.00 80.06 328 ILE A C 1
ATOM 2700 O O . ILE A 1 328 ? 6.447 13.323 -3.603 1.00 80.06 328 ILE A O 1
ATOM 2704 N N . ALA A 1 329 ? 4.261 13.518 -3.099 1.00 80.94 329 ALA A N 1
ATOM 2705 C CA . ALA A 1 329 ? 4.501 13.443 -1.670 1.00 80.94 329 ALA A CA 1
ATOM 2706 C C . ALA A 1 329 ? 5.096 12.096 -1.238 1.00 80.94 329 ALA A C 1
ATOM 2708 O O . ALA A 1 329 ? 6.059 12.081 -0.469 1.00 80.94 329 ALA A O 1
ATOM 2709 N N . ALA A 1 330 ? 4.581 10.992 -1.779 1.00 84.88 330 ALA A N 1
ATOM 2710 C CA . ALA A 1 330 ? 5.063 9.652 -1.478 1.00 84.88 330 ALA A CA 1
ATOM 2711 C C . ALA A 1 330 ? 6.427 9.398 -2.134 1.00 84.88 330 ALA A C 1
ATOM 2713 O O . ALA A 1 330 ? 7.332 8.875 -1.490 1.00 84.88 330 ALA A O 1
ATOM 2714 N N . PHE A 1 331 ? 6.604 9.846 -3.380 1.00 83.00 331 PHE A N 1
ATOM 2715 C CA . PHE A 1 331 ? 7.868 9.775 -4.113 1.00 83.00 331 PHE A CA 1
ATOM 2716 C C . PHE A 1 331 ? 9.033 10.418 -3.343 1.00 83.00 331 PHE A C 1
ATOM 2718 O O . PHE A 1 331 ? 10.083 9.802 -3.167 1.00 83.00 331 PHE A O 1
ATOM 2725 N N . ASP A 1 332 ? 8.842 11.642 -2.846 1.00 75.38 332 ASP A N 1
ATOM 2726 C CA . ASP A 1 332 ? 9.835 12.346 -2.026 1.00 75.38 332 ASP A CA 1
ATOM 2727 C C . ASP A 1 332 ? 10.193 11.562 -0.757 1.00 75.38 332 ASP A C 1
ATOM 2729 O O . ASP A 1 332 ? 11.373 11.448 -0.422 1.00 75.38 332 ASP A O 1
ATOM 2733 N N . SER A 1 333 ? 9.184 11.048 -0.049 1.00 77.94 333 SER A N 1
ATOM 2734 C CA . SER A 1 333 ? 9.377 10.361 1.231 1.00 77.94 333 SER A CA 1
ATOM 2735 C C . SER A 1 333 ? 10.127 9.040 1.052 1.00 77.94 333 SER A C 1
ATOM 2737 O O . SER A 1 333 ? 11.096 8.797 1.769 1.00 77.94 333 SER A O 1
ATOM 2739 N N . ILE A 1 334 ? 9.789 8.268 0.014 1.00 78.38 334 ILE A N 1
ATOM 2740 C CA . ILE A 1 334 ? 10.512 7.039 -0.338 1.00 78.38 334 ILE A CA 1
ATOM 2741 C C . ILE A 1 334 ? 11.977 7.346 -0.688 1.00 78.38 334 ILE A C 1
ATOM 2743 O O . ILE A 1 334 ? 12.900 6.669 -0.230 1.00 78.38 334 ILE A O 1
ATOM 2747 N N . LEU A 1 335 ? 12.231 8.376 -1.502 1.00 73.00 335 LEU A N 1
ATOM 2748 C CA . LEU A 1 335 ? 13.600 8.739 -1.885 1.00 73.00 335 LEU A CA 1
ATOM 2749 C C . LEU A 1 335 ? 14.435 9.250 -0.709 1.00 73.00 335 LEU A C 1
ATOM 2751 O O . LEU A 1 335 ? 15.658 9.072 -0.695 1.00 73.00 335 LEU A O 1
ATOM 2755 N N . ASP A 1 336 ? 13.803 9.913 0.251 1.00 71.12 336 ASP A N 1
ATOM 2756 C CA . ASP A 1 336 ? 14.457 10.338 1.479 1.00 71.12 336 ASP A CA 1
ATOM 2757 C C . ASP A 1 336 ? 14.866 9.156 2.331 1.00 71.12 336 ASP A C 1
ATOM 2759 O O . ASP A 1 336 ? 16.025 9.083 2.738 1.00 71.12 336 ASP A O 1
ATOM 2763 N N . PHE A 1 337 ? 13.963 8.208 2.539 1.00 71.38 337 PHE A N 1
ATOM 2764 C CA . PHE A 1 337 ? 14.278 6.972 3.232 1.00 71.38 337 PHE A CA 1
ATOM 2765 C C . PHE A 1 337 ? 15.479 6.257 2.626 1.00 71.38 337 PHE A C 1
ATOM 2767 O O . PHE A 1 337 ? 16.451 5.969 3.328 1.00 71.38 337 PHE A O 1
ATOM 2774 N N . CYS A 1 338 ? 15.478 6.105 1.303 1.00 66.00 338 CYS A N 1
ATOM 2775 C CA . CYS A 1 338 ? 16.580 5.520 0.548 1.00 66.00 338 CYS A CA 1
ATOM 2776 C C . CYS A 1 338 ? 17.941 6.196 0.819 1.00 66.00 338 CYS A C 1
ATOM 2778 O O . CYS A 1 338 ? 18.995 5.597 0.610 1.00 66.00 338 CYS A O 1
ATOM 2780 N N . ARG A 1 339 ? 17.946 7.454 1.279 1.00 61.81 339 ARG A N 1
ATOM 2781 C CA . ARG A 1 339 ? 19.153 8.220 1.634 1.00 61.81 339 ARG A CA 1
ATOM 2782 C C . ARG A 1 339 ? 19.506 8.164 3.120 1.00 61.81 339 ARG A C 1
ATOM 2784 O O . ARG A 1 339 ? 20.660 8.441 3.443 1.00 61.81 339 ARG A O 1
ATOM 2791 N N . ILE A 1 340 ? 18.542 7.866 3.992 1.00 60.50 340 ILE A N 1
ATOM 2792 C CA . ILE A 1 340 ? 18.681 7.841 5.462 1.00 60.50 340 ILE A CA 1
ATOM 2793 C C . ILE A 1 340 ? 19.202 6.501 5.972 1.00 60.50 340 ILE A C 1
ATOM 2795 O O . ILE A 1 340 ? 19.728 6.453 7.079 1.00 60.50 340 ILE A O 1
ATOM 2799 N N . ILE A 1 341 ? 19.084 5.431 5.181 1.00 57.94 341 ILE A N 1
ATOM 2800 C CA . ILE A 1 341 ? 19.549 4.081 5.546 1.00 57.94 341 ILE A CA 1
ATOM 2801 C C . ILE A 1 341 ? 20.988 4.093 6.101 1.00 57.94 341 ILE A C 1
ATOM 2803 O O . ILE A 1 341 ? 21.284 3.346 7.029 1.00 57.94 341 ILE A O 1
ATOM 2807 N N . ASP A 1 342 ? 21.843 5.019 5.651 1.00 52.59 342 ASP A N 1
ATOM 2808 C CA . ASP A 1 342 ? 23.104 5.349 6.327 1.00 52.59 342 ASP A CA 1
ATOM 2809 C C . ASP A 1 342 ? 22.924 6.480 7.366 1.00 52.59 342 ASP A C 1
ATOM 2811 O O . ASP A 1 342 ? 23.260 7.650 7.146 1.00 52.59 342 ASP A O 1
ATOM 2815 N N . ARG A 1 343 ? 22.356 6.130 8.529 1.00 51.31 343 ARG A N 1
ATOM 2816 C CA . ARG A 1 343 ? 22.008 7.072 9.613 1.00 51.31 343 ARG A CA 1
ATOM 2817 C C . ARG A 1 343 ? 23.224 7.827 10.167 1.00 51.31 343 ARG A C 1
ATOM 2819 O O . ARG A 1 343 ? 23.059 8.935 10.678 1.00 51.31 343 ARG A O 1
ATOM 2826 N N . LYS A 1 344 ? 24.440 7.276 10.033 1.00 54.53 344 LYS A N 1
ATOM 2827 C CA . LYS A 1 344 ? 25.685 7.908 10.508 1.00 54.53 344 LYS A CA 1
ATOM 2828 C C . LYS A 1 344 ? 25.971 9.225 9.782 1.00 54.53 344 LYS A C 1
ATOM 2830 O O . LYS A 1 344 ? 26.424 10.169 10.422 1.00 54.53 344 LYS A O 1
ATOM 2835 N N . GLU A 1 345 ? 25.633 9.331 8.493 1.00 50.62 345 GLU A N 1
ATOM 2836 C CA . GLU A 1 345 ? 25.783 10.575 7.714 1.00 50.62 345 GLU A CA 1
ATOM 2837 C C . GLU A 1 345 ? 24.819 11.686 8.198 1.00 50.62 345 GLU A C 1
ATOM 2839 O O . GLU A 1 345 ? 25.064 12.870 7.969 1.00 50.62 345 GLU A O 1
ATOM 2844 N N . TRP A 1 346 ? 23.736 11.322 8.898 1.00 50.03 346 TRP A N 1
ATOM 2845 C CA . TRP A 1 346 ? 22.617 12.213 9.231 1.00 50.03 346 TRP A CA 1
ATOM 2846 C C . TRP A 1 346 ? 22.358 12.397 10.731 1.00 50.03 346 TRP A C 1
ATOM 2848 O O . TRP A 1 346 ? 21.456 13.148 11.101 1.00 50.03 346 TRP A O 1
ATOM 2858 N N . GLN A 1 347 ? 23.135 11.755 11.606 1.00 55.38 347 GLN A N 1
ATOM 2859 C CA . GLN A 1 347 ? 22.906 11.775 13.054 1.00 55.38 347 GLN A CA 1
ATOM 2860 C C . GLN A 1 347 ? 22.896 13.204 13.623 1.00 55.38 347 GLN A C 1
ATOM 2862 O O . GLN A 1 347 ? 21.935 13.586 14.285 1.00 55.38 347 GLN A O 1
ATOM 2867 N N . ALA A 1 348 ? 23.856 14.044 13.221 1.00 50.53 348 ALA A N 1
ATOM 2868 C CA . ALA A 1 348 ? 23.912 15.454 13.622 1.00 50.53 348 ALA A CA 1
ATOM 2869 C C . ALA A 1 348 ? 22.646 16.257 13.241 1.00 50.53 348 ALA A C 1
ATOM 2871 O O . ALA A 1 348 ? 22.268 17.197 13.936 1.00 50.53 348 ALA A O 1
ATOM 2872 N N . PHE A 1 349 ? 21.958 15.886 12.153 1.00 53.41 349 PHE A N 1
ATOM 2873 C CA . PHE A 1 349 ? 20.688 16.507 11.761 1.00 53.41 349 PHE A CA 1
ATOM 2874 C C . PHE A 1 349 ? 19.529 16.065 12.665 1.00 53.41 349 PHE A C 1
ATOM 2876 O O . PHE A 1 349 ? 18.679 16.884 13.024 1.00 53.41 349 PHE A O 1
ATOM 2883 N N . PHE A 1 350 ? 19.474 14.780 13.025 1.00 58.09 350 PHE A N 1
ATOM 2884 C CA . PHE A 1 350 ? 18.450 14.268 13.936 1.00 58.09 350 PHE A CA 1
ATOM 2885 C C . PHE A 1 350 ? 18.602 14.850 15.342 1.00 58.09 350 PHE A C 1
ATOM 2887 O O . PHE A 1 350 ? 17.595 15.242 15.936 1.00 58.09 350 PHE A O 1
ATOM 2894 N N . ASP A 1 351 ? 19.838 14.988 15.819 1.00 55.16 351 ASP A N 1
ATOM 2895 C CA . ASP A 1 351 ? 20.145 15.577 17.124 1.00 55.16 351 ASP A CA 1
ATOM 2896 C C . ASP A 1 351 ? 19.722 17.057 17.172 1.00 55.16 351 ASP A C 1
ATOM 2898 O O . ASP A 1 351 ? 18.975 17.457 18.066 1.00 55.16 351 ASP A O 1
ATOM 2902 N N . PHE A 1 352 ? 20.046 17.839 16.132 1.00 51.94 352 PHE A N 1
ATOM 2903 C CA . PHE A 1 352 ? 19.598 19.234 16.003 1.00 51.94 352 PHE A CA 1
ATOM 2904 C C . PHE A 1 352 ? 18.066 19.376 15.964 1.00 51.94 352 PHE A C 1
ATOM 2906 O O . PHE A 1 352 ? 17.493 20.279 16.574 1.00 51.94 352 PHE A O 1
ATOM 2913 N N . ARG A 1 353 ? 17.360 18.485 15.252 1.00 50.78 353 ARG A N 1
ATOM 2914 C CA . ARG A 1 353 ? 15.887 18.515 15.192 1.00 50.78 353 ARG A CA 1
ATOM 2915 C C . ARG A 1 353 ? 15.256 18.238 16.559 1.00 50.78 353 ARG A C 1
ATOM 2917 O O . ARG A 1 353 ? 14.231 18.843 16.869 1.00 50.78 353 ARG A O 1
ATOM 2924 N N . LYS A 1 354 ? 15.836 17.322 17.341 1.00 54.88 354 LYS A N 1
ATOM 2925 C CA . LYS A 1 354 ? 15.377 16.999 18.700 1.00 54.88 354 LYS A CA 1
ATOM 2926 C C . LYS A 1 354 ? 15.512 18.220 19.617 1.00 54.88 354 LYS A C 1
ATOM 2928 O O . LYS A 1 354 ? 14.571 18.536 20.334 1.00 54.88 354 LYS A O 1
ATOM 2933 N N . GLU A 1 355 ? 16.622 18.947 19.509 1.00 50.28 355 GLU A N 1
ATOM 2934 C CA . GLU A 1 355 ? 16.885 20.185 20.258 1.00 50.28 355 GLU A CA 1
ATOM 2935 C C . GLU A 1 355 ? 15.940 21.342 19.861 1.00 50.28 355 GLU A C 1
ATOM 2937 O O . GLU A 1 355 ? 15.391 22.032 20.722 1.00 50.28 355 GLU A O 1
ATOM 2942 N N . LEU A 1 356 ? 15.663 21.514 18.560 1.00 45.22 356 LEU A N 1
ATOM 2943 C CA . LEU A 1 356 ? 14.757 22.558 18.055 1.00 45.22 356 LEU A CA 1
ATOM 2944 C C . LEU A 1 356 ? 13.290 22.328 18.463 1.00 45.22 356 LEU A C 1
ATOM 2946 O O . LEU A 1 356 ? 12.589 23.274 18.808 1.00 45.22 356 LEU A O 1
ATOM 2950 N N . LEU A 1 357 ? 12.811 21.079 18.425 1.00 49.75 357 LEU A N 1
ATOM 2951 C CA . LEU A 1 357 ? 11.429 20.746 18.801 1.00 49.75 357 LEU A CA 1
ATOM 2952 C C . LEU A 1 357 ? 11.193 20.790 20.316 1.00 49.75 357 LEU A C 1
ATOM 2954 O O . LEU A 1 357 ? 10.065 21.016 20.739 1.00 49.75 357 LEU A O 1
ATOM 2958 N N . ALA A 1 358 ? 12.236 20.593 21.126 1.00 51.41 358 ALA A N 1
ATOM 2959 C CA . ALA A 1 358 ? 12.144 20.672 22.583 1.00 51.41 358 ALA A CA 1
ATOM 2960 C C . ALA A 1 358 ? 11.998 22.113 23.106 1.00 51.41 358 ALA A C 1
ATOM 2962 O O . ALA A 1 358 ? 11.609 22.310 24.252 1.00 51.41 358 ALA A O 1
ATOM 2963 N N . THR A 1 359 ? 12.319 23.119 22.286 1.00 43.91 359 THR A N 1
ATOM 2964 C CA . THR A 1 359 ? 12.446 24.515 22.731 1.00 43.91 359 THR A CA 1
ATOM 2965 C C . THR A 1 359 ? 11.326 25.430 22.237 1.00 43.91 359 THR A C 1
ATOM 2967 O O . THR A 1 359 ? 11.021 26.414 22.909 1.00 43.91 359 THR A O 1
ATOM 2970 N N . HIS A 1 360 ? 10.691 25.140 21.093 1.00 52.16 360 HIS A N 1
ATOM 2971 C CA . HIS A 1 360 ? 9.651 26.005 20.530 1.00 52.16 360 HIS A CA 1
ATOM 2972 C C . HIS A 1 360 ? 8.815 25.298 19.446 1.00 52.16 360 HIS A C 1
ATOM 2974 O O . HIS A 1 360 ? 9.374 24.682 18.536 1.00 52.16 360 HIS A O 1
ATOM 2980 N N . ASP A 1 361 ? 7.482 25.445 19.464 1.00 60.34 361 ASP A N 1
ATOM 2981 C CA . ASP A 1 361 ? 6.628 25.015 18.344 1.00 60.34 361 ASP A CA 1
ATOM 2982 C C . ASP A 1 361 ? 6.646 26.060 17.217 1.00 60.34 361 ASP A C 1
ATOM 2984 O O . ASP A 1 361 ? 5.697 26.811 16.977 1.00 60.34 361 ASP A O 1
ATOM 2988 N N . VAL A 1 362 ? 7.774 26.090 16.505 1.00 59.50 362 VAL A N 1
ATOM 2989 C CA . VAL A 1 362 ? 8.033 26.986 15.368 1.00 59.50 362 VAL A CA 1
ATOM 2990 C C . VAL A 1 362 ? 6.931 26.889 14.303 1.00 59.50 362 VAL A C 1
ATOM 2992 O O . VAL A 1 362 ? 6.658 27.869 13.615 1.00 59.50 362 VAL A O 1
ATOM 2995 N N . VAL A 1 363 ? 6.305 25.717 14.140 1.00 62.53 363 VAL A N 1
ATOM 2996 C CA . VAL A 1 363 ? 5.284 25.469 13.111 1.00 62.53 363 VAL A CA 1
ATOM 2997 C C . VAL A 1 363 ? 3.984 26.180 13.467 1.00 62.53 363 VAL A C 1
ATOM 2999 O O . VAL A 1 363 ? 3.449 26.918 12.637 1.00 62.53 363 VAL A O 1
ATOM 3002 N N . SER A 1 364 ? 3.498 25.997 14.696 1.00 67.19 364 SER A N 1
ATOM 3003 C CA . SER A 1 364 ? 2.283 26.662 15.173 1.00 67.19 364 SER A CA 1
ATOM 3004 C C . SER A 1 364 ? 2.452 28.181 15.208 1.00 67.19 364 SER A C 1
ATOM 3006 O O . SER A 1 364 ? 1.603 28.914 14.699 1.00 67.19 364 SER A O 1
ATOM 3008 N N . ASP A 1 365 ? 3.589 28.677 15.698 1.00 65.75 365 ASP A N 1
ATOM 3009 C CA . ASP A 1 365 ? 3.906 30.110 15.704 1.00 65.75 365 ASP A CA 1
ATOM 3010 C C . ASP A 1 365 ? 3.922 30.715 14.303 1.00 65.75 365 ASP A C 1
ATOM 3012 O O . ASP A 1 365 ? 3.375 31.795 14.070 1.00 65.75 365 ASP A O 1
ATOM 3016 N N . PHE A 1 366 ? 4.525 30.010 13.352 1.00 70.38 366 PHE A N 1
ATOM 3017 C CA . PHE A 1 366 ? 4.594 30.456 11.972 1.00 70.38 366 PHE A CA 1
ATOM 3018 C C . PHE A 1 366 ? 3.215 30.462 11.294 1.00 70.38 366 PHE A C 1
ATOM 3020 O O . PHE A 1 366 ? 2.848 31.457 10.663 1.00 70.38 366 PHE A O 1
ATOM 3027 N N . ASN A 1 367 ? 2.418 29.406 11.485 1.00 72.06 367 ASN A N 1
ATOM 3028 C CA . ASN A 1 367 ? 1.042 29.338 10.990 1.00 72.06 367 ASN A CA 1
ATOM 3029 C C . ASN A 1 367 ? 0.173 30.460 11.576 1.00 72.06 367 ASN A C 1
ATOM 3031 O O . ASN A 1 367 ? -0.561 31.107 10.829 1.00 72.06 367 ASN A O 1
ATOM 3035 N N . ARG A 1 368 ? 0.299 30.743 12.881 1.00 76.12 368 ARG A N 1
ATOM 3036 C CA . ARG A 1 368 ? -0.409 31.849 13.548 1.00 76.12 368 ARG A CA 1
ATOM 3037 C C . ARG A 1 368 ? -0.045 33.207 12.959 1.00 76.12 368 ARG A C 1
ATOM 3039 O O . ARG A 1 368 ? -0.932 34.024 12.747 1.00 76.12 368 ARG A O 1
ATOM 3046 N N . ARG A 1 369 ? 1.233 33.444 12.646 1.00 76.69 369 ARG A N 1
ATOM 3047 C CA . ARG A 1 369 ? 1.682 34.704 12.024 1.00 76.69 369 ARG A CA 1
ATOM 3048 C C . ARG A 1 369 ? 1.105 34.903 10.627 1.00 76.69 369 ARG A C 1
ATOM 3050 O O . ARG A 1 369 ? 0.617 35.991 10.340 1.00 76.69 369 ARG A O 1
ATOM 3057 N N . ILE A 1 370 ? 1.135 33.873 9.776 1.00 79.00 370 ILE A N 1
ATOM 3058 C CA . ILE A 1 370 ? 0.521 33.968 8.442 1.00 79.00 370 ILE A CA 1
ATOM 3059 C C . ILE A 1 370 ? -0.985 34.192 8.575 1.00 79.00 370 ILE A C 1
ATOM 3061 O O . ILE A 1 370 ? -1.533 35.046 7.885 1.00 79.00 370 ILE A O 1
ATOM 3065 N N . ALA A 1 371 ? -1.650 33.443 9.457 1.00 84.38 371 ALA A N 1
ATOM 3066 C CA . ALA A 1 371 ? -3.087 33.567 9.651 1.00 84.38 371 ALA A CA 1
ATOM 3067 C C . ALA A 1 371 ? -3.484 34.972 10.114 1.00 84.38 371 ALA A C 1
ATOM 3069 O O . ALA A 1 371 ? -4.329 35.588 9.474 1.00 84.38 371 ALA A O 1
ATOM 3070 N N . ALA A 1 372 ? -2.802 35.516 11.125 1.00 84.50 372 ALA A N 1
ATOM 3071 C CA . ALA A 1 372 ? -3.033 36.877 11.602 1.00 84.50 372 ALA A CA 1
ATOM 3072 C C . ALA A 1 372 ? -2.849 37.920 10.488 1.00 84.50 372 ALA A C 1
ATOM 3074 O O . ALA A 1 372 ? -3.599 38.888 10.405 1.00 84.50 372 ALA A O 1
ATOM 3075 N N . GLU A 1 373 ? -1.875 37.719 9.600 1.00 85.19 373 GLU A N 1
ATOM 3076 C CA . GLU A 1 373 ? -1.615 38.642 8.499 1.00 85.19 373 GLU A CA 1
ATOM 3077 C C . GLU A 1 373 ? -2.669 38.544 7.380 1.00 85.19 373 GLU A C 1
ATOM 3079 O O . GLU A 1 373 ? -3.084 39.569 6.831 1.00 85.19 373 GLU A O 1
ATOM 3084 N N . ILE A 1 374 ? -3.162 37.340 7.073 1.00 87.12 374 ILE A N 1
ATOM 3085 C CA . ILE A 1 374 ? -4.290 37.138 6.150 1.00 87.12 374 ILE A CA 1
ATOM 3086 C C . ILE A 1 374 ? -5.569 37.743 6.732 1.00 87.12 374 ILE A C 1
ATOM 3088 O O . ILE A 1 374 ? -6.267 38.480 6.034 1.00 87.12 374 ILE A O 1
ATOM 3092 N N . GLU A 1 375 ? -5.864 37.490 8.005 1.00 89.00 375 GLU A N 1
ATOM 3093 C CA . GLU A 1 375 ? -7.012 38.062 8.716 1.00 89.00 375 GLU A CA 1
ATOM 3094 C C . GLU A 1 375 ? -6.943 39.593 8.721 1.00 89.00 375 GLU A C 1
ATOM 3096 O O . GLU A 1 375 ? -7.911 40.259 8.356 1.00 89.00 375 GLU A O 1
ATOM 3101 N N . ARG A 1 376 ? -5.773 40.173 9.012 1.00 88.81 376 ARG A N 1
ATOM 3102 C CA . ARG A 1 376 ? -5.561 41.627 8.986 1.00 88.81 376 ARG A CA 1
ATOM 3103 C C . ARG A 1 376 ? -5.819 42.228 7.603 1.00 88.81 376 ARG A C 1
ATOM 3105 O O . ARG A 1 376 ? -6.503 43.243 7.500 1.00 88.81 376 ARG A O 1
ATOM 3112 N N . ARG A 1 377 ? -5.285 41.626 6.533 1.00 88.75 377 ARG A N 1
ATOM 3113 C CA . ARG A 1 377 ? -5.443 42.136 5.153 1.00 88.75 377 ARG A CA 1
ATOM 3114 C C . ARG A 1 377 ? -6.821 41.883 4.561 1.00 88.75 377 ARG A C 1
ATOM 3116 O O . ARG A 1 377 ? -7.242 42.623 3.680 1.00 88.75 377 ARG A O 1
ATOM 3123 N N . SER A 1 378 ? -7.504 40.849 5.033 1.00 88.25 378 SER A N 1
ATOM 3124 C CA . SER A 1 378 ? -8.878 40.539 4.645 1.00 88.25 378 SER A CA 1
ATOM 3125 C C . SER A 1 378 ? -9.921 41.242 5.514 1.00 88.25 378 SER A C 1
ATOM 3127 O O . SER A 1 378 ? -11.108 41.047 5.284 1.00 88.25 378 SER A O 1
ATOM 3129 N N . ILE A 1 379 ? -9.515 42.052 6.503 1.00 88.50 379 ILE A N 1
ATOM 3130 C CA . ILE A 1 379 ? -10.423 42.706 7.465 1.00 88.50 379 ILE A CA 1
ATOM 3131 C C . ILE A 1 379 ? -11.313 41.656 8.167 1.00 88.50 379 ILE A C 1
ATOM 3133 O O . ILE A 1 379 ? -12.519 41.819 8.327 1.00 88.50 379 ILE A O 1
ATOM 3137 N N . GLY A 1 380 ? -10.715 40.519 8.530 1.00 83.38 380 GLY A N 1
ATOM 3138 C CA . GLY A 1 380 ? -11.380 39.403 9.206 1.00 83.38 380 GLY A CA 1
ATOM 3139 C C . GLY A 1 380 ? -12.346 38.587 8.338 1.00 83.38 380 GLY A C 1
ATOM 3140 O O . GLY A 1 380 ? -13.057 37.742 8.876 1.00 83.38 380 GLY A O 1
ATOM 3141 N N . GLN A 1 381 ? -12.394 38.805 7.017 1.00 89.56 381 GLN A N 1
ATOM 3142 C CA . GLN A 1 381 ? -13.307 38.080 6.118 1.00 89.56 381 GLN A CA 1
ATOM 3143 C C . GLN A 1 381 ? -12.972 36.593 5.947 1.00 89.56 381 GLN A C 1
ATOM 3145 O O . GLN A 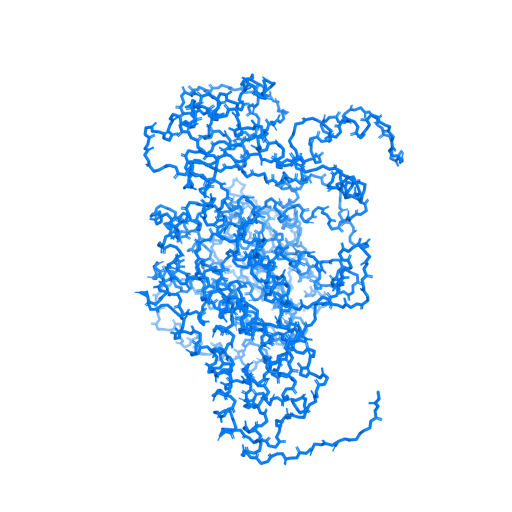1 381 ? -13.850 35.824 5.548 1.00 89.56 381 GLN A O 1
ATOM 3150 N N . PHE A 1 382 ? -11.721 36.199 6.200 1.00 91.69 382 PHE A N 1
ATOM 3151 C CA . PHE A 1 382 ? -11.253 34.824 6.048 1.00 91.69 382 PHE A CA 1
ATOM 3152 C C . PHE A 1 382 ? -10.583 34.332 7.326 1.00 91.69 382 PHE A C 1
ATOM 3154 O O . PHE A 1 382 ? -9.749 35.035 7.887 1.00 91.69 382 PHE A O 1
ATOM 3161 N N . GLN A 1 383 ? -10.918 33.114 7.748 1.00 89.25 383 GLN A N 1
ATOM 3162 C CA . GLN A 1 383 ? -10.452 32.510 8.997 1.00 89.25 383 GLN A CA 1
ATOM 3163 C C . GLN A 1 383 ? -9.697 31.198 8.745 1.00 89.25 383 GLN A C 1
ATOM 3165 O O . GLN A 1 383 ? -10.158 30.330 7.989 1.00 89.25 383 GLN A O 1
ATOM 3170 N N . LEU A 1 384 ? -8.555 31.021 9.423 1.00 88.19 384 LEU A N 1
ATOM 3171 C CA . LEU A 1 384 ? -7.787 29.773 9.377 1.00 88.19 384 LEU A CA 1
ATOM 3172 C C . LEU A 1 384 ? -8.640 28.594 9.860 1.00 88.19 384 LEU A C 1
ATOM 3174 O O . LEU A 1 384 ? -9.379 28.674 10.837 1.00 88.19 384 LEU A O 1
ATOM 3178 N N . GLY A 1 385 ? -8.527 27.473 9.159 1.00 83.38 385 GLY A N 1
ATOM 3179 C CA . GLY A 1 385 ? -9.275 26.259 9.429 1.00 83.38 385 GLY A CA 1
ATOM 3180 C C . GLY A 1 385 ? -10.706 26.309 8.908 1.00 83.38 385 GLY A C 1
ATOM 3181 O O . GLY A 1 385 ? -11.279 25.245 8.738 1.00 83.38 385 GLY A O 1
ATOM 3182 N N . ARG A 1 386 ? -11.298 27.474 8.626 1.00 86.25 386 ARG A N 1
ATOM 3183 C CA . ARG A 1 386 ? -12.643 27.588 8.034 1.00 86.25 386 ARG A CA 1
ATOM 3184 C C . ARG A 1 386 ? -12.576 27.829 6.531 1.00 86.25 386 ARG A C 1
ATOM 3186 O O . ARG A 1 386 ? -13.156 27.069 5.767 1.00 86.25 386 ARG A O 1
ATOM 3193 N N . ASP A 1 387 ? -11.865 28.876 6.131 1.00 90.81 387 ASP A N 1
ATOM 3194 C CA . ASP A 1 387 ? -11.793 29.349 4.747 1.00 90.81 387 ASP A CA 1
ATOM 3195 C C . ASP A 1 387 ? -10.534 28.853 4.024 1.00 90.81 387 ASP A C 1
ATOM 3197 O O . ASP A 1 387 ? -10.496 28.769 2.798 1.00 90.81 387 ASP A O 1
ATOM 3201 N N . TYR A 1 388 ? -9.487 28.513 4.774 1.00 91.94 388 TYR A N 1
ATOM 3202 C CA . TYR A 1 388 ? -8.235 27.963 4.258 1.00 91.94 388 TYR A CA 1
ATOM 3203 C C . TYR A 1 388 ? -7.504 27.154 5.323 1.00 91.94 388 TYR A C 1
ATOM 3205 O O . TYR A 1 388 ? -7.766 27.288 6.517 1.00 91.94 388 TYR A O 1
ATOM 3213 N N . VAL A 1 389 ? -6.524 26.365 4.894 1.00 89.19 389 VAL A N 1
ATOM 3214 C CA . VAL A 1 389 ? -5.572 25.676 5.772 1.00 89.19 389 VAL A CA 1
ATOM 3215 C C . VAL A 1 389 ? -4.137 26.007 5.387 1.00 89.19 389 VAL A C 1
ATOM 3217 O O . VAL A 1 389 ? -3.837 26.303 4.227 1.00 89.19 389 VAL A O 1
ATOM 3220 N N . ILE A 1 390 ? -3.250 25.954 6.382 1.00 83.88 390 ILE A N 1
ATOM 3221 C CA . ILE A 1 390 ? -1.805 26.092 6.202 1.00 83.88 390 ILE A CA 1
ATOM 3222 C C . ILE A 1 390 ? -1.132 24.835 6.746 1.00 83.88 390 ILE A C 1
ATOM 3224 O O . ILE A 1 390 ? -1.066 24.618 7.957 1.00 83.88 390 ILE A O 1
ATOM 3228 N N . THR A 1 391 ? -0.595 24.018 5.849 1.00 78.56 391 THR A N 1
ATOM 3229 C CA . THR A 1 391 ? 0.093 22.773 6.192 1.00 78.56 391 THR A CA 1
ATOM 3230 C C . THR A 1 391 ? 1.594 22.946 6.009 1.00 78.56 391 THR A C 1
ATOM 3232 O O . THR A 1 391 ? 2.061 23.369 4.954 1.00 78.56 391 THR A O 1
ATOM 3235 N N . MET A 1 392 ? 2.390 22.578 7.012 1.00 72.31 392 MET A N 1
ATOM 3236 C CA . MET A 1 392 ? 3.845 22.517 6.866 1.00 72.31 392 MET A CA 1
ATOM 3237 C C . MET A 1 392 ? 4.282 21.086 6.554 1.00 72.31 392 MET A C 1
ATOM 3239 O O . MET A 1 392 ? 4.231 20.207 7.414 1.00 72.31 392 MET A O 1
ATOM 3243 N N . ARG A 1 393 ? 4.756 20.848 5.327 1.00 69.38 393 ARG A N 1
ATOM 3244 C CA . ARG A 1 393 ? 5.297 19.550 4.902 1.00 69.38 393 ARG A CA 1
ATOM 3245 C C . ARG A 1 393 ? 6.825 19.578 4.916 1.00 69.38 393 ARG A C 1
ATOM 3247 O O . ARG A 1 393 ? 7.395 20.386 4.191 1.00 69.38 393 ARG A O 1
ATOM 3254 N N . PRO A 1 394 ? 7.519 18.691 5.644 1.00 62.84 394 PRO A N 1
ATOM 3255 C CA . PRO A 1 394 ? 8.972 18.548 5.551 1.00 62.84 394 PRO A CA 1
ATOM 3256 C C . PRO A 1 394 ? 9.461 18.456 4.102 1.00 62.84 394 PRO A C 1
ATOM 3258 O O . PRO A 1 394 ? 8.985 17.627 3.334 1.00 62.84 394 PRO A O 1
ATOM 3261 N N . ARG A 1 395 ? 10.417 19.312 3.716 1.00 62.94 395 ARG A N 1
ATOM 3262 C CA . ARG A 1 395 ? 11.138 19.156 2.448 1.00 62.94 395 ARG A CA 1
ATOM 3263 C C . ARG A 1 395 ? 11.915 17.852 2.448 1.00 62.94 395 ARG A C 1
ATOM 3265 O O . ARG A 1 395 ? 12.452 17.471 3.491 1.00 62.94 395 ARG A O 1
ATOM 3272 N N . SER A 1 396 ? 12.091 17.280 1.260 1.00 60.75 396 SER A N 1
ATOM 3273 C CA . SER A 1 396 ? 12.921 16.098 1.126 1.00 60.75 396 SER A CA 1
ATOM 3274 C C . SER A 1 396 ? 14.370 16.371 1.566 1.00 60.75 396 SER A C 1
ATOM 3276 O O . SER A 1 396 ? 14.956 17.414 1.243 1.00 60.75 396 SER A O 1
ATOM 3278 N N . LEU A 1 397 ? 14.977 15.455 2.318 1.00 58.78 397 LEU A N 1
ATOM 3279 C CA . LEU A 1 397 ? 16.390 15.432 2.688 1.00 58.78 397 LEU A CA 1
ATOM 3280 C C . LEU A 1 397 ? 17.299 15.560 1.474 1.00 58.78 397 LEU A C 1
ATOM 3282 O O . LEU A 1 397 ? 18.342 16.203 1.575 1.00 58.78 397 LEU A O 1
ATOM 3286 N N . ARG A 1 398 ? 16.911 15.040 0.301 1.00 54.06 398 ARG A N 1
ATOM 3287 C CA . ARG A 1 398 ? 17.622 15.336 -0.958 1.00 54.06 398 ARG A CA 1
ATOM 3288 C C . ARG A 1 398 ? 17.713 16.827 -1.228 1.00 54.06 398 ARG A C 1
ATOM 3290 O O . ARG A 1 398 ? 18.797 17.342 -1.511 1.00 54.06 398 ARG A O 1
ATOM 3297 N N . THR A 1 399 ? 16.575 17.499 -1.171 1.00 53.66 399 THR A N 1
ATOM 3298 C CA . THR A 1 399 ? 16.449 18.927 -1.459 1.00 53.66 399 THR A CA 1
ATOM 3299 C C . THR A 1 399 ? 17.195 19.741 -0.407 1.00 53.66 399 THR A C 1
ATOM 3301 O O . THR A 1 399 ? 17.899 20.690 -0.749 1.00 53.66 399 THR A O 1
ATOM 3304 N N . ARG A 1 400 ? 17.157 19.300 0.857 1.00 53.88 400 ARG A N 1
ATOM 3305 C CA . ARG A 1 400 ? 17.927 19.887 1.963 1.00 53.88 400 ARG A CA 1
ATOM 3306 C C . ARG A 1 400 ? 19.436 19.688 1.786 1.00 53.88 400 ARG A C 1
ATOM 3308 O O . ARG A 1 400 ? 20.168 20.668 1.825 1.00 53.88 400 ARG A O 1
ATOM 3315 N N . LYS A 1 401 ? 19.910 18.472 1.484 1.00 52.31 401 LYS A N 1
ATOM 3316 C CA . LYS A 1 401 ? 21.329 18.182 1.192 1.00 52.31 401 LYS A CA 1
ATOM 3317 C C . LYS A 1 401 ? 21.820 18.975 0.001 1.00 52.31 401 LYS A C 1
ATOM 3319 O O . LYS A 1 401 ? 22.917 19.509 0.050 1.00 52.31 401 LYS A O 1
ATOM 3324 N N . SER A 1 402 ? 21.035 19.060 -1.069 1.00 49.31 402 SER A N 1
ATOM 3325 C CA . SER A 1 402 ? 21.420 19.825 -2.252 1.00 49.31 402 SER A CA 1
ATOM 3326 C C . SER A 1 402 ? 21.482 21.325 -1.951 1.00 49.31 402 SER A C 1
ATOM 3328 O O . SER A 1 402 ? 22.424 21.975 -2.389 1.00 49.31 402 SER A O 1
ATOM 3330 N N . ALA A 1 403 ? 20.558 21.863 -1.148 1.00 48.09 403 ALA A N 1
ATOM 3331 C CA . ALA A 1 403 ? 20.626 23.244 -0.668 1.00 48.09 403 ALA A CA 1
ATOM 3332 C C . ALA A 1 403 ? 21.887 23.496 0.181 1.00 48.09 403 ALA A C 1
ATOM 3334 O O . ALA A 1 403 ? 22.620 24.443 -0.095 1.00 48.09 403 ALA A O 1
ATOM 3335 N N . ILE A 1 404 ? 22.200 22.591 1.116 1.00 47.53 404 ILE A N 1
ATOM 3336 C CA . ILE A 1 404 ? 23.424 22.627 1.934 1.00 47.53 404 ILE A CA 1
ATOM 3337 C C . ILE A 1 404 ? 24.670 22.559 1.035 1.00 47.53 404 ILE A C 1
ATOM 3339 O O . ILE A 1 404 ? 25.516 23.441 1.072 1.00 47.53 404 ILE A O 1
ATOM 3343 N N . SER A 1 405 ? 24.748 21.574 0.137 1.00 47.41 405 SER A N 1
ATOM 3344 C CA . SER A 1 405 ? 25.888 21.358 -0.773 1.00 47.41 405 SER A CA 1
ATOM 3345 C C . SER A 1 405 ? 26.147 22.556 -1.693 1.00 47.41 405 SER A C 1
ATOM 3347 O O . SER A 1 405 ? 27.291 22.845 -2.037 1.00 47.41 405 SER A O 1
ATOM 3349 N N . ARG A 1 406 ? 25.085 23.251 -2.120 1.00 46.62 406 ARG A N 1
ATOM 3350 C CA . ARG A 1 406 ? 25.170 24.438 -2.983 1.00 46.62 406 ARG A CA 1
ATOM 3351 C C . ARG A 1 406 ? 25.553 25.700 -2.206 1.00 46.62 406 ARG A C 1
ATOM 3353 O O . ARG A 1 406 ? 26.262 26.525 -2.773 1.00 46.62 406 ARG A O 1
ATOM 3360 N N . GLY A 1 407 ? 25.149 25.821 -0.939 1.00 44.38 407 GLY A N 1
ATOM 3361 C CA . GLY A 1 407 ? 25.662 26.839 -0.012 1.00 44.38 407 GLY A CA 1
ATOM 3362 C C . GLY A 1 407 ? 27.114 26.586 0.425 1.00 44.38 407 GLY A C 1
ATOM 3363 O O . GLY A 1 407 ? 27.838 27.526 0.730 1.00 44.38 407 GLY A O 1
ATOM 3364 N N . CYS A 1 408 ? 27.572 25.329 0.377 1.00 38.16 408 CYS A N 1
ATOM 3365 C CA . CYS A 1 408 ? 28.874 24.871 0.879 1.00 38.16 408 CYS A CA 1
ATOM 3366 C C . CYS A 1 408 ? 29.993 24.727 -0.177 1.00 38.16 408 CYS A C 1
ATOM 3368 O O . CYS A 1 408 ? 30.952 23.997 0.058 1.00 38.16 408 CYS A O 1
ATOM 3370 N N . LYS A 1 409 ? 29.981 25.453 -1.307 1.00 40.62 409 LYS A N 1
ATOM 3371 C CA . LYS A 1 409 ? 31.174 25.566 -2.191 1.00 40.62 409 LYS A CA 1
ATOM 3372 C C . LYS A 1 409 ? 32.346 26.373 -1.572 1.00 40.62 409 LYS A C 1
ATOM 3374 O O . LYS A 1 409 ? 33.194 26.880 -2.301 1.00 40.62 409 LYS A O 1
ATOM 3379 N N . MET A 1 410 ? 32.434 26.461 -0.244 1.00 38.06 410 MET A N 1
ATOM 3380 C CA . MET A 1 410 ? 33.645 26.844 0.488 1.00 38.06 410 MET A CA 1
ATOM 3381 C C . MET A 1 410 ? 34.314 25.568 1.017 1.00 38.06 410 MET A C 1
ATOM 3383 O O . MET A 1 410 ? 33.687 24.776 1.714 1.00 38.06 410 MET A O 1
ATOM 3387 N N . ARG A 1 411 ? 35.570 25.342 0.614 1.00 36.78 411 ARG A N 1
ATOM 3388 C CA . ARG A 1 411 ? 36.379 24.146 0.908 1.00 36.78 411 ARG A CA 1
ATOM 3389 C C . ARG A 1 411 ? 36.436 23.857 2.417 1.00 36.78 411 ARG A C 1
ATOM 3391 O O . ARG A 1 411 ? 37.038 24.648 3.130 1.00 36.78 411 ARG A O 1
ATOM 3398 N N . TYR A 1 412 ? 35.928 22.710 2.876 1.00 38.09 412 TYR A N 1
ATOM 3399 C CA . TYR A 1 412 ? 36.233 22.180 4.214 1.00 38.09 412 TYR A CA 1
ATOM 3400 C C . TYR A 1 412 ? 36.393 20.656 4.197 1.00 38.09 412 TYR A C 1
ATOM 3402 O O . TYR A 1 412 ? 35.657 19.948 3.508 1.00 38.09 412 TYR A O 1
ATOM 3410 N N . SER A 1 413 ? 37.408 20.182 4.923 1.00 37.94 413 SER A N 1
ATOM 3411 C CA . SER A 1 413 ? 37.785 18.780 5.089 1.00 37.94 413 SER A CA 1
ATOM 3412 C C . SER A 1 413 ? 36.951 18.087 6.172 1.00 37.94 413 SER A C 1
ATOM 3414 O O . SER A 1 413 ? 36.370 18.704 7.061 1.00 37.94 413 SER A O 1
ATOM 3416 N N . SER A 1 414 ? 36.867 16.770 6.045 1.00 41.75 414 SER A N 1
ATOM 3417 C CA . SER A 1 414 ? 35.934 15.853 6.691 1.00 41.75 414 SER A CA 1
ATOM 3418 C C . SER A 1 414 ? 36.263 15.491 8.150 1.00 41.75 414 SER A C 1
ATOM 3420 O O . SER A 1 414 ? 36.514 14.321 8.432 1.00 41.75 414 SER A O 1
ATOM 3422 N N . ALA A 1 415 ? 36.226 16.444 9.090 1.00 45.56 415 ALA A N 1
ATOM 3423 C CA . ALA A 1 415 ? 36.218 16.110 10.523 1.00 45.56 415 ALA A CA 1
ATOM 3424 C C . ALA A 1 415 ? 35.552 17.192 11.408 1.00 45.56 415 ALA A C 1
ATOM 3426 O O . ALA A 1 415 ? 35.996 18.335 11.418 1.00 45.56 415 ALA A O 1
ATOM 3427 N N . SER A 1 416 ? 34.502 16.785 12.147 1.00 51.25 416 SER A N 1
ATOM 3428 C CA . SER A 1 416 ? 33.846 17.432 13.315 1.00 51.25 416 SER A CA 1
ATOM 3429 C C . SER A 1 416 ? 33.469 18.931 13.213 1.00 51.25 416 SER A C 1
ATOM 3431 O O . SER A 1 416 ? 34.309 19.813 13.366 1.00 51.25 416 SER A O 1
ATOM 3433 N N . LEU A 1 417 ? 32.170 19.203 12.994 1.00 47.22 417 LEU A N 1
ATOM 3434 C CA . LEU A 1 417 ? 31.554 20.521 12.722 1.00 47.22 417 LEU A CA 1
ATOM 3435 C C . LEU A 1 417 ? 31.673 21.562 13.858 1.00 47.22 417 LEU A C 1
ATOM 3437 O O . LEU A 1 417 ? 31.493 21.228 15.026 1.00 47.22 417 LEU A O 1
ATOM 3441 N N . THR A 1 418 ? 31.832 22.846 13.495 1.00 41.94 418 THR A N 1
ATOM 3442 C CA . THR A 1 418 ? 31.702 24.040 14.366 1.00 41.94 418 THR A CA 1
ATOM 3443 C C . THR A 1 418 ? 31.115 25.294 13.644 1.00 41.94 418 THR A C 1
ATOM 3445 O O . THR A 1 418 ? 30.570 25.239 12.552 1.00 41.94 418 THR A O 1
ATOM 3448 N N . VAL A 1 419 ? 31.114 26.473 14.276 1.00 36.28 419 VAL A N 1
ATOM 3449 C CA . VAL A 1 419 ? 29.887 27.238 14.602 1.00 36.28 419 VAL A CA 1
ATOM 3450 C C . VAL A 1 419 ? 29.102 28.009 13.504 1.00 36.28 419 VAL A C 1
ATOM 3452 O O . VAL A 1 41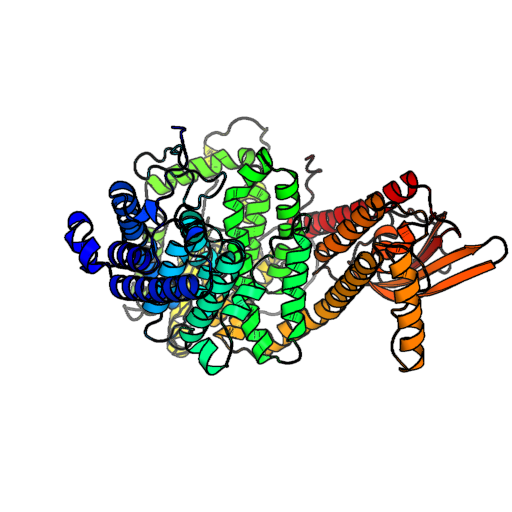9 ? 27.874 27.995 13.599 1.00 36.28 419 VAL A O 1
ATOM 3455 N N . PRO A 1 420 ? 29.616 28.649 12.432 1.00 36.78 420 PRO A N 1
ATOM 3456 C CA . PRO A 1 420 ? 28.713 29.149 11.379 1.00 36.78 420 PRO A CA 1
ATOM 3457 C C . PRO A 1 420 ? 28.025 28.023 10.588 1.00 36.78 420 PRO A C 1
ATOM 3459 O O . PRO A 1 420 ? 26.995 28.254 9.959 1.00 36.78 420 PRO A O 1
ATOM 3462 N N . GLN A 1 421 ? 28.575 26.804 10.638 1.00 39.41 421 GLN A N 1
ATOM 3463 C CA . GLN A 1 421 ? 28.174 25.647 9.821 1.00 39.41 421 GLN A CA 1
ATOM 3464 C C . GLN A 1 421 ? 26.793 25.104 10.223 1.00 39.41 421 GLN A C 1
ATOM 3466 O O . GLN A 1 421 ? 26.089 24.520 9.411 1.00 39.41 421 GLN A O 1
ATOM 3471 N N . ILE A 1 422 ? 26.390 25.417 11.454 1.00 39.91 422 ILE A N 1
ATOM 3472 C CA . ILE A 1 422 ? 25.059 25.266 12.051 1.00 39.91 422 ILE A CA 1
ATOM 3473 C C . ILE A 1 422 ? 24.205 26.525 11.793 1.00 39.91 422 ILE A C 1
ATOM 3475 O O . ILE A 1 422 ? 23.013 26.457 11.506 1.00 39.91 422 ILE A O 1
ATOM 3479 N N . LYS A 1 423 ? 24.828 27.707 11.795 1.00 36.81 423 LYS A N 1
ATOM 3480 C CA . LYS A 1 423 ? 24.180 29.020 11.619 1.00 36.81 423 LYS A CA 1
ATOM 3481 C C . LYS A 1 423 ? 23.716 29.318 10.189 1.00 36.81 423 LYS A C 1
ATOM 3483 O O . LYS A 1 423 ? 22.941 30.253 10.014 1.00 36.81 423 LYS A O 1
ATOM 3488 N N . ALA A 1 424 ? 24.155 28.528 9.210 1.00 39.16 424 ALA A N 1
ATOM 3489 C CA . ALA A 1 424 ? 23.828 28.564 7.779 1.00 39.16 424 ALA A CA 1
ATOM 3490 C C . ALA A 1 424 ? 23.137 27.280 7.268 1.00 39.16 424 ALA A C 1
ATOM 3492 O O . ALA A 1 424 ? 22.880 27.154 6.077 1.00 39.16 424 ALA A O 1
ATOM 3493 N N . MET A 1 425 ? 22.779 26.329 8.145 1.00 37.16 425 MET A N 1
ATOM 3494 C CA . MET A 1 425 ? 21.696 25.383 7.801 1.00 37.16 425 MET A CA 1
ATOM 3495 C C . MET A 1 425 ? 20.337 26.119 7.683 1.00 37.16 425 MET A C 1
ATOM 3497 O O . MET A 1 425 ? 19.361 25.579 7.165 1.00 37.16 425 MET A O 1
ATOM 3501 N N . SER A 1 426 ? 20.324 27.370 8.165 1.00 36.22 426 SER A N 1
ATOM 3502 C CA . SER A 1 426 ? 19.426 28.503 7.919 1.00 36.22 426 SER A CA 1
ATOM 3503 C C . SER A 1 426 ? 19.456 28.963 6.435 1.00 36.22 426 SER A C 1
ATOM 3505 O O . SER A 1 426 ? 20.366 28.624 5.701 1.00 36.22 426 SER A O 1
ATOM 3507 N N . ARG A 1 427 ? 18.543 29.730 5.838 1.00 41.78 427 ARG A N 1
ATOM 3508 C CA . ARG A 1 427 ? 17.409 30.521 6.311 1.00 41.78 427 ARG A CA 1
ATOM 3509 C C . ARG A 1 427 ? 16.245 30.314 5.351 1.00 41.78 427 ARG A C 1
ATOM 3511 O O . ARG A 1 427 ? 16.413 30.316 4.135 1.00 41.78 427 ARG A O 1
ATOM 3518 N N . GLY A 1 428 ? 15.068 30.132 5.937 1.00 39.88 428 GLY A N 1
ATOM 3519 C CA . GLY A 1 428 ? 13.797 30.062 5.244 1.00 39.88 428 GLY A CA 1
ATOM 3520 C C . GLY A 1 428 ? 12.988 28.851 5.664 1.00 39.88 428 GLY A C 1
ATOM 3521 O O . GLY A 1 428 ? 12.263 28.901 6.646 1.00 39.88 428 GLY A O 1
ATOM 3522 N N . PHE A 1 429 ? 13.059 27.770 4.891 1.00 49.50 429 PHE A N 1
ATOM 3523 C CA . PHE A 1 429 ? 11.981 26.783 4.892 1.00 49.50 429 PHE A CA 1
ATOM 3524 C C . PHE A 1 429 ? 12.517 25.363 4.800 1.00 49.50 429 PHE A C 1
ATOM 3526 O O . PHE A 1 429 ? 12.802 24.853 3.721 1.00 49.50 429 PHE A O 1
ATOM 3533 N N . LEU A 1 430 ? 12.648 24.701 5.954 1.00 52.16 430 LEU A N 1
ATOM 3534 C CA . LEU A 1 430 ? 12.837 23.246 6.021 1.00 52.16 430 LEU A CA 1
ATOM 3535 C C . LEU A 1 430 ? 11.555 22.495 5.657 1.00 52.16 430 LEU A C 1
ATOM 3537 O O . LEU A 1 430 ? 11.610 21.298 5.380 1.00 52.16 430 LEU A O 1
ATOM 3541 N N . ASN A 1 431 ? 10.425 23.191 5.625 1.00 57.06 431 ASN A N 1
ATOM 3542 C CA . ASN A 1 431 ? 9.128 22.670 5.244 1.00 57.06 431 ASN A CA 1
ATOM 3543 C C . ASN A 1 431 ? 8.614 23.448 4.030 1.00 57.06 431 ASN A C 1
ATOM 3545 O O . ASN A 1 431 ? 8.792 24.658 3.971 1.00 57.06 431 ASN A O 1
ATOM 3549 N N . TYR A 1 432 ? 7.966 22.781 3.085 1.00 66.50 432 TYR A N 1
ATOM 3550 C CA . TYR A 1 432 ? 7.033 23.442 2.187 1.00 66.50 432 TYR A CA 1
ATOM 3551 C C . TYR A 1 432 ? 5.861 23.959 3.018 1.00 66.50 432 TYR A C 1
ATOM 3553 O O . TYR A 1 432 ? 5.213 23.178 3.717 1.00 66.50 432 TYR A O 1
ATOM 3561 N N . VAL A 1 433 ? 5.599 25.260 2.958 1.00 68.75 433 VAL A N 1
ATOM 3562 C CA . VAL A 1 433 ? 4.344 25.819 3.470 1.00 68.75 433 VAL A CA 1
ATOM 3563 C C . VAL A 1 433 ? 3.294 25.641 2.392 1.00 68.75 433 VAL A C 1
ATOM 3565 O O . VAL A 1 433 ? 3.468 26.128 1.284 1.00 68.75 433 VAL A O 1
ATOM 3568 N N . ILE A 1 434 ? 2.228 24.925 2.683 1.00 79.31 434 ILE A N 1
ATOM 3569 C CA . ILE A 1 434 ? 1.154 24.644 1.745 1.00 79.31 434 ILE A CA 1
ATOM 3570 C C . ILE A 1 434 ? -0.060 25.431 2.206 1.00 79.31 434 ILE A C 1
ATOM 3572 O O . ILE A 1 434 ? -0.582 25.176 3.283 1.00 79.31 434 ILE A O 1
ATOM 3576 N N . PHE A 1 435 ? -0.483 26.394 1.400 1.00 87.38 435 PHE A N 1
ATOM 3577 C CA . PHE A 1 435 ? -1.739 27.101 1.572 1.00 87.38 435 PHE A CA 1
ATOM 3578 C C . PHE A 1 435 ? -2.781 26.481 0.647 1.00 87.38 435 PHE A C 1
ATOM 3580 O O . PHE A 1 435 ? -2.561 26.406 -0.567 1.00 87.38 435 PHE A O 1
ATOM 3587 N N . THR A 1 436 ? -3.920 26.094 1.214 1.00 89.50 436 THR A N 1
ATOM 3588 C CA . THR A 1 436 ? -5.038 25.520 0.462 1.00 89.50 436 THR A CA 1
ATOM 3589 C C . THR A 1 436 ? -6.324 26.238 0.849 1.00 89.50 436 THR A C 1
ATOM 3591 O O . THR A 1 436 ? -6.719 26.169 2.015 1.00 89.50 436 THR A O 1
ATOM 3594 N N . PRO A 1 437 ? -6.993 26.931 -0.085 1.00 91.12 437 PRO A N 1
ATOM 3595 C CA . PRO A 1 437 ? -8.303 27.499 0.184 1.00 91.12 437 PRO A CA 1
ATOM 3596 C C . PRO A 1 437 ? -9.352 26.382 0.250 1.00 91.12 437 PRO A C 1
ATOM 3598 O O . PRO A 1 437 ? -9.301 25.434 -0.531 1.00 91.12 437 PRO A O 1
ATOM 3601 N N . LEU A 1 438 ? -10.311 26.518 1.163 1.00 90.12 438 LEU A N 1
ATOM 3602 C CA . LEU A 1 438 ? -11.436 25.597 1.368 1.00 90.12 438 LEU A CA 1
ATOM 3603 C C . LEU A 1 438 ? -12.775 26.175 0.871 1.00 90.12 438 LEU A C 1
ATOM 3605 O O . LEU A 1 438 ? -13.816 25.538 0.992 1.00 90.12 438 LEU A O 1
ATOM 3609 N N . ILE A 1 439 ? -12.759 27.393 0.324 1.00 89.00 439 ILE A N 1
ATOM 3610 C CA . ILE A 1 439 ? -13.955 28.090 -0.158 1.00 89.00 439 ILE A CA 1
ATOM 3611 C C . ILE A 1 439 ? -14.402 27.528 -1.514 1.00 89.00 439 ILE A C 1
ATOM 3613 O O . ILE A 1 439 ? -13.610 27.459 -2.455 1.00 89.00 439 ILE A O 1
ATOM 3617 N N . ASN A 1 440 ? -15.695 27.216 -1.637 1.00 84.75 440 ASN A N 1
ATOM 3618 C CA . ASN A 1 440 ? -16.299 26.763 -2.895 1.00 84.75 440 ASN A CA 1
ATOM 3619 C C . ASN A 1 440 ? -16.673 27.913 -3.851 1.00 84.75 440 ASN A C 1
ATOM 3621 O O . ASN A 1 440 ? -16.739 27.694 -5.054 1.00 84.75 440 ASN A O 1
ATOM 3625 N N . ASP A 1 441 ? -16.883 29.130 -3.342 1.00 90.88 441 ASP A N 1
ATOM 3626 C CA . ASP A 1 441 ? -17.146 30.325 -4.156 1.00 90.88 441 ASP A CA 1
ATOM 3627 C C . ASP A 1 441 ? -15.882 30.812 -4.886 1.00 90.88 441 ASP A C 1
ATOM 3629 O O . ASP A 1 441 ? -14.906 31.220 -4.252 1.00 90.88 441 ASP A O 1
ATOM 3633 N N . ASP A 1 442 ? -15.907 30.789 -6.220 1.00 87.50 442 ASP A N 1
ATOM 3634 C CA . ASP A 1 442 ? -14.749 31.107 -7.063 1.00 87.50 442 ASP A CA 1
ATOM 3635 C C . ASP A 1 442 ? -14.230 32.538 -6.853 1.00 87.50 442 ASP A C 1
ATOM 3637 O O . ASP A 1 442 ? -13.020 32.746 -6.764 1.00 87.50 442 ASP A O 1
ATOM 3641 N N . SER A 1 443 ? -15.125 33.521 -6.716 1.00 89.12 443 SER A N 1
ATOM 3642 C CA . SER A 1 443 ? -14.741 34.933 -6.579 1.00 89.12 443 SER A CA 1
ATOM 3643 C C . SER A 1 443 ? -14.040 35.199 -5.246 1.00 89.12 443 SER A C 1
ATOM 3645 O O . SER A 1 443 ? -12.971 35.813 -5.199 1.00 89.12 443 SER A O 1
ATOM 3647 N N . ARG A 1 444 ? -14.602 34.689 -4.145 1.00 92.00 444 ARG A N 1
ATOM 3648 C CA . ARG A 1 444 ? -14.002 34.769 -2.807 1.00 92.00 444 ARG A CA 1
ATOM 3649 C C . ARG A 1 444 ? -12.723 33.949 -2.714 1.00 92.00 444 ARG A C 1
ATOM 3651 O O . ARG A 1 444 ? -11.782 34.381 -2.050 1.00 92.00 444 ARG A O 1
ATOM 3658 N N . ARG A 1 445 ? -12.661 32.795 -3.380 1.00 91.62 445 ARG A N 1
ATOM 3659 C CA . ARG A 1 445 ? -11.461 31.956 -3.430 1.00 91.62 445 ARG A CA 1
ATOM 3660 C C . ARG A 1 445 ? -10.313 32.662 -4.140 1.00 91.62 445 ARG A C 1
ATOM 3662 O O . ARG A 1 445 ? -9.214 32.690 -3.596 1.00 91.62 445 ARG A O 1
ATOM 3669 N N . GLU A 1 446 ? -10.554 33.273 -5.298 1.00 87.56 446 GLU A N 1
ATOM 3670 C CA . GLU A 1 446 ? -9.529 34.047 -6.011 1.00 87.56 446 GLU A CA 1
ATOM 3671 C C . GLU A 1 446 ? -9.068 35.266 -5.203 1.00 87.56 446 GLU A C 1
ATOM 3673 O O . GLU A 1 446 ? -7.866 35.535 -5.134 1.00 87.56 446 GLU A O 1
ATOM 3678 N N . LEU A 1 447 ? -9.986 35.953 -4.511 1.00 90.12 447 LEU A N 1
ATOM 3679 C CA . LEU A 1 447 ? -9.629 37.028 -3.581 1.00 90.12 447 LEU A CA 1
ATOM 3680 C C . LEU A 1 447 ? -8.704 36.521 -2.462 1.00 90.12 447 LEU A C 1
ATOM 3682 O O . LEU A 1 447 ? -7.641 37.099 -2.235 1.00 90.12 447 LEU A O 1
ATOM 3686 N N . LEU A 1 448 ? -9.070 35.427 -1.791 1.00 90.56 448 LEU A N 1
ATOM 3687 C CA . LEU A 1 448 ? -8.278 34.821 -0.718 1.00 90.56 448 LEU A CA 1
ATOM 3688 C C . LEU A 1 448 ? -6.903 34.351 -1.210 1.00 90.56 448 LEU A C 1
ATOM 3690 O O . LEU A 1 448 ? -5.890 34.619 -0.566 1.00 90.56 448 LEU A O 1
ATOM 3694 N N . VAL A 1 449 ? -6.845 33.695 -2.369 1.00 84.88 449 VAL A N 1
ATOM 3695 C CA . VAL A 1 449 ? -5.589 33.279 -3.008 1.00 84.88 449 VAL A CA 1
ATOM 3696 C C . VAL A 1 449 ? -4.725 34.499 -3.341 1.00 84.88 449 VAL A C 1
ATOM 3698 O O . VAL A 1 449 ? -3.515 34.465 -3.116 1.00 84.88 449 VAL A O 1
ATOM 3701 N N . GLY A 1 450 ? -5.319 35.591 -3.828 1.00 80.50 450 GLY A N 1
ATOM 3702 C CA . GLY A 1 450 ? -4.632 36.863 -4.065 1.00 80.50 450 GLY A CA 1
ATOM 3703 C C . GLY A 1 450 ? -4.059 37.478 -2.785 1.00 80.50 450 GLY A C 1
ATOM 3704 O O . GLY A 1 450 ? -2.889 37.859 -2.756 1.00 80.50 450 GLY A O 1
ATOM 3705 N N . ILE A 1 451 ? -4.843 37.509 -1.703 1.00 86.25 451 ILE A N 1
ATOM 3706 C CA . ILE A 1 451 ? -4.389 37.982 -0.386 1.00 86.25 451 ILE A CA 1
ATOM 3707 C C . ILE A 1 451 ? -3.237 37.117 0.116 1.00 86.25 451 ILE A C 1
ATOM 3709 O O . ILE A 1 451 ? -2.191 37.658 0.469 1.00 86.25 451 ILE A O 1
ATOM 3713 N N . ALA A 1 452 ? -3.388 35.790 0.095 1.00 83.06 452 ALA A N 1
ATOM 3714 C CA . ALA A 1 452 ? -2.335 34.867 0.493 1.00 83.06 452 ALA A CA 1
ATOM 3715 C C . ALA A 1 452 ? -1.062 35.117 -0.327 1.00 83.06 452 ALA A C 1
ATOM 3717 O O . ALA A 1 452 ? 0.003 35.294 0.255 1.00 83.06 452 ALA A O 1
ATOM 3718 N N . ARG A 1 453 ? -1.151 35.236 -1.659 1.00 80.12 453 ARG A N 1
ATOM 3719 C CA . ARG A 1 453 ? 0.011 35.541 -2.516 1.00 80.12 453 ARG A CA 1
ATOM 3720 C C . ARG A 1 453 ? 0.744 36.796 -2.058 1.00 80.12 453 ARG A C 1
ATOM 3722 O O . ARG A 1 453 ? 1.963 36.751 -1.940 1.00 80.12 453 ARG A O 1
ATOM 3729 N N . ASN A 1 454 ? 0.019 37.864 -1.735 1.00 79.12 454 ASN A N 1
ATOM 3730 C CA . ASN A 1 454 ? 0.617 39.105 -1.245 1.00 79.12 454 ASN A CA 1
ATOM 3731 C C . ASN A 1 454 ? 1.263 38.930 0.138 1.00 79.12 454 ASN A C 1
ATOM 3733 O O . ASN A 1 454 ? 2.382 39.385 0.349 1.00 79.12 454 ASN A O 1
ATOM 3737 N N . VAL A 1 455 ? 0.600 38.230 1.066 1.00 79.25 455 VAL A N 1
ATOM 3738 C CA . VAL A 1 455 ? 1.161 37.922 2.395 1.00 79.25 455 VAL A CA 1
ATOM 3739 C C . VAL A 1 455 ? 2.462 37.136 2.265 1.00 79.25 455 VAL A C 1
ATOM 3741 O O . VAL A 1 455 ? 3.482 37.507 2.838 1.00 79.25 455 VAL A O 1
ATOM 3744 N N . PHE A 1 456 ? 2.447 36.063 1.480 1.00 71.94 456 PHE A N 1
ATOM 3745 C CA . PHE A 1 456 ? 3.620 35.228 1.271 1.00 71.94 456 PHE A CA 1
ATOM 3746 C C . PHE A 1 456 ? 4.730 35.970 0.504 1.00 71.94 456 PHE A C 1
ATOM 3748 O O . PHE A 1 456 ? 5.901 35.793 0.829 1.00 71.94 456 PHE A O 1
ATOM 3755 N N . ALA A 1 457 ? 4.405 36.818 -0.475 1.00 69.19 457 ALA A N 1
ATOM 3756 C CA . ALA A 1 457 ? 5.394 37.643 -1.171 1.00 69.19 457 ALA A CA 1
ATOM 3757 C C . ALA A 1 457 ? 6.104 38.614 -0.213 1.00 69.19 457 ALA A C 1
ATOM 3759 O O . ALA A 1 457 ? 7.332 38.695 -0.229 1.00 69.19 457 ALA A O 1
ATOM 3760 N N . ASP A 1 458 ? 5.352 39.269 0.673 1.00 67.19 458 ASP A N 1
ATOM 3761 C CA . ASP A 1 458 ? 5.897 40.225 1.642 1.00 67.19 458 ASP A CA 1
ATOM 3762 C C . ASP A 1 458 ? 6.717 39.545 2.741 1.00 67.19 458 ASP A C 1
ATOM 3764 O O . ASP A 1 458 ? 7.729 40.079 3.192 1.00 67.19 458 ASP A O 1
ATOM 3768 N N . MET A 1 459 ? 6.306 38.348 3.166 1.00 66.31 459 MET A N 1
ATOM 3769 C CA . MET A 1 459 ? 7.051 37.557 4.147 1.00 66.31 459 MET A CA 1
ATOM 3770 C C . MET A 1 459 ? 8.317 36.921 3.553 1.00 66.31 459 MET A C 1
ATOM 3772 O O . MET A 1 459 ? 9.246 36.611 4.302 1.00 66.31 459 MET A O 1
ATOM 3776 N N . PHE A 1 460 ? 8.380 36.741 2.225 1.00 63.78 460 PHE A N 1
ATOM 3777 C CA . PHE A 1 460 ? 9.505 36.120 1.512 1.00 63.78 460 PHE A CA 1
ATOM 3778 C C . PHE A 1 460 ? 10.021 36.974 0.334 1.00 63.78 460 PHE A C 1
ATOM 3780 O O . PHE A 1 460 ? 10.067 36.489 -0.803 1.00 63.78 460 PHE A O 1
ATOM 3787 N N . PRO A 1 461 ? 10.480 38.217 0.584 1.00 50.28 461 PRO A N 1
ATOM 3788 C CA . PRO A 1 461 ? 10.772 39.205 -0.462 1.00 50.28 461 PRO A CA 1
ATOM 3789 C C . PRO A 1 461 ? 11.934 38.805 -1.390 1.00 50.28 461 PRO A C 1
ATOM 3791 O O . PRO A 1 461 ? 11.968 39.192 -2.556 1.00 50.28 461 PRO A O 1
ATOM 3794 N N . GLU A 1 462 ? 12.862 37.962 -0.924 1.00 48.75 462 GLU A N 1
ATOM 3795 C CA . GLU A 1 462 ? 13.996 37.458 -1.719 1.00 48.75 462 GLU A CA 1
ATOM 3796 C C . GLU A 1 462 ? 13.580 36.475 -2.845 1.00 48.75 462 GLU A C 1
ATOM 3798 O O . GLU A 1 462 ? 14.378 36.167 -3.736 1.00 48.75 462 GLU A O 1
ATOM 3803 N N . LEU A 1 463 ? 12.330 35.989 -2.848 1.00 49.06 463 LEU A N 1
ATOM 3804 C CA . LEU A 1 463 ? 11.811 35.018 -3.826 1.00 49.06 463 LEU A CA 1
ATOM 3805 C C . LEU A 1 463 ? 11.188 35.655 -5.085 1.00 49.06 463 LEU A C 1
ATOM 3807 O O . LEU A 1 463 ? 10.943 34.944 -6.056 1.00 49.06 463 LEU A O 1
ATOM 3811 N N . VAL A 1 464 ? 10.954 36.973 -5.107 1.00 38.88 464 VAL A N 1
ATOM 3812 C CA . VAL A 1 464 ? 10.138 37.657 -6.138 1.00 38.88 464 VAL A CA 1
ATOM 3813 C C . VAL A 1 464 ? 10.921 38.017 -7.424 1.00 38.88 464 VAL A C 1
ATOM 3815 O O . VAL A 1 464 ? 10.317 38.343 -8.442 1.00 38.88 464 VAL A O 1
ATOM 3818 N N . SER A 1 465 ? 12.258 37.891 -7.473 1.00 40.84 465 SER A N 1
ATOM 3819 C CA . SER A 1 465 ? 13.020 38.156 -8.715 1.00 40.84 465 SER A CA 1
ATOM 3820 C C . SER A 1 465 ? 12.970 36.968 -9.702 1.00 40.84 465 SER A C 1
ATOM 3822 O O . SER A 1 465 ? 13.847 36.099 -9.697 1.00 40.84 465 SER A O 1
ATOM 3824 N N . ILE A 1 466 ? 11.944 36.935 -10.556 1.00 40.34 466 ILE A N 1
ATOM 3825 C CA . ILE A 1 466 ? 11.573 35.844 -11.486 1.00 40.34 466 ILE A CA 1
ATOM 3826 C C . ILE A 1 466 ? 12.726 35.349 -12.392 1.00 40.34 466 ILE A C 1
ATOM 3828 O O . ILE A 1 466 ? 12.799 34.157 -12.703 1.00 40.34 466 ILE A O 1
ATOM 3832 N N . ASP A 1 467 ? 13.686 36.201 -12.765 1.00 39.03 467 ASP A N 1
ATOM 3833 C CA . ASP A 1 467 ? 14.774 35.820 -13.682 1.00 39.03 467 ASP A CA 1
ATOM 3834 C C . ASP A 1 467 ? 15.828 34.863 -13.097 1.00 39.03 467 ASP A C 1
ATOM 3836 O O . ASP A 1 467 ? 16.546 34.208 -13.854 1.00 39.03 467 ASP A O 1
ATOM 3840 N N . LYS A 1 468 ? 15.893 34.693 -11.770 1.00 37.06 468 LYS A N 1
ATOM 3841 C CA . LYS A 1 468 ? 16.894 33.832 -11.106 1.00 37.06 468 LYS A CA 1
ATOM 3842 C C . LYS A 1 468 ? 16.528 32.340 -11.017 1.00 37.06 468 LYS A C 1
ATOM 3844 O O . LYS A 1 468 ? 17.348 31.561 -10.540 1.00 37.06 468 LYS A O 1
ATOM 3849 N N . TYR A 1 469 ? 15.344 31.911 -11.472 1.00 40.34 469 TYR A N 1
ATOM 3850 C CA . TYR A 1 469 ? 14.759 30.620 -11.050 1.00 40.34 469 TYR A CA 1
ATOM 3851 C C . TYR A 1 469 ? 14.382 29.633 -12.183 1.00 40.34 469 TYR A C 1
ATOM 3853 O O . TYR A 1 469 ? 13.724 28.623 -11.937 1.00 40.34 469 TYR A O 1
ATOM 3861 N N . LYS A 1 470 ? 14.814 29.869 -13.432 1.00 37.50 470 LYS A N 1
ATOM 3862 C CA . LYS A 1 470 ? 14.343 29.149 -14.645 1.00 37.50 470 LYS A CA 1
ATOM 3863 C C . LYS A 1 470 ? 14.748 27.660 -14.771 1.00 37.50 470 LYS A C 1
ATOM 3865 O O . LYS A 1 470 ? 14.207 26.959 -15.623 1.00 37.50 470 LYS A O 1
ATOM 3870 N N . THR A 1 471 ? 15.668 27.142 -13.956 1.00 37.94 471 THR A N 1
ATOM 3871 C CA . THR A 1 471 ? 16.367 25.858 -14.201 1.00 37.94 471 THR A CA 1
ATOM 3872 C C . THR A 1 471 ? 15.661 24.601 -13.689 1.00 37.94 471 THR A C 1
ATOM 3874 O O . THR A 1 471 ? 15.956 23.513 -14.177 1.00 37.94 471 THR A O 1
ATOM 3877 N N . ASP A 1 472 ? 14.702 24.721 -12.767 1.00 38.59 472 ASP A N 1
ATOM 3878 C CA . ASP A 1 472 ? 13.959 23.566 -12.235 1.00 38.59 472 ASP A CA 1
ATOM 3879 C C . ASP A 1 472 ? 12.822 23.107 -13.169 1.00 38.59 472 ASP A C 1
ATOM 3881 O O . ASP A 1 472 ? 12.343 21.984 -13.069 1.00 38.59 472 ASP A O 1
ATOM 3885 N N . ARG A 1 473 ? 12.435 23.932 -14.154 1.00 37.28 473 ARG A N 1
ATOM 3886 C CA . ARG A 1 473 ? 11.303 23.697 -15.076 1.00 37.28 473 ARG A CA 1
ATOM 3887 C C . ARG A 1 473 ? 11.331 22.356 -15.827 1.00 37.28 473 ARG A C 1
ATOM 3889 O O . ARG A 1 473 ? 10.302 21.943 -16.345 1.00 37.28 473 ARG A O 1
ATOM 3896 N N . ARG A 1 474 ? 12.498 21.708 -15.929 1.00 36.59 474 ARG A N 1
ATOM 3897 C CA . ARG A 1 474 ? 12.699 20.437 -16.649 1.00 36.59 474 ARG A CA 1
ATOM 3898 C C . ARG A 1 474 ? 12.633 19.191 -15.755 1.00 36.59 474 ARG A C 1
ATOM 3900 O O . ARG A 1 474 ? 12.786 18.091 -16.272 1.00 36.59 474 ARG A O 1
ATOM 3907 N N . THR A 1 475 ? 12.433 19.341 -14.444 1.00 39.72 475 THR A N 1
ATOM 3908 C CA . THR A 1 475 ? 12.180 18.219 -13.526 1.00 39.72 475 THR A CA 1
ATOM 3909 C C . THR A 1 475 ? 10.677 18.093 -13.266 1.00 39.72 475 THR A C 1
ATOM 3911 O O . THR A 1 475 ? 9.976 19.105 -13.253 1.00 39.72 475 THR A O 1
ATOM 3914 N N . THR A 1 476 ? 10.177 16.877 -13.009 1.00 37.00 476 THR A N 1
ATOM 3915 C CA . THR A 1 476 ? 8.760 16.610 -12.669 1.00 37.00 476 THR A CA 1
ATOM 3916 C C . THR A 1 476 ? 8.258 17.534 -11.545 1.00 37.00 476 THR A C 1
ATOM 3918 O O . THR A 1 476 ? 7.133 18.028 -11.576 1.00 37.00 476 THR A O 1
ATOM 3921 N N . LEU A 1 477 ? 9.141 17.859 -10.594 1.00 37.12 477 LEU A N 1
ATOM 3922 C CA . LEU A 1 477 ? 8.894 18.779 -9.483 1.00 37.12 477 LEU A CA 1
ATOM 3923 C C . LEU A 1 477 ? 8.883 20.256 -9.906 1.00 37.12 477 LEU A C 1
ATOM 3925 O O . LEU A 1 477 ? 7.976 20.989 -9.519 1.00 37.12 477 LEU A O 1
ATOM 3929 N N . GLY A 1 478 ? 9.845 20.728 -10.700 1.00 37.22 478 GLY A N 1
ATOM 3930 C CA . GLY A 1 478 ? 9.881 22.135 -11.105 1.00 37.22 478 GLY A CA 1
ATOM 3931 C C . GLY A 1 478 ? 8.839 22.514 -12.159 1.00 37.22 478 GLY A C 1
ATOM 3932 O O . GLY A 1 478 ? 8.434 23.677 -12.204 1.00 37.22 478 GLY A O 1
ATOM 3933 N N . SER A 1 479 ? 8.299 21.552 -12.920 1.00 34.62 479 SER A N 1
ATOM 3934 C CA . SER A 1 479 ? 7.082 21.767 -13.719 1.00 34.62 479 SER A CA 1
ATOM 3935 C C . SER A 1 479 ? 5.844 22.020 -12.852 1.00 34.62 479 SER A C 1
ATOM 3937 O O . SER A 1 479 ? 4.998 22.827 -13.227 1.00 34.62 479 SER A O 1
ATOM 3939 N N . MET A 1 480 ? 5.751 21.430 -11.654 1.00 35.97 480 MET A N 1
ATOM 3940 C CA . MET A 1 480 ? 4.624 21.680 -10.742 1.00 35.97 480 MET A CA 1
ATOM 3941 C C . MET A 1 480 ? 4.631 23.095 -10.152 1.00 35.97 480 MET A C 1
ATOM 3943 O O . MET A 1 480 ? 3.573 23.625 -9.826 1.00 35.97 480 MET A O 1
ATOM 3947 N N . PHE A 1 481 ? 5.809 23.711 -10.009 1.00 37.41 481 PHE A N 1
ATOM 3948 C CA . PHE A 1 481 ? 5.940 25.097 -9.548 1.00 37.41 481 PHE A CA 1
ATOM 3949 C C . PHE A 1 481 ? 5.726 26.121 -10.675 1.00 37.41 481 PHE A C 1
ATOM 3951 O O . PHE A 1 481 ? 5.410 27.267 -10.378 1.00 37.41 481 PHE A O 1
ATOM 3958 N N . HIS A 1 482 ? 5.826 25.711 -11.947 1.00 34.50 482 HIS A N 1
ATOM 3959 C CA . HIS A 1 482 ? 5.523 26.553 -13.113 1.00 34.50 482 HIS A CA 1
ATOM 3960 C C . HIS A 1 482 ? 4.017 26.820 -13.271 1.00 34.50 482 HIS A C 1
ATOM 3962 O O . HIS A 1 482 ? 3.626 27.926 -13.634 1.00 34.50 482 HIS A O 1
ATOM 3968 N N . PHE A 1 483 ? 3.168 25.831 -12.969 1.00 31.72 483 PHE A N 1
ATOM 3969 C CA . PHE A 1 483 ? 1.709 25.960 -13.103 1.00 31.72 483 PHE A CA 1
ATOM 3970 C C . PHE A 1 483 ? 1.070 26.880 -12.052 1.00 31.72 483 PHE A C 1
ATOM 3972 O O . PHE A 1 483 ? -0.025 27.393 -12.264 1.00 31.72 483 PHE A O 1
ATOM 3979 N N . ALA A 1 484 ? 1.739 27.103 -10.917 1.00 36.81 484 ALA A N 1
ATOM 3980 C CA . ALA A 1 484 ? 1.187 27.901 -9.824 1.00 36.81 484 ALA A CA 1
ATOM 3981 C C . ALA A 1 484 ? 1.481 29.408 -9.949 1.00 36.81 484 ALA A C 1
ATOM 3983 O O . ALA A 1 484 ? 0.744 30.208 -9.367 1.00 36.81 484 ALA A O 1
ATOM 3984 N N . THR A 1 485 ? 2.535 29.797 -10.680 1.00 36.47 485 THR A N 1
ATOM 3985 C CA . THR A 1 485 ? 3.005 31.190 -10.741 1.00 36.47 485 THR A CA 1
ATOM 3986 C C . THR A 1 485 ? 2.653 31.952 -12.012 1.00 36.47 485 THR A C 1
ATOM 3988 O O . THR A 1 485 ? 2.581 33.168 -11.913 1.00 36.47 485 THR A O 1
ATOM 3991 N N . ASP A 1 486 ? 2.381 31.326 -13.164 1.00 34.50 486 ASP A N 1
ATOM 3992 C CA . ASP A 1 486 ? 2.073 32.113 -14.369 1.00 34.50 486 ASP A CA 1
ATOM 3993 C C . ASP A 1 486 ? 1.369 31.316 -15.484 1.00 34.50 486 ASP A C 1
ATOM 3995 O O . ASP A 1 486 ? 1.981 30.488 -16.152 1.00 34.50 486 ASP A O 1
ATOM 3999 N N . GLU A 1 487 ? 0.095 31.638 -15.740 1.00 32.88 487 GLU A N 1
ATOM 4000 C CA . GLU A 1 487 ? -0.583 31.393 -17.030 1.00 32.88 487 GLU A CA 1
ATOM 4001 C C . GLU A 1 487 ? -0.441 32.603 -17.981 1.00 32.88 487 GLU A C 1
ATOM 4003 O O . GLU A 1 487 ? -1.023 32.607 -19.061 1.00 32.88 487 GLU A O 1
ATOM 4008 N N . LYS A 1 488 ? 0.315 33.654 -17.611 1.00 32.91 488 LYS A N 1
ATOM 4009 C CA . LYS A 1 488 ? 0.358 34.918 -18.374 1.00 32.91 488 LYS A CA 1
ATOM 4010 C C . LYS A 1 488 ? 1.675 35.246 -19.087 1.00 32.91 488 LYS A C 1
ATOM 4012 O O . LYS A 1 488 ? 1.711 36.253 -19.789 1.00 32.91 488 LYS A O 1
ATOM 4017 N N . THR A 1 489 ? 2.739 34.445 -18.981 1.00 35.09 489 THR A N 1
ATOM 4018 C CA . THR A 1 489 ? 4.053 34.822 -19.547 1.00 35.09 489 THR A CA 1
ATOM 4019 C C . THR A 1 489 ? 4.741 33.702 -20.349 1.00 35.09 489 THR A C 1
ATOM 4021 O O . THR A 1 489 ? 5.721 33.092 -19.924 1.00 35.09 489 THR A O 1
ATOM 4024 N N . GLU A 1 490 ? 4.273 33.454 -21.577 1.00 35.34 490 GLU A N 1
ATOM 4025 C CA . GLU A 1 490 ? 5.016 32.672 -22.581 1.00 35.34 490 GLU A CA 1
ATOM 4026 C C . GLU A 1 490 ? 5.926 33.567 -23.441 1.00 35.34 490 GLU A C 1
ATOM 4028 O O . GLU A 1 490 ? 5.424 34.418 -24.171 1.00 35.34 490 GLU A O 1
ATOM 4033 N N . ARG A 1 491 ? 7.249 33.323 -23.431 1.00 32.56 491 ARG A N 1
ATOM 4034 C CA . ARG A 1 491 ? 8.139 33.405 -24.616 1.00 32.56 491 ARG A CA 1
ATOM 4035 C C . ARG A 1 491 ? 9.381 32.501 -24.448 1.00 32.56 491 ARG A C 1
ATOM 4037 O O . ARG A 1 491 ? 9.919 32.437 -23.339 1.00 32.56 491 ARG A O 1
ATOM 4044 N N . PRO A 1 492 ? 9.869 31.837 -25.518 1.00 47.19 492 PRO A N 1
ATOM 4045 C CA . PRO A 1 492 ? 11.052 30.976 -25.484 1.00 47.19 492 PRO A CA 1
ATOM 4046 C C . PRO A 1 492 ? 12.297 31.669 -26.075 1.00 47.19 492 PRO A C 1
ATOM 4048 O O . PRO A 1 492 ? 12.207 32.276 -27.138 1.00 47.19 492 PRO A O 1
ATOM 4051 N N . SER A 1 493 ? 13.472 31.528 -25.448 1.00 33.25 493 SER A N 1
ATOM 4052 C CA . SER A 1 493 ? 14.758 31.674 -26.153 1.00 33.25 493 SER A CA 1
ATOM 4053 C C . SER A 1 493 ? 15.938 31.016 -25.421 1.00 33.25 493 SER A C 1
ATOM 4055 O O . SER A 1 493 ? 16.130 31.189 -24.218 1.00 33.25 493 SER A O 1
ATOM 4057 N N . ASP A 1 494 ? 16.671 30.270 -26.238 1.00 31.05 494 ASP A N 1
ATOM 4058 C CA . ASP A 1 494 ? 17.969 29.590 -26.206 1.00 31.05 494 ASP A CA 1
ATOM 4059 C C . ASP A 1 494 ? 19.062 29.826 -25.136 1.00 31.05 494 ASP A C 1
ATOM 4061 O O . ASP A 1 494 ? 19.308 30.920 -24.643 1.00 31.05 494 ASP A O 1
ATOM 4065 N N . ALA A 1 495 ? 19.803 28.715 -24.972 1.00 29.70 495 ALA A N 1
ATOM 4066 C CA . ALA A 1 495 ? 21.226 28.530 -24.645 1.00 29.70 495 ALA A CA 1
ATOM 4067 C C . ALA A 1 495 ? 21.755 28.729 -23.203 1.00 29.70 495 ALA A C 1
ATOM 4069 O O . ALA A 1 495 ? 21.839 29.828 -22.677 1.00 29.70 495 ALA A O 1
ATOM 4070 N N . GLY A 1 496 ? 22.293 27.624 -22.657 1.00 30.08 496 GLY A N 1
ATOM 4071 C CA . GLY A 1 496 ? 23.572 27.629 -21.930 1.00 30.08 496 GLY A CA 1
ATOM 4072 C C . GLY A 1 496 ? 23.557 27.867 -20.413 1.00 30.08 496 GLY A C 1
ATOM 4073 O O . GLY A 1 496 ? 23.512 28.993 -19.951 1.00 30.08 496 GLY A O 1
ATOM 4074 N N . GLU A 1 497 ? 23.758 26.774 -19.670 1.00 28.95 497 GLU A N 1
ATOM 4075 C CA . GLU A 1 497 ? 24.218 26.674 -18.269 1.00 28.95 497 GLU A CA 1
ATOM 4076 C C . GLU A 1 497 ? 23.256 26.987 -17.099 1.00 28.95 497 GLU A C 1
ATOM 4078 O O . GLU A 1 497 ? 22.783 28.089 -16.847 1.00 28.95 497 GLU A O 1
ATOM 4083 N N . SER A 1 498 ? 23.032 25.932 -16.305 1.00 36.78 498 SER A N 1
ATOM 4084 C CA . SER A 1 498 ? 22.066 25.800 -15.212 1.00 36.78 498 SER A CA 1
ATOM 4085 C C . SER A 1 498 ? 22.663 25.999 -13.815 1.00 36.78 498 SER A C 1
ATOM 4087 O O . SER A 1 498 ? 23.730 25.425 -13.593 1.00 36.78 498 SER A O 1
ATOM 4089 N N . LYS A 1 499 ? 21.931 26.614 -12.854 1.00 33.44 499 LYS A N 1
ATOM 4090 C CA . LYS A 1 499 ? 21.892 26.300 -11.389 1.00 33.44 499 LYS A CA 1
ATOM 4091 C C . LYS A 1 499 ? 20.513 26.686 -10.755 1.00 33.44 499 LYS A C 1
ATOM 4093 O O . LYS A 1 499 ? 19.882 27.619 -11.227 1.00 33.44 499 LYS A O 1
ATOM 4098 N N . PHE A 1 500 ? 20.063 25.904 -9.760 1.00 33.09 500 PHE A N 1
ATOM 4099 C CA . PHE A 1 500 ? 18.699 25.555 -9.246 1.00 33.09 500 PHE A CA 1
ATOM 4100 C C . PHE A 1 500 ? 17.746 26.595 -8.571 1.00 33.09 500 PHE A C 1
ATOM 4102 O O . PHE A 1 500 ? 18.179 27.690 -8.235 1.00 33.09 500 PHE A O 1
ATOM 4109 N N . GLY A 1 501 ? 16.489 26.185 -8.249 1.00 32.19 501 GLY A N 1
ATOM 4110 C CA . GLY A 1 501 ? 15.432 26.988 -7.590 1.00 32.19 501 GLY A CA 1
ATOM 4111 C C . GLY A 1 501 ? 15.109 26.716 -6.097 1.00 32.19 501 GLY A C 1
ATOM 4112 O O . GLY A 1 501 ? 15.344 25.632 -5.556 1.00 32.19 501 GLY A O 1
ATOM 4113 N N . THR A 1 502 ? 14.553 27.746 -5.440 1.00 43.84 502 THR A N 1
ATOM 4114 C CA . THR A 1 502 ? 14.201 27.857 -4.011 1.00 43.84 502 THR A CA 1
ATOM 4115 C C . THR A 1 502 ? 12.702 28.167 -3.908 1.00 43.84 502 THR A C 1
ATOM 4117 O O . THR A 1 502 ? 12.307 29.284 -4.207 1.00 43.84 502 THR A O 1
ATOM 4120 N N . VAL A 1 503 ? 11.846 27.223 -3.493 1.00 46.06 503 VAL A N 1
ATOM 4121 C CA . VAL A 1 503 ? 10.417 27.516 -3.233 1.00 46.06 503 VAL A CA 1
ATOM 4122 C C . VAL A 1 503 ? 10.057 27.143 -1.796 1.00 46.06 503 VAL A C 1
ATOM 4124 O O . VAL A 1 503 ? 10.081 25.974 -1.410 1.00 46.06 503 VAL A O 1
ATOM 4127 N N . ALA A 1 504 ? 9.816 28.160 -0.966 1.00 56.22 504 ALA A N 1
ATOM 4128 C CA . ALA A 1 504 ? 9.485 28.069 0.461 1.00 56.22 504 ALA A CA 1
ATOM 4129 C C . ALA A 1 504 ? 8.035 27.646 0.733 1.00 56.22 504 ALA A C 1
ATOM 4131 O O . ALA A 1 504 ? 7.760 26.960 1.716 1.00 56.22 504 ALA A O 1
ATOM 4132 N N . TYR A 1 505 ? 7.128 28.029 -0.159 1.00 61.59 505 TYR A N 1
ATOM 4133 C CA . TYR A 1 505 ? 5.696 27.883 0.026 1.00 61.59 505 TYR A CA 1
ATOM 4134 C C . TYR A 1 505 ? 4.991 27.592 -1.301 1.00 61.59 505 TYR A C 1
ATOM 4136 O O . TYR A 1 505 ? 5.525 27.856 -2.375 1.00 61.59 505 TYR A O 1
ATOM 4144 N N . ARG A 1 506 ? 3.778 27.058 -1.231 1.00 71.50 506 ARG A N 1
ATOM 4145 C CA . ARG A 1 506 ? 2.898 26.800 -2.360 1.00 71.50 506 ARG A CA 1
ATOM 4146 C C . ARG A 1 506 ? 1.487 27.217 -1.988 1.00 71.50 506 ARG A C 1
ATOM 4148 O O . ARG A 1 506 ? 0.980 26.802 -0.956 1.00 71.50 506 ARG A O 1
ATOM 4155 N N . ILE A 1 507 ? 0.878 28.022 -2.847 1.00 76.00 507 ILE A N 1
ATOM 4156 C CA . ILE A 1 507 ? -0.511 28.457 -2.724 1.00 76.00 507 ILE A CA 1
ATOM 4157 C C . ILE A 1 507 ? -1.283 27.725 -3.811 1.00 76.00 507 ILE A C 1
ATOM 4159 O O . ILE A 1 507 ? -1.052 27.963 -4.997 1.00 76.00 507 ILE A O 1
ATOM 4163 N N . PHE A 1 508 ? -2.135 26.792 -3.406 1.00 84.12 508 PHE A N 1
ATOM 4164 C CA . PHE A 1 508 ? -3.019 26.075 -4.315 1.00 84.12 508 PHE A CA 1
ATOM 4165 C C . PHE A 1 508 ? -4.266 26.898 -4.609 1.00 84.12 508 PHE A C 1
ATOM 4167 O O . PHE A 1 508 ? -4.702 27.696 -3.780 1.00 84.12 508 PHE A O 1
ATOM 4174 N N . ARG A 1 509 ? -4.855 26.694 -5.790 1.00 83.75 509 ARG A N 1
ATOM 4175 C CA . ARG A 1 509 ? -6.128 27.344 -6.139 1.00 83.75 509 ARG A CA 1
ATOM 4176 C C . ARG A 1 509 ? -7.323 26.683 -5.457 1.00 83.75 509 ARG A C 1
ATOM 4178 O O . ARG A 1 509 ? -8.334 27.342 -5.275 1.00 83.75 509 ARG A O 1
ATOM 4185 N N . SER A 1 510 ? -7.224 25.402 -5.099 1.00 87.00 510 SER A N 1
ATOM 4186 C CA . SER A 1 510 ? -8.292 24.611 -4.472 1.00 87.00 510 SER A CA 1
ATOM 4187 C C . SER A 1 510 ? -7.741 23.303 -3.878 1.00 87.00 510 SER A C 1
ATOM 4189 O O . SER A 1 510 ? -6.593 22.941 -4.166 1.00 87.00 510 SER A O 1
ATOM 4191 N N . PRO A 1 511 ? -8.543 22.536 -3.115 1.00 89.62 511 PRO A N 1
ATOM 4192 C CA . PRO A 1 511 ? -8.147 21.203 -2.658 1.00 89.62 511 PRO A CA 1
ATOM 4193 C C . PRO A 1 511 ? -7.892 20.230 -3.822 1.00 89.62 511 PRO A C 1
ATOM 4195 O O . PRO A 1 511 ? -6.947 19.445 -3.777 1.00 89.62 511 PRO A O 1
ATOM 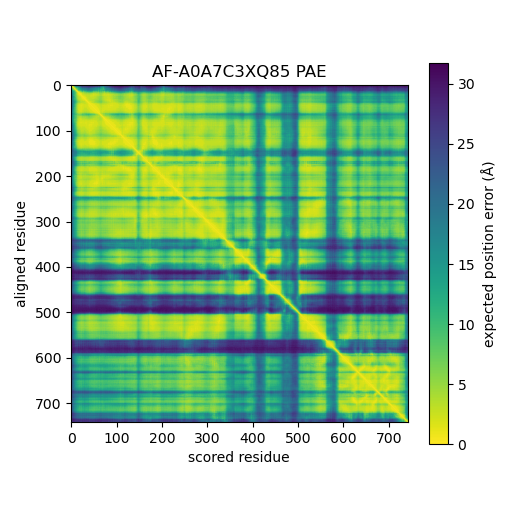4198 N N . ARG A 1 512 ? -8.656 20.342 -4.919 1.00 89.94 512 ARG A N 1
ATOM 4199 C CA . ARG A 1 512 ? -8.414 19.587 -6.163 1.00 89.94 512 ARG A CA 1
ATOM 4200 C C . ARG A 1 512 ? -7.043 19.893 -6.766 1.00 89.94 512 ARG A C 1
ATOM 4202 O O . ARG A 1 512 ? -6.335 18.981 -7.186 1.00 89.94 512 ARG A O 1
ATOM 4209 N N . ASP A 1 513 ? -6.642 21.166 -6.789 1.00 84.50 513 ASP A N 1
ATOM 4210 C CA . ASP A 1 513 ? -5.314 21.574 -7.265 1.00 84.50 513 ASP A CA 1
ATOM 4211 C C . ASP A 1 513 ? -4.199 21.008 -6.365 1.00 84.50 513 ASP A C 1
ATOM 4213 O O . ASP A 1 513 ? -3.182 20.523 -6.866 1.00 84.50 513 ASP A O 1
ATOM 4217 N N . LEU A 1 514 ? -4.412 20.962 -5.044 1.00 86.56 514 LEU A N 1
ATOM 4218 C CA . LEU A 1 514 ? -3.509 20.267 -4.122 1.00 86.56 514 LEU A CA 1
ATOM 4219 C C . LEU A 1 514 ? -3.373 18.784 -4.477 1.00 86.56 514 LEU A C 1
ATOM 4221 O O . LEU A 1 514 ? -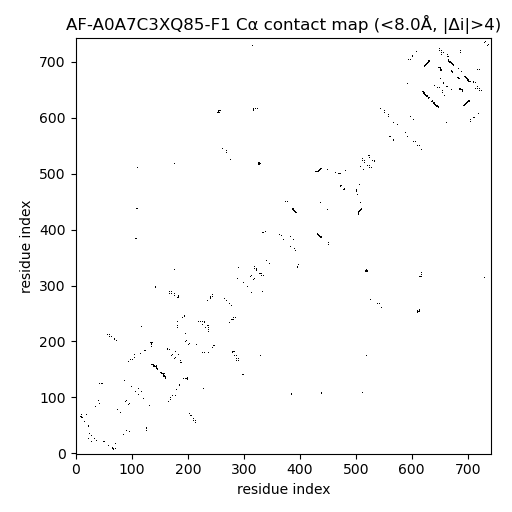2.251 18.310 -4.669 1.00 86.56 514 LEU A O 1
ATOM 4225 N N . ARG A 1 515 ? -4.489 18.063 -4.628 1.00 88.50 515 ARG A N 1
ATOM 4226 C CA . ARG A 1 515 ? -4.486 16.627 -4.954 1.00 88.50 515 ARG A CA 1
ATOM 4227 C C . ARG A 1 515 ? -3.795 16.346 -6.280 1.00 88.50 515 ARG A C 1
ATOM 4229 O O . ARG A 1 515 ? -2.867 15.541 -6.305 1.00 88.50 515 ARG A O 1
ATOM 4236 N N . LYS A 1 516 ? -4.152 17.083 -7.340 1.00 85.62 516 LYS A N 1
ATOM 4237 C CA . LYS A 1 516 ? -3.552 16.975 -8.684 1.00 85.62 516 LYS A CA 1
ATOM 4238 C C . LYS A 1 516 ? -2.032 16.989 -8.654 1.00 85.62 516 LYS A C 1
ATOM 4240 O O . LYS A 1 516 ? -1.381 16.266 -9.400 1.00 85.62 516 LYS A O 1
ATOM 4245 N N . ASN A 1 517 ? -1.479 17.870 -7.834 1.00 79.06 517 ASN A N 1
ATOM 4246 C CA . ASN A 1 517 ? -0.059 18.151 -7.836 1.00 79.06 517 ASN A CA 1
ATOM 4247 C C . ASN A 1 517 ? 0.706 17.354 -6.778 1.00 79.06 517 ASN A C 1
ATOM 4249 O O . ASN A 1 517 ? 1.879 17.077 -6.980 1.00 79.06 517 ASN A O 1
ATOM 4253 N N . LEU A 1 518 ? 0.095 17.028 -5.640 1.00 81.81 518 LEU A N 1
ATOM 4254 C CA . LEU A 1 518 ? 0.805 16.417 -4.516 1.00 81.81 518 LEU A CA 1
ATOM 4255 C C . LEU A 1 518 ? 0.533 14.918 -4.370 1.00 81.81 518 LEU A C 1
ATOM 4257 O O . LEU A 1 518 ? 1.441 14.168 -4.003 1.00 81.81 518 LEU A O 1
ATOM 4261 N N . HIS A 1 519 ? -0.699 14.502 -4.655 1.00 86.44 519 HIS A N 1
ATOM 4262 C CA . HIS A 1 519 ? -1.200 13.152 -4.400 1.00 86.44 519 HIS A CA 1
ATOM 4263 C C . HIS A 1 519 ? -1.503 12.369 -5.684 1.00 86.44 519 HIS A C 1
ATOM 4265 O O . HIS A 1 519 ? -1.565 11.149 -5.653 1.00 86.44 519 HIS A O 1
ATOM 4271 N N . GLY A 1 520 ? -1.577 13.044 -6.831 1.00 90.38 520 GLY A N 1
ATOM 4272 C CA . GLY A 1 520 ? -1.503 12.418 -8.146 1.00 90.38 520 GLY A CA 1
ATOM 4273 C C . GLY A 1 520 ? -2.837 11.947 -8.721 1.00 90.38 520 GLY A C 1
ATOM 4274 O O . GLY A 1 520 ? -3.920 12.340 -8.288 1.00 90.38 520 GLY A O 1
ATOM 4275 N N . LEU A 1 521 ? -2.740 11.120 -9.764 1.00 93.25 521 LEU A N 1
ATOM 4276 C CA . LEU A 1 521 ? -3.858 10.690 -10.608 1.00 93.25 521 LEU A CA 1
ATOM 4277 C C . LEU A 1 521 ? -4.900 9.862 -9.855 1.00 93.25 521 LEU A C 1
ATOM 4279 O O . LEU A 1 521 ? -6.076 9.959 -10.181 1.00 93.25 521 LEU A O 1
ATOM 4283 N N . ILE A 1 522 ? -4.487 9.071 -8.861 1.00 94.31 522 ILE A N 1
ATOM 4284 C CA . ILE A 1 522 ? -5.405 8.214 -8.095 1.00 94.31 522 ILE A CA 1
ATOM 4285 C C . ILE A 1 522 ? -6.414 9.071 -7.328 1.00 94.31 522 ILE A C 1
ATOM 4287 O O . ILE A 1 522 ? -7.615 8.837 -7.423 1.00 94.31 522 ILE A O 1
ATOM 4291 N N . HIS A 1 523 ? -5.947 10.112 -6.633 1.00 94.06 523 HIS A N 1
ATOM 4292 C CA . HIS A 1 523 ? -6.829 11.039 -5.921 1.00 94.06 523 HIS A CA 1
ATOM 4293 C C . HIS A 1 523 ? -7.767 11.773 -6.872 1.00 94.06 523 HIS A C 1
ATOM 4295 O O . HIS A 1 523 ? -8.944 11.914 -6.560 1.00 94.06 523 HIS A O 1
ATOM 4301 N N . LEU A 1 524 ? -7.277 12.189 -8.043 1.00 94.06 524 LEU A N 1
ATOM 4302 C CA . LEU A 1 524 ? -8.129 12.821 -9.051 1.00 94.06 524 LEU A CA 1
ATOM 4303 C C . LEU A 1 524 ? -9.210 11.875 -9.582 1.00 94.06 524 LEU A C 1
ATOM 4305 O O . LEU A 1 524 ? -10.354 12.279 -9.749 1.00 94.06 524 LEU A O 1
ATOM 4309 N N . ALA A 1 525 ? -8.862 10.618 -9.840 1.00 94.62 525 ALA A N 1
ATOM 4310 C CA . ALA A 1 525 ? -9.805 9.642 -10.365 1.00 94.62 525 ALA A CA 1
ATOM 4311 C C . ALA A 1 525 ? -10.866 9.234 -9.333 1.00 94.62 525 ALA A C 1
ATOM 4313 O O . ALA A 1 525 ? -12.023 9.062 -9.700 1.00 94.62 525 ALA A O 1
ATOM 4314 N N . ILE A 1 526 ? -10.479 9.079 -8.060 1.00 93.12 526 ILE A N 1
ATOM 4315 C CA . ILE A 1 526 ? -11.372 8.572 -7.008 1.00 93.12 526 ILE A CA 1
ATOM 4316 C C . ILE A 1 526 ? -12.177 9.696 -6.341 1.00 93.12 526 ILE A C 1
ATOM 4318 O O . ILE A 1 526 ? -13.387 9.562 -6.186 1.00 93.12 526 ILE A O 1
ATOM 4322 N N . ILE A 1 527 ? -11.529 10.797 -5.943 1.00 93.00 527 ILE A N 1
ATOM 4323 C CA . ILE A 1 527 ? -12.189 11.893 -5.210 1.00 93.00 527 ILE A CA 1
ATOM 4324 C C . ILE A 1 527 ? -12.853 12.859 -6.190 1.00 93.00 527 ILE A C 1
ATOM 4326 O O . ILE A 1 527 ? -14.050 13.136 -6.101 1.00 93.00 527 ILE A O 1
ATOM 4330 N N . ASP A 1 528 ? -12.065 13.374 -7.137 1.00 91.38 528 ASP A N 1
ATOM 4331 C CA . ASP A 1 528 ? -12.508 14.414 -8.073 1.00 91.38 528 ASP A CA 1
ATOM 4332 C C . ASP A 1 528 ? -13.325 13.872 -9.251 1.00 91.38 528 ASP A C 1
ATOM 4334 O O . ASP A 1 528 ? -13.819 14.667 -10.050 1.00 91.38 528 ASP A O 1
ATOM 4338 N N . ASP A 1 529 ? -13.459 12.545 -9.353 1.00 92.38 529 ASP A N 1
ATOM 4339 C CA . ASP A 1 529 ? -14.146 11.851 -10.444 1.00 92.38 529 ASP A CA 1
ATOM 4340 C C . ASP A 1 529 ? -13.639 12.298 -11.834 1.00 92.38 529 ASP A C 1
ATOM 4342 O O . ASP A 1 529 ? -14.389 12.454 -12.795 1.00 92.38 529 ASP A O 1
ATOM 4346 N N . ASP A 1 530 ? -12.334 12.577 -11.932 1.00 94.94 530 ASP A N 1
ATOM 4347 C CA . ASP A 1 530 ? -11.716 13.167 -13.118 1.00 94.94 530 ASP A CA 1
ATOM 4348 C C . ASP A 1 530 ? -11.550 12.122 -14.233 1.00 94.94 530 ASP A C 1
ATOM 4350 O O . ASP A 1 530 ? -10.672 11.255 -14.187 1.00 94.94 530 ASP A O 1
ATOM 4354 N N . GLU A 1 531 ? -12.389 12.227 -15.264 1.00 94.88 531 GLU A N 1
ATOM 4355 C CA . GLU A 1 531 ? -12.409 11.311 -16.411 1.00 94.88 531 GLU A CA 1
ATOM 4356 C C . GLU A 1 531 ? -11.075 11.221 -17.165 1.00 94.88 531 GLU A C 1
ATOM 4358 O O . GLU A 1 531 ? -10.711 10.156 -17.671 1.00 94.88 531 GLU A O 1
ATOM 4363 N N . GLU A 1 532 ? -10.309 12.310 -17.237 1.00 93.88 532 GLU A N 1
ATOM 4364 C CA . GLU A 1 532 ? -9.002 12.287 -17.894 1.00 93.88 532 GLU A CA 1
ATOM 4365 C C . GLU A 1 532 ? -7.976 11.550 -17.029 1.00 93.88 532 GLU A C 1
ATOM 4367 O O . GLU A 1 532 ? -7.185 10.752 -17.539 1.00 93.88 532 GLU A O 1
ATOM 4372 N N . ALA A 1 533 ? -8.015 11.737 -15.707 1.00 93.81 533 ALA A N 1
ATOM 4373 C CA . ALA A 1 533 ? -7.195 10.953 -14.788 1.00 93.81 533 ALA A CA 1
ATOM 4374 C C . ALA A 1 533 ? -7.521 9.453 -14.876 1.00 93.81 533 ALA A C 1
ATOM 4376 O O . ALA A 1 533 ? -6.592 8.646 -14.991 1.00 93.81 533 ALA A O 1
ATOM 4377 N N . LYS A 1 534 ? -8.808 9.074 -14.914 1.00 95.44 534 LYS A N 1
ATOM 4378 C CA . LYS A 1 534 ? -9.246 7.677 -15.106 1.00 95.44 534 LYS A CA 1
ATOM 4379 C C . LYS A 1 534 ? -8.710 7.092 -16.413 1.00 95.44 534 LYS A C 1
ATOM 4381 O O . LYS A 1 534 ? -8.080 6.035 -16.397 1.00 95.44 534 LYS A O 1
ATOM 4386 N N . LYS A 1 535 ? -8.874 7.799 -17.539 1.00 93.88 535 LYS A N 1
ATOM 4387 C CA . LYS A 1 535 ? -8.346 7.370 -18.850 1.00 93.88 535 LYS A CA 1
ATOM 4388 C C . LYS A 1 535 ? -6.836 7.169 -18.817 1.00 93.88 535 LYS A C 1
ATOM 4390 O O . LYS A 1 535 ? -6.345 6.145 -19.293 1.00 93.88 535 LYS A O 1
ATOM 4395 N N . ARG A 1 536 ? -6.092 8.106 -18.223 1.00 92.25 536 ARG A N 1
ATOM 4396 C CA . ARG A 1 536 ? -4.631 8.004 -18.090 1.00 92.25 536 ARG A CA 1
ATOM 4397 C C . ARG A 1 536 ? -4.207 6.809 -17.240 1.00 92.25 536 ARG A C 1
ATOM 4399 O O . ARG A 1 536 ? -3.241 6.141 -17.603 1.00 92.25 536 ARG A O 1
ATOM 4406 N N . LEU A 1 537 ? -4.921 6.518 -16.151 1.00 93.62 537 LEU A N 1
ATOM 4407 C CA . LEU A 1 537 ? -4.677 5.336 -15.318 1.00 93.62 537 LEU A CA 1
ATOM 4408 C C . LEU A 1 537 ? -4.951 4.041 -16.088 1.00 93.62 537 LEU A C 1
ATOM 4410 O O . LEU A 1 537 ? -4.113 3.144 -16.074 1.00 93.62 537 LEU A O 1
ATOM 4414 N N . ILE A 1 538 ? -6.066 3.966 -16.817 1.00 92.75 538 ILE A N 1
ATOM 4415 C CA . ILE A 1 538 ? -6.405 2.802 -17.647 1.00 92.75 538 ILE A CA 1
ATOM 4416 C C . ILE A 1 538 ? -5.334 2.569 -18.716 1.00 92.75 538 ILE A C 1
ATOM 4418 O O . ILE A 1 538 ? -4.888 1.440 -18.890 1.00 92.75 538 ILE A O 1
ATOM 4422 N N . VAL A 1 539 ? -4.878 3.615 -19.414 1.00 89.81 539 VAL A N 1
ATOM 4423 C CA . VAL A 1 539 ? -3.793 3.497 -20.407 1.00 89.81 539 VAL A CA 1
ATOM 4424 C C . VAL A 1 539 ? -2.503 3.007 -19.747 1.00 89.81 539 VAL A C 1
ATOM 4426 O O . VAL A 1 539 ? -1.912 2.037 -20.216 1.00 89.81 539 VAL A O 1
ATOM 4429 N N . LEU A 1 540 ? -2.109 3.613 -18.622 1.00 86.94 540 LEU A N 1
ATOM 4430 C CA . LEU A 1 540 ? -0.913 3.218 -17.875 1.00 86.94 540 LEU A CA 1
ATOM 4431 C C . LEU A 1 540 ? -0.948 1.736 -17.468 1.00 86.94 540 LEU A C 1
ATOM 4433 O O . LEU A 1 540 ? 0.061 1.040 -17.593 1.00 86.94 540 LEU A O 1
ATOM 4437 N N . PHE A 1 541 ? -2.092 1.248 -16.987 1.00 89.56 541 PHE A N 1
ATOM 4438 C CA . PHE A 1 541 ? -2.239 -0.142 -16.562 1.00 89.56 541 PHE A CA 1
ATOM 4439 C C . PHE A 1 541 ? -2.462 -1.112 -17.726 1.00 89.56 541 PHE A C 1
ATOM 4441 O O . PHE A 1 541 ? -2.017 -2.249 -17.628 1.00 89.56 541 PHE A O 1
ATOM 4448 N N . ARG A 1 542 ? -3.044 -0.692 -18.856 1.00 86.50 542 ARG A N 1
ATOM 4449 C CA . ARG A 1 542 ? -3.079 -1.502 -20.091 1.00 86.50 542 ARG A CA 1
ATOM 4450 C C . ARG A 1 542 ? -1.683 -1.730 -20.661 1.00 86.50 542 ARG A C 1
ATOM 4452 O O . ARG A 1 542 ? -1.371 -2.838 -21.098 1.00 86.50 542 ARG A O 1
ATOM 4459 N N . ASP A 1 543 ? -0.826 -0.713 -20.607 1.00 79.19 543 ASP A N 1
ATOM 4460 C CA . ASP A 1 543 ? 0.581 -0.855 -20.988 1.00 79.19 543 ASP A CA 1
ATOM 4461 C C . ASP A 1 543 ? 1.299 -1.849 -20.061 1.00 79.19 543 ASP A C 1
ATOM 4463 O O . ASP A 1 543 ? 2.051 -2.709 -20.526 1.00 79.19 543 ASP A O 1
ATOM 4467 N N . ALA A 1 544 ? 1.018 -1.786 -18.755 1.00 80.81 544 ALA A N 1
ATOM 4468 C CA . ALA A 1 544 ? 1.548 -2.727 -17.771 1.00 80.81 544 ALA A CA 1
ATOM 4469 C C . ALA A 1 544 ? 0.990 -4.154 -17.944 1.00 80.81 544 ALA A C 1
ATOM 4471 O O . ALA A 1 544 ? 1.750 -5.115 -17.836 1.00 80.81 544 ALA A O 1
ATOM 4472 N N . GLN A 1 545 ? -0.299 -4.312 -18.263 1.00 84.44 545 GLN A N 1
ATOM 4473 C CA . GLN A 1 545 ? -1.005 -5.596 -18.362 1.00 84.44 545 GLN A CA 1
ATOM 4474 C C . GLN A 1 545 ? -0.311 -6.564 -19.319 1.00 84.44 545 GLN A C 1
ATOM 4476 O O . GLN A 1 545 ? -0.164 -7.740 -18.994 1.00 84.44 545 GLN A O 1
ATOM 4481 N N . ARG A 1 546 ? 0.168 -6.082 -20.473 1.00 76.62 546 ARG A N 1
ATOM 4482 C CA . ARG A 1 546 ? 0.903 -6.929 -21.429 1.00 76.62 546 ARG A CA 1
ATOM 4483 C C . ARG A 1 546 ? 2.173 -7.507 -20.814 1.00 76.62 546 ARG A C 1
ATOM 4485 O O . ARG A 1 546 ? 2.449 -8.693 -20.969 1.00 76.62 546 ARG A O 1
ATOM 4492 N N . TYR A 1 547 ? 2.930 -6.680 -20.099 1.00 75.06 547 TYR A N 1
ATOM 4493 C CA . TYR A 1 547 ? 4.174 -7.094 -19.458 1.00 75.06 547 TYR A CA 1
ATOM 4494 C C . TYR A 1 547 ? 3.914 -8.027 -18.268 1.00 75.06 547 TYR A C 1
ATOM 4496 O O . TYR A 1 547 ? 4.544 -9.075 -18.155 1.00 75.06 547 TYR A O 1
ATOM 4504 N N . VAL A 1 548 ? 2.950 -7.680 -17.413 1.00 78.75 548 VAL A N 1
ATOM 4505 C CA . VAL A 1 548 ? 2.523 -8.480 -16.254 1.00 78.75 548 VAL A CA 1
ATOM 4506 C C . VAL A 1 548 ? 1.994 -9.848 -16.701 1.00 78.75 548 VAL A C 1
ATOM 4508 O O . VAL A 1 548 ? 2.397 -10.868 -16.147 1.00 78.75 548 VAL A O 1
ATOM 4511 N N . GLY A 1 549 ? 1.143 -9.890 -17.730 1.00 75.88 549 GLY A N 1
ATOM 4512 C CA . GLY A 1 549 ? 0.608 -11.129 -18.297 1.00 75.88 549 GLY A CA 1
ATOM 4513 C C . GLY A 1 549 ? 1.694 -12.005 -18.924 1.00 75.88 549 GLY A C 1
ATOM 4514 O O . GLY A 1 549 ? 1.717 -13.214 -18.695 1.00 75.88 549 GLY A O 1
ATOM 4515 N N . HIS A 1 550 ? 2.648 -11.399 -19.642 1.00 74.19 550 HIS A N 1
ATOM 4516 C CA . HIS A 1 550 ? 3.819 -12.106 -20.173 1.00 74.19 550 HIS A CA 1
ATOM 4517 C C . HIS A 1 550 ? 4.651 -12.742 -19.052 1.00 74.19 550 HIS A C 1
ATOM 4519 O O . HIS A 1 550 ? 4.917 -13.942 -19.104 1.00 74.19 550 HIS A O 1
ATOM 4525 N N . LEU A 1 551 ? 4.976 -11.985 -17.997 1.00 73.50 551 LEU A N 1
ATOM 4526 C CA . LEU A 1 551 ? 5.687 -12.510 -16.825 1.00 73.50 551 LEU A CA 1
ATOM 4527 C C . LEU A 1 551 ? 4.938 -13.664 -16.155 1.00 73.50 551 LEU A C 1
ATOM 4529 O O . LEU A 1 551 ? 5.534 -14.706 -15.892 1.00 73.50 551 LEU A O 1
ATOM 4533 N N . ALA A 1 552 ? 3.636 -13.499 -15.915 1.00 75.56 552 ALA A N 1
ATOM 4534 C CA . ALA A 1 552 ? 2.811 -14.528 -15.294 1.00 75.56 552 ALA A CA 1
ATOM 4535 C C . ALA A 1 552 ? 2.794 -15.820 -16.123 1.00 75.56 552 ALA A C 1
ATOM 4537 O O . ALA A 1 552 ? 2.950 -16.904 -15.570 1.00 75.56 552 ALA A O 1
ATOM 4538 N N . SER A 1 553 ? 2.687 -15.708 -17.452 1.00 75.25 553 SER A N 1
ATOM 4539 C CA . SER A 1 553 ? 2.713 -16.866 -18.352 1.00 75.25 553 SER A CA 1
ATOM 4540 C C . SER A 1 553 ? 4.062 -17.595 -18.357 1.00 75.25 553 SER A C 1
ATOM 4542 O O . SER A 1 553 ? 4.101 -18.821 -18.443 1.00 75.25 553 SER A O 1
ATOM 4544 N N . GLN A 1 554 ? 5.171 -16.858 -18.235 1.00 72.25 554 GLN A N 1
ATOM 4545 C CA . GLN A 1 554 ? 6.510 -17.440 -18.159 1.00 72.25 554 GLN A CA 1
ATOM 4546 C C . GLN A 1 554 ? 6.735 -18.160 -16.828 1.00 72.25 554 GLN A C 1
ATOM 4548 O O . GLN A 1 554 ? 7.301 -19.250 -16.831 1.00 72.25 554 GLN A O 1
ATOM 4553 N N . LEU A 1 555 ? 6.265 -17.593 -15.713 1.00 74.69 555 LEU A N 1
ATOM 4554 C CA . LEU A 1 555 ? 6.317 -18.251 -14.404 1.00 74.69 555 LEU A CA 1
ATOM 4555 C C . LEU A 1 555 ? 5.461 -19.519 -14.380 1.00 74.69 555 LEU A C 1
ATOM 4557 O O . LEU A 1 555 ? 5.963 -20.576 -14.013 1.00 74.69 555 LEU A O 1
ATOM 4561 N N . ASP A 1 556 ? 4.218 -19.442 -14.863 1.00 76.06 556 ASP A N 1
ATOM 4562 C CA . ASP A 1 556 ? 3.317 -20.596 -14.962 1.00 76.06 556 ASP A CA 1
ATOM 4563 C C . ASP A 1 556 ? 3.928 -21.721 -15.813 1.00 76.06 556 ASP A C 1
ATOM 4565 O O . ASP A 1 556 ? 3.866 -22.893 -15.443 1.00 76.06 556 ASP A O 1
ATOM 4569 N N . PHE A 1 557 ? 4.590 -21.369 -16.923 1.00 71.12 557 PHE A N 1
ATOM 4570 C CA . PHE A 1 557 ? 5.342 -22.328 -17.728 1.00 71.12 557 PHE A CA 1
ATOM 4571 C C . PHE A 1 557 ? 6.507 -22.947 -16.945 1.00 71.12 557 PHE A C 1
ATOM 4573 O O . PHE A 1 557 ? 6.632 -24.165 -16.925 1.00 71.12 557 PHE A O 1
ATOM 4580 N N . LEU A 1 558 ? 7.367 -22.156 -16.302 1.00 71.31 558 LEU A N 1
ATOM 4581 C CA . LEU A 1 558 ? 8.527 -22.695 -15.578 1.00 71.31 558 LEU A CA 1
ATOM 4582 C C . LEU A 1 558 ? 8.114 -23.577 -14.385 1.00 71.31 558 LEU A C 1
ATOM 4584 O O . LEU A 1 558 ? 8.746 -24.600 -14.137 1.00 71.31 558 LEU A O 1
ATOM 4588 N N . GLU A 1 559 ? 7.029 -23.231 -13.692 1.00 72.12 559 GLU A N 1
ATOM 4589 C CA . GLU A 1 559 ? 6.525 -23.955 -12.517 1.00 72.12 559 GLU A CA 1
ATOM 4590 C C . GLU A 1 559 ? 5.809 -25.259 -12.865 1.00 72.12 559 GLU A C 1
ATOM 4592 O O . GLU A 1 559 ? 6.039 -26.285 -12.225 1.00 72.12 559 GLU A O 1
ATOM 4597 N N . LYS A 1 560 ? 4.973 -25.267 -13.911 1.00 68.81 560 LYS A N 1
ATOM 4598 C CA . LYS A 1 560 ? 4.291 -26.492 -14.370 1.00 68.81 560 LYS A CA 1
ATOM 4599 C C . LYS A 1 560 ? 5.255 -27.546 -14.918 1.00 68.81 560 LYS A C 1
ATOM 4601 O O . LYS A 1 560 ? 4.865 -28.698 -15.069 1.00 68.81 560 LYS A O 1
ATOM 4606 N N . ASN A 1 561 ? 6.501 -27.164 -15.195 1.00 62.56 561 ASN A N 1
ATOM 4607 C CA . ASN A 1 561 ? 7.543 -28.015 -15.760 1.00 62.56 561 ASN A CA 1
ATOM 4608 C C . ASN A 1 561 ? 8.587 -28.483 -14.724 1.00 62.56 561 ASN A C 1
ATOM 4610 O O . ASN A 1 561 ? 9.673 -28.914 -15.101 1.00 62.56 561 ASN A O 1
ATOM 4614 N N . LEU A 1 562 ? 8.252 -28.458 -13.426 1.00 60.53 562 LEU A N 1
ATOM 4615 C CA . LEU A 1 562 ? 9.089 -28.999 -12.339 1.00 60.53 562 LEU A CA 1
ATOM 4616 C C . LEU A 1 562 ? 9.275 -30.536 -12.383 1.00 60.53 562 LEU A C 1
ATOM 4618 O O . LEU A 1 562 ? 10.017 -31.080 -11.568 1.00 60.53 562 LEU A O 1
ATOM 4622 N N . SER A 1 563 ? 8.647 -31.248 -13.329 1.00 55.22 563 SER A N 1
ATOM 4623 C CA . SER A 1 563 ? 8.982 -32.641 -13.650 1.00 55.22 563 SER A CA 1
ATOM 4624 C C . SER A 1 563 ? 9.082 -32.847 -15.168 1.00 55.22 563 SER A C 1
ATOM 4626 O O . SER A 1 563 ? 8.273 -32.307 -15.927 1.00 55.22 563 SER A O 1
ATOM 4628 N N . ALA A 1 564 ? 10.055 -33.647 -15.621 1.00 47.09 564 ALA A N 1
ATOM 4629 C CA . ALA A 1 564 ? 10.256 -33.967 -17.041 1.00 47.09 564 ALA A CA 1
ATOM 4630 C C . ALA A 1 564 ? 9.007 -34.599 -17.694 1.00 47.09 564 ALA A C 1
ATOM 4632 O O . ALA A 1 564 ? 8.746 -34.419 -18.882 1.00 47.09 564 ALA A O 1
ATOM 4633 N N . GLU A 1 565 ? 8.189 -35.288 -16.903 1.00 47.16 565 GLU A N 1
ATOM 4634 C CA . GLU A 1 565 ? 6.944 -35.926 -17.333 1.00 47.16 565 GLU A CA 1
ATOM 4635 C C . GLU A 1 565 ? 5.821 -34.899 -17.576 1.00 47.16 565 GLU A C 1
ATOM 4637 O O . GLU A 1 565 ? 5.037 -35.017 -18.524 1.00 47.16 565 GLU A O 1
ATOM 4642 N N . SER A 1 566 ? 5.800 -33.818 -16.788 1.00 47.22 566 SER A N 1
ATOM 4643 C CA . SER A 1 566 ? 4.898 -32.676 -16.979 1.00 47.22 566 SER A CA 1
ATOM 4644 C C . SER A 1 566 ? 5.211 -31.899 -18.261 1.00 47.22 566 SER A C 1
ATOM 4646 O O . SER A 1 566 ? 4.282 -31.437 -18.927 1.00 47.22 566 SER A O 1
ATOM 4648 N N . VAL A 1 567 ? 6.489 -31.830 -18.657 1.00 44.16 567 VAL A N 1
ATOM 4649 C CA . VAL A 1 567 ? 6.936 -31.196 -19.913 1.00 44.16 567 VAL A CA 1
ATOM 4650 C C . VAL A 1 567 ? 6.341 -31.914 -21.123 1.00 44.16 567 VAL A C 1
ATOM 4652 O O . VAL A 1 567 ? 5.768 -31.269 -22.004 1.00 44.16 567 VAL A O 1
ATOM 4655 N N . VAL A 1 568 ? 6.400 -33.248 -21.154 1.00 45.25 568 VAL A N 1
ATOM 4656 C CA . VAL A 1 568 ? 5.850 -34.054 -22.258 1.00 45.25 568 VAL A CA 1
ATOM 4657 C C . VAL A 1 568 ? 4.328 -33.904 -22.341 1.00 45.25 568 VAL A C 1
ATOM 4659 O O . VAL A 1 568 ? 3.782 -33.688 -23.425 1.00 45.25 568 VAL A O 1
ATOM 4662 N N . GLN A 1 569 ? 3.625 -33.948 -21.205 1.00 45.72 569 GLN A N 1
ATOM 4663 C CA . GLN A 1 569 ? 2.165 -33.811 -21.187 1.00 45.72 569 GLN A CA 1
ATOM 4664 C C . GLN A 1 569 ? 1.681 -32.399 -21.546 1.00 45.72 569 GLN A C 1
ATOM 4666 O O . GLN A 1 569 ? 0.693 -32.259 -22.268 1.00 45.72 569 GLN A O 1
ATOM 4671 N N . TYR A 1 570 ? 2.359 -31.351 -21.075 1.00 45.47 570 TYR A N 1
ATOM 4672 C CA . TYR A 1 570 ? 2.006 -29.965 -21.390 1.00 45.47 570 TYR A CA 1
ATOM 4673 C C . TYR A 1 570 ? 2.256 -29.637 -22.865 1.00 45.47 570 TYR A C 1
ATOM 4675 O O . TYR A 1 570 ? 1.401 -29.044 -23.525 1.00 45.47 570 TYR A O 1
ATOM 4683 N N . THR A 1 571 ? 3.396 -30.078 -23.405 1.00 43.06 571 THR A N 1
ATOM 4684 C CA . THR A 1 571 ? 3.748 -29.890 -24.821 1.00 43.06 571 THR A CA 1
ATOM 4685 C C . THR A 1 571 ? 2.747 -30.601 -25.731 1.00 43.06 571 THR A C 1
ATOM 4687 O O . THR A 1 571 ? 2.328 -30.032 -26.736 1.00 43.06 571 THR A O 1
ATOM 4690 N N . ARG A 1 572 ? 2.263 -31.784 -25.327 1.00 42.50 572 ARG A N 1
ATOM 4691 C CA . ARG A 1 572 ? 1.195 -32.516 -26.023 1.00 42.50 572 ARG A CA 1
ATOM 4692 C C . ARG A 1 572 ? -0.139 -31.759 -26.021 1.00 42.50 572 ARG A C 1
ATOM 4694 O O . ARG A 1 572 ? -0.677 -31.501 -27.092 1.00 42.50 572 ARG A O 1
ATOM 4701 N N . ARG A 1 573 ? -0.617 -31.300 -24.855 1.00 45.59 573 ARG A N 1
ATOM 4702 C CA . ARG A 1 573 ? -1.885 -30.540 -24.744 1.00 45.59 573 ARG A CA 1
ATOM 4703 C C . ARG A 1 573 ? -1.855 -29.203 -25.490 1.00 45.59 573 ARG A C 1
ATOM 4705 O O . ARG A 1 573 ? -2.874 -28.746 -25.995 1.00 45.59 573 ARG A O 1
ATOM 4712 N N . ARG A 1 574 ? -0.691 -28.552 -25.558 1.00 42.62 574 ARG A N 1
ATOM 4713 C CA . ARG A 1 574 ? -0.531 -27.268 -26.256 1.00 42.62 574 ARG A CA 1
ATOM 4714 C C . ARG A 1 574 ? -0.364 -27.443 -27.766 1.00 42.62 574 ARG A C 1
ATOM 4716 O O . ARG A 1 574 ? -0.864 -26.616 -28.519 1.00 42.62 574 ARG A O 1
ATOM 4723 N N . ALA A 1 575 ? 0.280 -28.524 -28.211 1.00 40.62 575 ALA A N 1
ATOM 4724 C CA . ALA A 1 575 ? 0.273 -28.920 -29.618 1.00 40.62 575 ALA A CA 1
ATOM 4725 C C . ALA A 1 575 ? -1.157 -29.216 -30.102 1.00 40.62 575 ALA A C 1
ATOM 4727 O O . ALA A 1 575 ? -1.511 -28.826 -31.209 1.00 40.62 575 ALA A O 1
ATOM 4728 N N . GLU A 1 576 ? -1.990 -29.811 -29.246 1.00 39.41 576 GLU A N 1
ATOM 4729 C CA . GLU A 1 576 ? -3.416 -30.037 -29.511 1.00 39.41 576 GLU A CA 1
ATOM 4730 C C . GLU A 1 576 ? -4.210 -28.712 -29.557 1.00 39.41 576 GLU A C 1
ATOM 4732 O O . GLU A 1 576 ? -4.995 -28.511 -30.479 1.00 39.41 576 GLU A O 1
ATOM 4737 N N . SER A 1 577 ? -3.950 -27.747 -28.661 1.00 37.12 577 SER A N 1
ATOM 4738 C CA . SER A 1 577 ? -4.689 -26.467 -28.639 1.00 37.12 577 SER A CA 1
ATOM 4739 C C . SER A 1 577 ? -4.316 -25.480 -29.758 1.00 37.12 577 SER A C 1
ATOM 4741 O O . SER A 1 577 ? -5.083 -24.569 -30.062 1.00 37.12 577 SER A O 1
ATOM 4743 N N . VAL A 1 578 ? -3.122 -25.598 -30.349 1.00 40.84 578 VAL A N 1
ATOM 4744 C CA . VAL A 1 578 ? -2.643 -24.712 -31.434 1.00 40.84 578 VAL A CA 1
ATOM 4745 C C . VAL A 1 578 ? -3.258 -25.081 -32.790 1.00 40.84 578 VAL A C 1
ATOM 4747 O O . VAL A 1 578 ? -3.271 -24.255 -33.701 1.00 40.84 578 VAL A O 1
ATOM 4750 N N . VAL A 1 579 ? -3.844 -26.273 -32.917 1.00 40.78 579 VAL A N 1
ATOM 4751 C CA . VAL A 1 579 ? -4.567 -26.683 -34.130 1.00 40.78 579 VAL A CA 1
ATOM 4752 C C . VAL A 1 579 ? -5.929 -25.975 -34.258 1.00 40.78 579 VAL A C 1
ATOM 4754 O O . VAL A 1 579 ? -6.459 -25.898 -35.363 1.00 40.78 579 VAL A O 1
ATOM 4757 N N . GLU A 1 580 ? -6.462 -25.360 -33.192 1.00 34.56 580 GLU A N 1
ATOM 4758 C CA . GLU A 1 580 ? -7.845 -24.848 -33.187 1.00 34.56 580 GLU A CA 1
ATOM 4759 C C . GLU A 1 580 ? -8.035 -23.320 -33.223 1.00 34.56 580 GLU A C 1
ATOM 4761 O O . GLU A 1 580 ? -9.163 -22.887 -33.423 1.00 34.56 580 GLU A O 1
ATOM 4766 N N . ASN A 1 581 ? -7.006 -22.465 -33.114 1.00 30.44 581 ASN A N 1
ATOM 4767 C CA . ASN A 1 581 ? -7.223 -21.005 -33.176 1.00 30.44 581 ASN A CA 1
ATOM 4768 C C . ASN A 1 581 ? -6.154 -20.247 -33.979 1.00 30.44 581 ASN A C 1
ATOM 4770 O O . ASN A 1 581 ? -4.990 -20.146 -33.589 1.00 30.44 581 ASN A O 1
ATOM 4774 N N . GLN A 1 582 ? -6.577 -19.672 -35.109 1.00 38.09 582 GLN A N 1
ATOM 4775 C CA . GLN A 1 582 ? -5.761 -18.825 -35.976 1.00 38.09 582 GLN A CA 1
ATOM 4776 C C . GLN A 1 582 ? -5.699 -17.371 -35.463 1.00 38.09 582 GLN A C 1
ATOM 4778 O O . GLN A 1 582 ? -6.725 -16.757 -35.192 1.00 38.09 582 GLN A O 1
ATOM 4783 N N . LEU A 1 583 ? -4.466 -16.835 -35.452 1.00 38.38 583 LEU A N 1
ATOM 4784 C CA . LEU A 1 583 ? -4.024 -15.435 -35.277 1.00 38.38 583 LEU A CA 1
ATOM 4785 C C . LEU A 1 583 ? -4.006 -14.838 -33.851 1.00 38.38 583 LEU A C 1
ATOM 4787 O O . LEU A 1 583 ? -4.959 -14.221 -33.400 1.00 38.38 583 LEU A O 1
ATOM 4791 N N . HIS A 1 584 ? -2.836 -14.902 -33.194 1.00 36.59 584 HIS A N 1
ATOM 4792 C CA . HIS A 1 584 ? -1.927 -13.760 -32.945 1.00 36.59 584 HIS A CA 1
ATOM 4793 C C . HIS A 1 584 ? -0.774 -14.192 -32.008 1.00 36.59 584 HIS A C 1
ATOM 4795 O O . HIS A 1 584 ? -0.984 -14.404 -30.824 1.00 36.59 584 HIS A O 1
ATOM 4801 N N . TYR A 1 585 ? 0.443 -14.294 -32.571 1.00 39.69 585 TYR A N 1
ATOM 4802 C CA . TYR A 1 585 ? 1.719 -14.722 -31.959 1.00 39.69 585 TYR A CA 1
ATOM 4803 C C . TYR A 1 585 ? 1.707 -16.080 -31.217 1.00 39.69 585 TYR A C 1
ATOM 4805 O O . TYR A 1 585 ? 1.115 -16.202 -30.148 1.00 39.69 585 TYR A O 1
ATOM 4813 N N . PRO A 1 586 ? 2.434 -17.106 -31.705 1.00 38.28 586 PRO A N 1
ATOM 4814 C CA . PRO A 1 586 ? 2.578 -18.347 -30.958 1.00 38.28 586 PRO A CA 1
ATOM 4815 C C . PRO A 1 586 ? 3.410 -18.083 -29.698 1.00 38.28 586 PRO A C 1
ATOM 4817 O O . PRO A 1 586 ? 4.632 -17.982 -29.747 1.00 38.28 586 PRO A O 1
ATOM 4820 N N . LEU A 1 587 ? 2.750 -18.025 -28.541 1.00 42.16 587 LEU A N 1
ATOM 4821 C CA . LEU A 1 587 ? 3.396 -18.162 -27.229 1.00 42.16 587 LEU A CA 1
ATOM 4822 C C . LEU A 1 587 ? 3.784 -19.631 -26.928 1.00 42.16 587 LEU A C 1
ATOM 4824 O O . LEU A 1 587 ? 4.074 -19.974 -25.784 1.00 42.16 587 LEU A O 1
ATOM 4828 N N . SER A 1 588 ? 3.803 -20.514 -27.933 1.00 41.19 588 SER A N 1
ATOM 4829 C CA . SER A 1 588 ? 4.112 -21.942 -27.810 1.00 41.19 588 SER A CA 1
ATOM 4830 C C . SER A 1 588 ? 5.531 -22.284 -28.294 1.00 41.19 588 SER A C 1
ATOM 4832 O O . SER A 1 588 ? 5.812 -22.330 -29.489 1.00 41.19 588 SER A O 1
ATOM 4834 N N . SER A 1 589 ? 6.403 -22.561 -27.321 1.00 46.66 589 SER A N 1
ATOM 4835 C CA . SER A 1 589 ? 7.154 -23.824 -27.212 1.00 46.66 589 SER A CA 1
ATOM 4836 C C . SER A 1 589 ? 7.814 -24.397 -28.473 1.00 46.66 589 SER A C 1
ATOM 4838 O O . SER A 1 589 ? 7.257 -25.244 -29.167 1.00 46.66 589 SER A O 1
ATOM 4840 N N . SER A 1 590 ? 9.088 -24.076 -28.661 1.00 50.28 590 SER A N 1
ATOM 4841 C CA . SER A 1 590 ? 9.993 -24.976 -29.387 1.00 50.28 590 SER A CA 1
ATOM 4842 C C . SER A 1 590 ? 11.367 -25.111 -28.715 1.00 50.28 590 SER A C 1
ATOM 4844 O O . SER A 1 590 ? 12.275 -25.723 -29.273 1.00 50.28 590 SER A O 1
ATOM 4846 N N . TYR A 1 591 ? 11.573 -24.482 -27.553 1.00 55.88 591 TYR A N 1
ATOM 4847 C CA . TYR A 1 591 ? 12.702 -24.781 -26.670 1.00 55.88 591 TYR A CA 1
ATOM 4848 C C . TYR A 1 591 ? 12.131 -25.559 -25.494 1.00 55.88 591 TYR A C 1
ATOM 4850 O O . TYR A 1 591 ? 11.430 -24.982 -24.663 1.00 55.88 591 TYR A O 1
ATOM 4858 N N . GLU A 1 592 ? 12.363 -26.865 -25.496 1.00 64.50 592 GLU A N 1
ATOM 4859 C CA . GLU A 1 592 ? 12.113 -27.715 -24.338 1.00 64.50 592 GLU A CA 1
ATOM 4860 C C . GLU A 1 592 ? 13.133 -27.365 -23.252 1.00 64.50 592 GLU A C 1
ATOM 4862 O O . GLU A 1 592 ? 14.250 -26.941 -23.554 1.00 64.50 592 GLU A O 1
ATOM 4867 N N . ILE A 1 593 ? 12.754 -27.505 -21.982 1.00 66.06 593 ILE A N 1
ATOM 4868 C CA . ILE A 1 593 ? 13.747 -27.455 -20.907 1.00 66.06 593 ILE A CA 1
ATOM 4869 C C . ILE A 1 593 ? 14.646 -28.681 -21.107 1.00 66.06 593 ILE A C 1
ATOM 4871 O O . ILE A 1 593 ? 14.113 -29.790 -21.194 1.00 66.06 593 ILE A O 1
ATOM 4875 N N . PRO A 1 594 ? 15.977 -28.524 -21.216 1.00 70.81 594 PRO A N 1
ATOM 4876 C CA . PRO A 1 594 ? 16.841 -29.678 -21.400 1.00 70.81 594 PRO A CA 1
ATOM 4877 C C . PRO A 1 594 ? 16.659 -30.694 -20.265 1.00 70.81 594 PRO A C 1
ATOM 4879 O O . PRO A 1 594 ? 16.601 -30.315 -19.097 1.00 70.81 594 PRO A O 1
ATOM 4882 N N . ALA A 1 595 ? 16.618 -31.988 -20.595 1.00 68.12 595 ALA A N 1
ATOM 4883 C CA . ALA A 1 595 ? 16.308 -33.058 -19.639 1.00 68.12 595 ALA A CA 1
ATOM 4884 C C . ALA A 1 595 ? 17.277 -33.156 -18.436 1.00 68.12 595 ALA A C 1
ATOM 4886 O O . ALA A 1 595 ? 16.930 -33.747 -17.420 1.00 68.12 595 ALA A O 1
ATOM 4887 N N . ASN A 1 596 ? 18.469 -32.556 -18.536 1.00 70.06 596 ASN A N 1
ATOM 4888 C CA . ASN A 1 596 ? 19.542 -32.640 -17.539 1.00 70.06 596 ASN A CA 1
ATOM 4889 C C . ASN A 1 596 ? 19.681 -31.374 -16.667 1.00 70.06 596 ASN A C 1
ATOM 4891 O O . ASN A 1 596 ? 20.755 -31.119 -16.125 1.00 70.06 596 ASN A O 1
ATOM 4895 N N . VAL A 1 597 ? 18.646 -30.535 -16.569 1.00 75.38 597 VAL A N 1
ATOM 4896 C CA . VAL A 1 597 ? 18.687 -29.306 -15.755 1.00 75.38 597 VAL A CA 1
ATOM 4897 C C . VAL A 1 597 ? 18.355 -29.631 -14.301 1.00 75.38 597 VAL A C 1
ATOM 4899 O O . VAL A 1 597 ? 17.343 -30.268 -14.013 1.00 75.38 597 VAL A O 1
ATOM 4902 N N . SER A 1 598 ? 19.197 -29.178 -13.371 1.00 78.88 598 SER A N 1
ATOM 4903 C CA . SER A 1 598 ? 18.965 -29.388 -11.943 1.00 78.88 598 SER A CA 1
ATOM 4904 C C . SER A 1 598 ? 17.778 -28.554 -11.439 1.00 78.88 598 SER A C 1
ATOM 4906 O O . SER A 1 598 ? 17.531 -27.434 -11.896 1.00 78.88 598 SER A O 1
ATOM 4908 N N . ASN A 1 599 ? 17.064 -29.064 -10.427 1.00 76.06 599 ASN A N 1
ATOM 4909 C CA . ASN A 1 599 ? 15.997 -28.309 -9.752 1.00 76.06 599 ASN A CA 1
ATOM 4910 C C . ASN A 1 599 ? 16.504 -26.973 -9.185 1.00 76.06 599 ASN A C 1
ATOM 4912 O O . ASN A 1 599 ? 15.754 -26.001 -9.123 1.00 76.06 599 ASN A O 1
ATOM 4916 N N . THR A 1 600 ? 17.776 -26.914 -8.784 1.00 78.81 600 THR A N 1
ATOM 4917 C CA . THR A 1 600 ? 18.423 -25.694 -8.292 1.00 78.81 600 THR A CA 1
ATOM 4918 C C . THR A 1 600 ? 18.529 -24.638 -9.391 1.00 78.81 600 THR A C 1
ATOM 4920 O O . THR A 1 600 ? 18.141 -23.495 -9.166 1.00 78.81 600 THR A O 1
ATOM 4923 N N . MET A 1 601 ? 18.975 -25.004 -10.598 1.00 79.06 601 MET A N 1
ATOM 4924 C CA . MET A 1 601 ? 19.050 -24.059 -11.721 1.00 79.06 601 MET A CA 1
ATOM 4925 C C . MET A 1 601 ? 17.673 -23.553 -12.142 1.00 79.06 601 MET A C 1
ATOM 4927 O O . MET A 1 601 ? 17.507 -22.362 -12.405 1.00 79.06 601 MET A O 1
ATOM 4931 N N . LEU A 1 602 ? 16.664 -24.428 -12.139 1.00 77.38 602 LEU A N 1
ATOM 4932 C CA . LEU A 1 602 ? 15.294 -24.026 -12.446 1.00 77.38 602 LEU A CA 1
ATOM 4933 C C . LEU A 1 602 ? 14.738 -23.055 -11.392 1.00 77.38 602 LEU A C 1
ATOM 4935 O O . LEU A 1 602 ? 14.144 -22.043 -11.759 1.00 77.38 602 LEU A O 1
ATOM 4939 N N . LYS A 1 603 ? 14.996 -23.294 -10.099 1.00 77.31 603 LYS A N 1
ATOM 4940 C CA . LYS A 1 603 ? 14.646 -22.354 -9.018 1.00 77.31 603 LYS A CA 1
ATOM 4941 C C . LYS A 1 603 ? 15.344 -21.002 -9.177 1.00 77.31 603 LYS A C 1
ATOM 4943 O O . LYS A 1 603 ? 14.685 -19.973 -9.052 1.00 77.31 603 LYS A O 1
ATOM 4948 N N . ASN A 1 604 ? 16.636 -20.993 -9.507 1.00 74.94 604 ASN A N 1
ATOM 4949 C CA . ASN A 1 604 ? 17.388 -19.756 -9.742 1.00 74.94 604 ASN A CA 1
ATOM 4950 C C . ASN A 1 604 ? 16.816 -18.964 -10.927 1.00 74.94 604 ASN A C 1
ATOM 4952 O O . ASN A 1 604 ? 16.652 -17.746 -10.844 1.00 74.94 604 ASN A O 1
ATOM 4956 N N . LEU A 1 605 ? 16.457 -19.653 -12.015 1.00 77.19 605 LEU A N 1
ATOM 4957 C CA . LEU A 1 605 ? 15.828 -19.032 -13.178 1.00 77.19 605 LEU A CA 1
ATOM 4958 C C . LEU A 1 605 ? 14.436 -18.472 -12.848 1.00 77.19 605 LEU A C 1
ATOM 4960 O O . LEU A 1 605 ? 14.127 -17.356 -13.263 1.00 77.19 605 LEU A O 1
ATOM 4964 N N . ILE A 1 606 ? 13.616 -19.205 -12.085 1.00 77.69 606 ILE A N 1
ATOM 4965 C CA . ILE A 1 606 ? 12.310 -18.726 -11.604 1.00 77.69 606 ILE A CA 1
ATOM 4966 C C . ILE A 1 606 ? 12.494 -17.453 -10.776 1.00 77.69 606 ILE A C 1
ATOM 4968 O O . ILE A 1 606 ? 11.884 -16.436 -11.103 1.00 77.69 606 ILE A O 1
ATOM 4972 N N . GLY A 1 607 ? 13.391 -17.463 -9.784 1.00 70.62 607 GLY A N 1
ATOM 4973 C CA . GLY A 1 607 ? 13.661 -16.287 -8.952 1.00 70.62 607 GLY A CA 1
ATOM 4974 C C . GLY A 1 607 ? 14.116 -15.073 -9.771 1.00 70.62 607 GLY A C 1
ATOM 4975 O O . GLY A 1 607 ? 13.674 -13.947 -9.535 1.00 70.62 607 GLY A O 1
ATOM 4976 N N . LEU A 1 608 ? 14.925 -15.291 -10.811 1.00 76.69 608 LEU A N 1
ATOM 4977 C CA . LEU A 1 608 ? 15.339 -14.229 -11.726 1.00 76.69 608 LEU A CA 1
ATOM 4978 C C . LEU A 1 608 ? 14.177 -13.693 -12.587 1.00 76.69 608 LEU A C 1
ATOM 4980 O O . LEU A 1 608 ? 14.074 -12.481 -12.797 1.00 76.69 608 LEU A O 1
ATOM 4984 N N . VAL A 1 609 ? 13.275 -14.556 -13.067 1.00 75.19 609 VAL A N 1
ATOM 4985 C CA . VAL A 1 609 ? 12.062 -14.126 -13.787 1.00 75.19 609 VAL A CA 1
ATOM 4986 C C . VAL A 1 609 ? 11.128 -13.346 -12.860 1.00 75.19 609 VAL A C 1
ATOM 4988 O O . VAL A 1 609 ? 10.611 -12.308 -13.273 1.00 75.19 609 VAL A O 1
ATOM 4991 N N . GLU A 1 610 ? 10.966 -13.761 -11.602 1.00 74.44 610 GLU A N 1
ATOM 4992 C CA . GLU A 1 610 ? 10.190 -13.023 -10.596 1.00 74.44 610 GLU A CA 1
ATOM 4993 C C . GLU A 1 610 ? 10.771 -11.619 -10.355 1.00 74.44 610 GLU A C 1
ATOM 4995 O O . GLU A 1 610 ? 10.028 -10.636 -10.295 1.00 74.44 610 GLU A O 1
ATOM 5000 N N . ARG A 1 611 ? 12.103 -11.474 -10.311 1.00 73.19 611 ARG A N 1
ATOM 5001 C CA . ARG A 1 611 ? 12.770 -10.162 -10.188 1.00 73.19 611 ARG A CA 1
ATOM 5002 C C . ARG A 1 611 ? 12.528 -9.236 -11.388 1.00 73.19 611 ARG A C 1
ATOM 5004 O O . ARG A 1 611 ? 12.670 -8.026 -11.254 1.00 73.19 611 ARG A O 1
ATOM 5011 N N . ARG A 1 612 ? 12.047 -9.707 -12.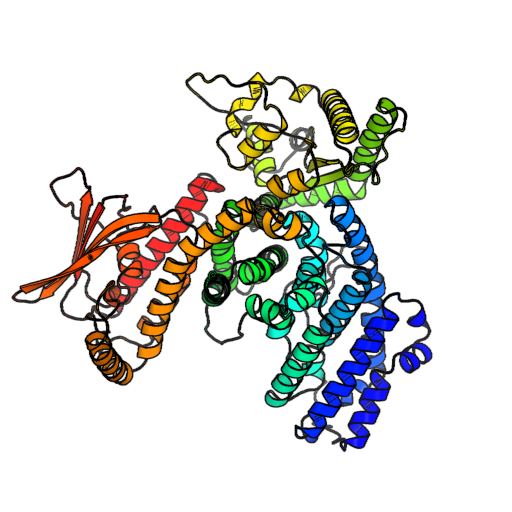546 1.00 76.75 612 ARG A N 1
ATOM 5012 C CA . ARG A 1 612 ? 11.712 -8.813 -13.681 1.00 76.75 612 ARG A CA 1
ATOM 5013 C C . ARG A 1 612 ? 10.529 -7.887 -13.427 1.00 76.75 612 ARG A C 1
ATOM 5015 O O . ARG A 1 612 ? 10.366 -6.917 -14.175 1.00 76.75 612 ARG A O 1
ATOM 5022 N N . VAL A 1 613 ? 9.722 -8.147 -12.400 1.00 70.62 613 VAL A N 1
ATOM 5023 C CA . VAL A 1 613 ? 8.680 -7.216 -11.930 1.00 70.62 613 VAL A CA 1
ATOM 5024 C C . VAL A 1 613 ? 9.287 -5.852 -11.590 1.00 70.62 613 VAL A C 1
ATOM 5026 O O . VAL A 1 613 ? 8.657 -4.825 -11.815 1.00 70.62 613 VAL A O 1
ATOM 5029 N N . LEU A 1 614 ? 10.550 -5.823 -11.161 1.00 70.25 614 LEU A N 1
ATOM 5030 C CA . LEU A 1 614 ? 11.313 -4.608 -10.875 1.00 70.25 614 LEU A CA 1
ATOM 5031 C C . LEU A 1 614 ? 11.489 -3.711 -12.122 1.00 70.25 614 LEU A C 1
ATOM 5033 O O . LEU A 1 614 ? 11.668 -2.506 -12.004 1.00 70.25 614 LEU A O 1
ATOM 5037 N N . ALA A 1 615 ? 11.378 -4.256 -13.339 1.00 72.50 615 ALA A N 1
ATOM 5038 C CA . ALA A 1 615 ? 11.443 -3.470 -14.575 1.00 72.50 615 ALA A CA 1
ATOM 5039 C C . ALA A 1 615 ? 10.068 -2.983 -15.091 1.00 72.50 615 ALA A C 1
ATOM 5041 O O . ALA A 1 615 ? 10.029 -2.178 -16.024 1.00 72.50 615 ALA A O 1
ATOM 5042 N N . LEU A 1 616 ? 8.978 -3.409 -14.430 1.00 72.12 616 LEU A N 1
ATOM 5043 C CA . LEU A 1 616 ? 7.696 -2.714 -14.248 1.00 72.12 616 LEU A CA 1
ATOM 5044 C C . LEU A 1 616 ? 7.442 -1.480 -15.132 1.00 72.12 616 LEU A C 1
ATOM 5046 O O . LEU A 1 616 ? 6.828 -1.463 -16.199 1.00 72.12 616 LEU A O 1
ATOM 5050 N N . PHE A 1 617 ? 7.952 -0.390 -14.570 1.00 69.06 617 PHE A N 1
ATOM 5051 C CA . PHE A 1 617 ? 7.647 0.985 -14.921 1.00 69.06 617 PHE A CA 1
ATOM 5052 C C . PHE A 1 617 ? 8.834 1.679 -15.584 1.00 69.06 617 PHE A C 1
ATOM 5054 O O . PHE A 1 617 ? 8.942 2.910 -15.602 1.00 69.06 617 PHE A O 1
ATOM 5061 N N . VAL A 1 618 ? 9.717 0.909 -16.205 1.00 71.00 618 VAL A N 1
ATOM 5062 C CA . VAL A 1 618 ? 10.796 1.456 -17.020 1.00 71.00 618 VAL A CA 1
ATOM 5063 C C . VAL A 1 618 ? 10.242 1.774 -18.408 1.00 71.00 618 VAL A C 1
ATOM 5065 O O . VAL A 1 618 ? 9.410 1.054 -18.950 1.00 71.00 618 VAL A O 1
ATOM 5068 N N . LYS A 1 619 ? 10.672 2.895 -18.996 1.00 72.81 619 LYS A N 1
ATOM 5069 C CA . LYS A 1 619 ? 10.355 3.221 -20.389 1.00 72.81 619 LYS A CA 1
ATOM 5070 C C . LYS A 1 619 ? 10.876 2.109 -21.318 1.00 72.81 619 LYS A C 1
ATOM 5072 O O . LYS A 1 619 ? 12.076 1.835 -21.274 1.00 72.81 619 LYS A O 1
ATOM 5077 N N . PRO A 1 620 ? 10.034 1.498 -22.163 1.00 78.44 620 PRO A N 1
ATOM 5078 C CA . PRO A 1 620 ? 10.494 0.472 -23.085 1.00 78.44 620 PRO A CA 1
ATOM 5079 C C . PRO A 1 620 ? 11.244 1.073 -24.284 1.00 78.44 620 PRO A C 1
ATOM 5081 O O . PRO A 1 620 ? 11.017 2.216 -24.692 1.00 78.44 620 PRO A O 1
ATOM 5084 N N . VAL A 1 621 ? 12.133 0.276 -24.868 1.00 83.44 621 VAL A N 1
ATOM 5085 C CA . VAL A 1 621 ? 12.730 0.447 -26.189 1.00 83.44 621 VAL A CA 1
ATOM 5086 C C . VAL A 1 621 ? 12.386 -0.773 -27.030 1.00 83.44 621 VAL A C 1
ATOM 5088 O O . VAL A 1 621 ? 12.500 -1.914 -26.589 1.00 83.44 621 VAL A O 1
ATOM 5091 N N . LYS A 1 622 ? 11.980 -0.518 -28.269 1.00 88.38 622 LYS A N 1
ATOM 5092 C CA . LYS A 1 622 ? 11.582 -1.567 -29.199 1.00 88.38 622 LYS A CA 1
ATOM 5093 C C . LYS A 1 622 ? 12.801 -2.084 -29.953 1.00 88.38 622 LYS A C 1
ATOM 5095 O O . LYS A 1 622 ? 13.444 -1.311 -30.671 1.00 88.38 622 LYS A O 1
ATOM 5100 N N . ILE A 1 623 ? 13.123 -3.366 -29.810 1.00 90.38 623 ILE A N 1
ATOM 5101 C CA . ILE A 1 623 ? 14.251 -4.011 -30.503 1.00 90.38 623 ILE A CA 1
ATOM 5102 C C . ILE A 1 623 ? 13.803 -5.291 -31.195 1.00 90.38 623 ILE A C 1
ATOM 5104 O O . ILE A 1 623 ? 12.838 -5.906 -30.764 1.00 90.38 623 ILE A O 1
ATOM 5108 N N . ARG A 1 624 ? 14.488 -5.713 -32.260 1.00 92.94 624 ARG A N 1
ATOM 5109 C CA . ARG A 1 624 ? 14.214 -7.004 -32.905 1.00 92.94 624 ARG A CA 1
ATOM 5110 C C . ARG A 1 624 ? 15.113 -8.082 -32.325 1.00 92.94 624 ARG A C 1
ATOM 5112 O O . ARG A 1 624 ? 16.324 -7.880 -32.303 1.00 92.94 624 ARG A O 1
ATOM 5119 N N . ILE A 1 625 ? 14.551 -9.209 -31.899 1.00 91.88 625 ILE A N 1
ATOM 5120 C CA . ILE A 1 625 ? 15.317 -10.295 -31.269 1.00 91.88 625 ILE A CA 1
ATOM 5121 C C . ILE A 1 625 ? 15.223 -11.558 -32.118 1.00 91.88 625 ILE A C 1
ATOM 5123 O O . ILE A 1 625 ? 14.137 -11.989 -32.508 1.00 91.88 625 ILE A O 1
ATOM 5127 N N . ARG A 1 626 ? 16.378 -12.161 -32.395 1.00 93.38 626 ARG A N 1
ATOM 5128 C CA . ARG A 1 626 ? 16.506 -13.449 -33.074 1.00 93.38 626 ARG A CA 1
ATOM 5129 C C . ARG A 1 626 ? 17.360 -14.384 -32.240 1.00 93.38 626 ARG A C 1
ATOM 5131 O O . ARG A 1 626 ? 18.463 -14.019 -31.839 1.00 93.38 626 ARG A O 1
ATOM 5138 N N . ILE A 1 627 ? 16.870 -15.598 -32.036 1.00 92.88 627 ILE A N 1
ATOM 5139 C CA . ILE A 1 627 ? 17.635 -16.671 -31.407 1.00 92.88 627 ILE A CA 1
ATOM 5140 C C . ILE A 1 627 ? 17.993 -17.676 -32.494 1.00 92.88 627 ILE A C 1
ATOM 5142 O O . ILE A 1 627 ? 17.126 -18.135 -33.238 1.00 92.88 627 ILE A O 1
ATOM 5146 N N . ILE A 1 628 ? 19.281 -17.970 -32.617 1.00 94.31 628 ILE A N 1
ATOM 5147 C CA . ILE A 1 628 ? 19.847 -18.830 -33.649 1.00 94.31 628 ILE A CA 1
ATOM 5148 C C . ILE A 1 628 ? 20.426 -20.047 -32.944 1.00 94.31 628 ILE A C 1
ATOM 5150 O O . ILE A 1 628 ? 21.434 -19.948 -32.251 1.00 94.31 628 ILE A O 1
ATOM 5154 N N . GLN A 1 629 ? 19.771 -21.193 -33.098 1.00 92.00 629 GLN A N 1
ATOM 5155 C CA . GLN A 1 629 ? 20.287 -22.451 -32.575 1.00 92.00 629 GLN A CA 1
ATOM 5156 C C . GLN A 1 629 ? 21.226 -23.071 -33.611 1.00 92.00 629 GLN A C 1
ATOM 5158 O O . GLN A 1 629 ? 20.786 -23.417 -34.711 1.00 92.00 629 GLN A O 1
ATOM 5163 N N . GLU A 1 630 ? 22.507 -23.172 -33.273 1.00 89.25 630 GLU A N 1
ATOM 5164 C CA . GLU A 1 630 ? 23.528 -23.822 -34.096 1.00 89.25 630 GLU A CA 1
ATOM 5165 C C . GLU A 1 630 ? 23.468 -25.341 -33.854 1.00 89.25 630 GLU A C 1
ATOM 5167 O O . GLU A 1 630 ? 23.668 -25.796 -32.727 1.00 89.25 630 GLU A O 1
ATOM 5172 N N . ARG A 1 631 ? 23.158 -26.108 -34.907 1.00 86.62 631 ARG A N 1
ATOM 5173 C CA . ARG A 1 631 ? 23.301 -27.574 -34.973 1.00 86.62 631 ARG A CA 1
ATOM 5174 C C . ARG A 1 631 ? 24.435 -27.921 -35.931 1.00 86.62 631 ARG A C 1
ATOM 5176 O O . ARG A 1 631 ? 24.794 -27.074 -36.751 1.00 86.62 631 ARG A O 1
ATOM 5183 N N . GLU A 1 632 ? 24.947 -29.148 -35.856 1.00 79.62 632 GLU A N 1
ATOM 5184 C CA . GLU A 1 632 ? 26.113 -29.606 -36.639 1.00 79.62 632 GLU A CA 1
ATOM 5185 C C . GLU A 1 632 ? 26.010 -29.261 -38.139 1.00 79.62 632 GLU A C 1
ATOM 5187 O O . GLU A 1 632 ? 26.984 -28.786 -38.723 1.00 79.62 632 GLU A O 1
ATOM 5192 N N . ASP A 1 633 ? 24.806 -29.344 -38.721 1.00 82.88 633 ASP A N 1
ATOM 5193 C CA . ASP A 1 633 ? 24.623 -29.182 -40.172 1.00 82.88 633 ASP A CA 1
ATOM 5194 C C . ASP A 1 633 ? 23.762 -27.971 -40.575 1.00 82.88 633 ASP A C 1
ATOM 5196 O O . ASP A 1 633 ? 23.662 -27.635 -41.760 1.00 82.88 633 ASP A O 1
ATOM 5200 N N . LYS A 1 634 ? 23.045 -27.350 -39.625 1.00 87.12 634 LYS A N 1
ATOM 5201 C CA . LYS A 1 634 ? 22.012 -26.331 -39.901 1.00 87.12 634 LYS A CA 1
ATOM 5202 C C . LYS A 1 634 ? 21.844 -25.354 -38.741 1.00 87.12 634 LYS A C 1
ATOM 5204 O O . LYS A 1 634 ? 21.925 -25.723 -37.575 1.00 87.12 634 LYS A O 1
ATOM 5209 N N . SER A 1 635 ? 21.492 -24.109 -39.057 1.00 88.00 635 SER A N 1
ATOM 5210 C CA . SER A 1 635 ? 21.050 -23.134 -38.056 1.00 88.00 635 SER A CA 1
ATOM 5211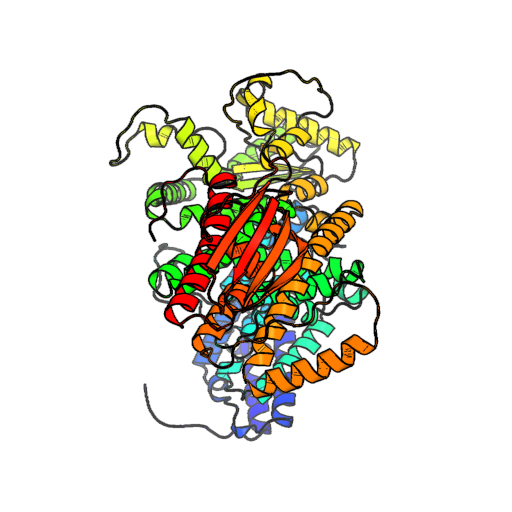 C C . SER A 1 635 ? 19.532 -22.991 -38.079 1.00 88.00 635 SER A C 1
ATOM 5213 O O . SER A 1 635 ? 18.943 -22.727 -39.128 1.00 88.00 635 SER A O 1
ATOM 5215 N N . ILE A 1 636 ? 18.892 -23.122 -36.918 1.00 88.50 636 ILE A N 1
ATOM 5216 C CA . ILE A 1 636 ? 17.464 -22.829 -36.761 1.00 88.50 636 ILE A CA 1
ATOM 5217 C C . ILE A 1 636 ? 17.335 -21.398 -36.256 1.00 88.50 636 ILE A C 1
ATOM 5219 O O . ILE A 1 636 ? 17.723 -21.094 -35.130 1.00 88.50 636 ILE A O 1
ATOM 5223 N N . ILE A 1 637 ? 16.779 -20.520 -37.090 1.00 88.94 637 ILE A N 1
ATOM 5224 C CA . ILE A 1 637 ? 16.548 -19.116 -36.742 1.00 88.94 637 ILE A CA 1
ATOM 5225 C C . ILE A 1 637 ? 15.117 -18.961 -36.243 1.00 88.94 637 ILE A C 1
ATOM 5227 O O . ILE A 1 637 ? 14.163 -19.268 -36.957 1.00 88.94 637 ILE A O 1
ATOM 5231 N N . ARG A 1 638 ? 14.968 -18.428 -35.034 1.00 87.31 638 ARG A N 1
ATOM 5232 C CA . ARG A 1 638 ? 13.681 -18.039 -34.457 1.00 87.31 638 ARG A CA 1
ATOM 5233 C C . ARG A 1 638 ? 13.652 -16.533 -34.294 1.00 87.31 638 ARG A C 1
ATOM 5235 O O . ARG A 1 638 ? 14.394 -15.972 -33.491 1.00 87.31 638 ARG A O 1
ATOM 5242 N N . ASP A 1 639 ? 12.827 -15.882 -35.103 1.00 87.31 639 ASP A N 1
ATOM 5243 C CA . ASP A 1 639 ? 12.650 -14.433 -35.082 1.00 87.31 639 ASP A CA 1
ATOM 5244 C C . ASP A 1 639 ? 11.445 -14.092 -34.207 1.00 87.31 639 ASP A C 1
ATOM 5246 O O . ASP A 1 639 ? 10.307 -14.394 -34.560 1.00 87.31 639 ASP A O 1
ATOM 5250 N N . PHE A 1 640 ? 11.705 -13.465 -33.063 1.00 83.88 640 PHE A N 1
ATOM 5251 C CA . PHE A 1 640 ? 10.668 -13.013 -32.134 1.00 83.88 640 PHE A CA 1
ATOM 5252 C C . PHE A 1 640 ? 10.068 -11.668 -32.562 1.00 83.88 640 PHE A C 1
ATOM 5254 O O . PHE A 1 640 ? 9.228 -11.103 -31.865 1.00 83.88 640 PHE A O 1
ATOM 5261 N N . GLY A 1 641 ? 10.488 -11.136 -33.715 1.00 88.88 641 GLY A N 1
ATOM 5262 C CA . GLY A 1 641 ? 10.060 -9.835 -34.190 1.00 88.88 641 GLY A CA 1
ATOM 5263 C C . GLY A 1 641 ? 10.548 -8.727 -33.267 1.00 88.88 641 GLY A C 1
ATOM 5264 O O . GLY A 1 641 ? 11.586 -8.846 -32.611 1.00 88.88 641 GLY A O 1
ATOM 5265 N N . TYR A 1 642 ? 9.814 -7.616 -33.266 1.00 85.56 642 TYR A N 1
ATOM 5266 C CA . TYR A 1 642 ? 10.111 -6.490 -32.395 1.00 85.56 642 TYR A CA 1
ATOM 5267 C C . TYR A 1 642 ? 9.466 -6.676 -31.025 1.00 85.56 642 TYR A C 1
ATOM 5269 O O . TYR A 1 642 ? 8.243 -6.735 -30.927 1.00 85.56 642 TYR A O 1
ATOM 5277 N N . VAL A 1 643 ? 10.295 -6.679 -29.990 1.00 83.06 643 VAL A N 1
ATOM 5278 C CA . VAL A 1 643 ? 9.917 -6.828 -28.588 1.00 83.06 643 VAL A CA 1
ATOM 5279 C C . VAL A 1 643 ? 10.228 -5.532 -27.846 1.00 83.06 643 VAL A C 1
ATOM 5281 O O . VAL A 1 643 ? 11.254 -4.890 -28.090 1.00 83.06 643 VAL A O 1
ATOM 5284 N N . ASP A 1 644 ? 9.330 -5.150 -26.945 1.00 81.19 644 ASP A N 1
ATOM 5285 C CA . ASP A 1 644 ? 9.520 -4.020 -26.044 1.00 81.19 644 ASP A CA 1
ATOM 5286 C C . ASP A 1 644 ? 10.302 -4.483 -24.811 1.00 81.19 644 ASP A C 1
ATOM 5288 O O . ASP A 1 644 ? 9.801 -5.254 -23.997 1.00 81.19 644 ASP A O 1
ATOM 5292 N N . ILE A 1 645 ? 11.540 -4.007 -24.672 1.00 79.81 645 ILE A N 1
ATOM 5293 C CA . ILE A 1 645 ? 12.385 -4.276 -23.501 1.00 79.81 645 ILE A CA 1
ATOM 5294 C C . ILE A 1 645 ? 12.682 -2.972 -22.753 1.00 79.81 645 ILE A C 1
ATOM 5296 O O . ILE A 1 645 ? 12.704 -1.914 -23.376 1.00 79.81 645 ILE A O 1
ATOM 5300 N N . PRO A 1 646 ? 12.938 -2.984 -21.440 1.00 76.31 646 PRO A N 1
ATOM 5301 C CA . PRO A 1 646 ? 13.332 -1.797 -20.682 1.00 76.31 646 PRO A CA 1
ATOM 5302 C C . PRO A 1 646 ? 14.523 -1.054 -21.319 1.00 76.31 646 PRO A C 1
ATOM 5304 O O . PRO A 1 646 ? 15.517 -1.660 -21.724 1.00 76.31 646 PRO A O 1
ATOM 5307 N N . SER A 1 647 ? 14.455 0.275 -21.415 1.00 74.88 647 SER A N 1
ATOM 5308 C CA . SER A 1 647 ? 15.560 1.108 -21.910 1.00 74.88 647 SER A CA 1
ATOM 5309 C C . SER A 1 647 ? 16.829 0.879 -21.088 1.00 74.88 647 SER A C 1
ATOM 5311 O O . SER A 1 647 ? 16.768 1.088 -19.886 1.00 74.88 647 SER A O 1
ATOM 5313 N N . GLY A 1 648 ? 17.969 0.542 -21.696 1.00 74.94 648 GLY A N 1
ATOM 5314 C CA . GLY A 1 648 ? 19.197 0.229 -20.944 1.00 74.94 648 GLY A CA 1
ATOM 5315 C C . GLY A 1 648 ? 19.493 -1.270 -20.813 1.00 74.94 648 GLY A C 1
ATOM 5316 O O . GLY A 1 648 ? 20.546 -1.627 -20.305 1.00 74.94 648 GLY A O 1
ATOM 5317 N N . SER A 1 649 ? 18.593 -2.130 -21.301 1.00 82.62 649 SER A N 1
ATOM 5318 C CA . SER A 1 649 ? 18.761 -3.588 -21.292 1.00 82.62 649 SER A CA 1
ATOM 5319 C C . SER A 1 649 ? 19.998 -4.065 -22.057 1.00 82.62 649 SER A C 1
ATOM 5321 O O . SER A 1 649 ? 20.384 -3.472 -23.066 1.00 82.62 649 SER A O 1
ATOM 5323 N N . THR A 1 650 ? 20.539 -5.200 -21.623 1.00 89.75 650 THR A N 1
ATOM 5324 C CA . THR A 1 650 ? 21.671 -5.917 -22.231 1.00 89.75 650 THR A CA 1
ATOM 5325 C C . THR A 1 650 ? 21.177 -7.126 -23.041 1.00 89.75 650 THR A C 1
ATOM 5327 O O . THR A 1 650 ? 20.000 -7.494 -22.920 1.00 89.75 650 THR A O 1
ATOM 5330 N N . PRO A 1 651 ? 22.013 -7.779 -23.875 1.00 90.94 651 PRO A N 1
ATOM 5331 C CA . PRO A 1 651 ? 21.640 -9.030 -24.533 1.00 90.94 651 PRO A CA 1
ATOM 5332 C C . PRO A 1 651 ? 21.171 -10.113 -23.556 1.00 90.94 651 PRO A C 1
ATOM 5334 O O . PRO A 1 651 ? 20.188 -10.797 -23.843 1.00 90.94 651 PRO A O 1
ATOM 5337 N N . ALA A 1 652 ? 21.812 -10.219 -22.388 1.00 88.06 652 ALA A N 1
ATOM 5338 C CA . ALA A 1 652 ? 21.427 -11.145 -21.330 1.00 88.06 652 ALA A CA 1
ATOM 5339 C C . ALA A 1 652 ? 20.017 -10.880 -20.813 1.00 88.06 652 ALA A C 1
ATOM 5341 O O . ALA A 1 652 ? 19.191 -11.795 -20.766 1.00 88.06 652 ALA A O 1
ATOM 5342 N N . TYR A 1 653 ? 19.701 -9.617 -20.523 1.00 85.25 653 TYR A N 1
ATOM 5343 C CA . TYR A 1 653 ? 18.349 -9.246 -20.125 1.00 85.25 653 TYR A CA 1
ATOM 5344 C C . TYR A 1 653 ? 17.337 -9.476 -21.256 1.00 85.25 653 TYR A C 1
ATOM 5346 O O . TYR A 1 653 ? 16.241 -9.972 -21.013 1.00 85.25 653 TYR A O 1
ATOM 5354 N N . ALA A 1 654 ? 17.679 -9.149 -22.504 1.00 87.06 654 ALA A N 1
ATOM 5355 C CA . ALA A 1 654 ? 16.791 -9.373 -23.643 1.00 87.06 654 ALA A CA 1
ATOM 5356 C C . ALA A 1 654 ? 16.470 -10.866 -23.837 1.00 87.06 654 ALA A C 1
ATOM 5358 O O . ALA A 1 654 ? 15.319 -11.205 -24.127 1.00 87.06 654 ALA A O 1
ATOM 5359 N N . LEU A 1 655 ? 17.446 -11.757 -23.623 1.00 87.25 655 LEU A N 1
ATOM 5360 C CA . LEU A 1 655 ? 17.234 -13.207 -23.642 1.00 87.25 655 LEU A CA 1
ATOM 5361 C C . LEU A 1 655 ? 16.334 -13.657 -22.494 1.00 87.25 655 LEU A C 1
ATOM 5363 O O . LEU A 1 655 ? 15.334 -14.329 -22.734 1.00 87.25 655 LEU A O 1
ATOM 5367 N N . LEU A 1 656 ? 16.639 -13.220 -21.269 1.00 84.69 656 LEU A N 1
ATOM 5368 C CA . LEU A 1 656 ? 15.812 -13.462 -20.088 1.00 84.69 656 LEU A CA 1
ATOM 5369 C C . LEU A 1 656 ? 14.366 -12.979 -20.305 1.00 84.69 656 LEU A C 1
ATOM 5371 O O . LEU A 1 656 ? 13.411 -13.619 -19.864 1.00 84.69 656 LEU A O 1
ATOM 5375 N N . HIS A 1 657 ? 14.197 -11.846 -20.989 1.00 81.50 657 HIS A N 1
ATOM 5376 C CA . HIS A 1 657 ? 12.901 -11.241 -21.259 1.00 81.50 657 HIS A CA 1
ATOM 5377 C C . HIS A 1 657 ? 12.072 -12.050 -22.264 1.00 81.50 657 HIS A C 1
ATOM 5379 O O . HIS A 1 657 ? 10.866 -12.250 -22.074 1.00 81.50 657 HIS A O 1
ATOM 5385 N N . THR A 1 658 ? 12.715 -12.518 -23.333 1.00 83.25 658 THR A N 1
ATOM 5386 C CA . THR A 1 658 ? 12.052 -13.169 -24.472 1.00 83.25 658 THR A CA 1
ATOM 5387 C C . THR A 1 658 ? 11.911 -14.674 -24.325 1.00 83.25 658 THR A C 1
ATOM 5389 O O . THR A 1 658 ? 10.821 -15.205 -24.524 1.00 83.25 658 THR A O 1
ATOM 5392 N N . ALA A 1 659 ? 12.995 -15.359 -23.975 1.00 84.12 659 ALA A N 1
ATOM 5393 C CA . ALA A 1 659 ? 13.075 -16.810 -23.914 1.00 84.12 659 ALA A CA 1
ATOM 5394 C C . ALA A 1 659 ? 14.017 -17.233 -22.769 1.00 84.12 659 ALA A C 1
ATOM 5396 O O . ALA A 1 659 ? 15.130 -17.696 -23.033 1.00 84.12 659 ALA A O 1
ATOM 5397 N N . PRO A 1 660 ? 13.597 -17.079 -21.496 1.00 82.50 660 PRO A N 1
ATOM 5398 C CA . PRO A 1 660 ? 14.443 -17.329 -20.325 1.00 82.50 660 PRO A CA 1
ATOM 5399 C C . PRO A 1 660 ? 15.044 -18.740 -20.296 1.00 82.50 660 PRO A C 1
ATOM 5401 O O . PRO A 1 660 ? 16.189 -18.909 -19.896 1.00 82.50 660 PRO A O 1
ATOM 5404 N N . GLN A 1 661 ? 14.329 -19.747 -20.803 1.00 82.00 661 GLN A N 1
ATOM 5405 C CA . GLN A 1 661 ? 14.816 -21.124 -20.916 1.00 82.00 661 GLN A CA 1
ATOM 5406 C C . GLN A 1 661 ? 16.066 -21.268 -21.803 1.00 82.00 661 GLN A C 1
ATOM 5408 O O . GLN A 1 661 ? 16.811 -22.231 -21.662 1.00 82.00 661 GLN A O 1
ATOM 5413 N N . CYS A 1 662 ? 16.336 -20.312 -22.700 1.00 87.62 662 CYS A N 1
ATOM 5414 C CA . CYS A 1 662 ? 17.548 -20.318 -23.521 1.00 87.62 662 CYS A CA 1
ATOM 5415 C C . CYS A 1 662 ? 18.821 -20.030 -22.708 1.00 87.62 662 CYS A C 1
ATOM 5417 O O . CYS A 1 662 ? 19.908 -20.334 -23.188 1.00 87.62 662 CYS A O 1
ATOM 5419 N N . LEU A 1 663 ? 18.700 -19.504 -21.481 1.00 86.38 663 LEU A N 1
ATOM 5420 C CA . LEU A 1 663 ? 19.821 -19.376 -20.538 1.00 86.38 663 LEU A CA 1
ATOM 5421 C C . LEU A 1 663 ? 20.345 -20.739 -20.053 1.00 86.38 663 LEU A C 1
ATOM 5423 O O . LEU A 1 663 ? 21.402 -20.793 -19.444 1.00 86.38 663 LEU A O 1
ATOM 5427 N N . LEU A 1 664 ? 19.624 -21.834 -20.322 1.00 86.19 664 LEU A N 1
ATOM 5428 C CA . LEU A 1 664 ? 20.043 -23.200 -19.986 1.00 86.19 664 LEU A CA 1
ATOM 5429 C C . LEU A 1 664 ? 20.903 -23.840 -21.091 1.00 86.19 664 LEU A C 1
ATOM 5431 O O . LEU A 1 664 ? 21.446 -24.931 -20.912 1.00 86.19 664 LEU A O 1
ATOM 5435 N N . TYR A 1 665 ? 21.022 -23.179 -22.244 1.00 90.19 665 TYR A N 1
ATOM 5436 C CA . TYR A 1 665 ? 21.817 -23.628 -23.383 1.00 90.19 665 TYR A CA 1
ATOM 5437 C C . TYR A 1 665 ? 23.159 -22.905 -23.439 1.00 90.19 665 TYR A C 1
ATOM 5439 O O . TYR A 1 665 ? 23.339 -21.807 -22.912 1.00 90.19 665 TYR A O 1
ATOM 5447 N N . ASP A 1 666 ? 24.116 -23.511 -24.138 1.00 90.19 666 ASP A N 1
ATOM 5448 C CA . ASP A 1 666 ? 25.412 -22.880 -24.340 1.00 90.19 666 ASP A CA 1
ATOM 5449 C C . ASP A 1 666 ? 25.294 -21.643 -25.253 1.00 90.19 666 ASP A C 1
ATOM 5451 O O . ASP A 1 666 ? 25.109 -21.777 -26.460 1.00 90.19 666 ASP A O 1
ATOM 5455 N N . ILE A 1 667 ? 25.424 -20.436 -24.694 1.00 93.06 667 ILE A N 1
ATOM 5456 C CA . ILE A 1 667 ? 25.429 -19.185 -25.462 1.00 93.06 667 ILE A CA 1
ATOM 5457 C C . ILE A 1 667 ? 26.819 -19.014 -26.072 1.00 93.06 667 ILE A C 1
ATOM 5459 O O . ILE A 1 667 ? 27.808 -18.794 -25.366 1.00 93.06 667 ILE A O 1
ATOM 5463 N N . LYS A 1 668 ? 26.880 -19.119 -27.402 1.00 92.25 668 LYS A N 1
ATOM 5464 C CA . LYS A 1 668 ? 28.120 -19.102 -28.185 1.00 92.25 668 LYS A CA 1
ATOM 5465 C C . LYS A 1 668 ? 28.607 -17.687 -28.465 1.00 92.25 668 LYS A C 1
ATOM 5467 O O . LYS A 1 668 ? 29.789 -17.414 -28.304 1.00 92.25 668 LYS A O 1
ATOM 5472 N N . LYS A 1 669 ? 27.708 -16.808 -28.916 1.00 93.69 669 LYS A N 1
ATOM 5473 C CA . LYS A 1 669 ? 28.011 -15.408 -29.255 1.00 93.69 669 LYS A CA 1
ATOM 5474 C C . LYS A 1 669 ? 26.745 -14.559 -29.340 1.00 93.69 669 LYS A C 1
ATOM 5476 O O . LYS A 1 669 ? 25.654 -15.079 -29.586 1.00 93.69 669 LYS A O 1
ATOM 5481 N N . CYS A 1 670 ? 26.909 -13.246 -29.201 1.00 93.94 670 CYS A N 1
ATOM 5482 C CA . CYS A 1 670 ? 25.851 -12.257 -29.394 1.00 93.94 670 CYS A CA 1
ATOM 5483 C C . CYS A 1 670 ? 26.272 -11.220 -30.430 1.00 93.94 670 CYS A C 1
ATOM 5485 O O . CYS A 1 670 ? 27.425 -10.793 -30.475 1.00 93.94 670 CYS A O 1
ATOM 5487 N N . ARG A 1 671 ? 25.335 -10.810 -31.282 1.00 94.56 671 ARG A N 1
ATOM 5488 C CA . ARG A 1 671 ? 25.565 -9.796 -32.309 1.00 94.56 671 ARG A CA 1
ATOM 5489 C C . ARG A 1 671 ? 24.476 -8.745 -32.262 1.00 94.56 671 ARG A C 1
ATOM 5491 O O . ARG A 1 671 ? 23.293 -9.072 -32.260 1.00 94.56 671 ARG A O 1
ATOM 5498 N N . VAL A 1 672 ? 24.873 -7.481 -32.304 1.00 91.88 672 VAL A N 1
ATOM 5499 C CA . VAL A 1 672 ? 23.946 -6.348 -32.371 1.00 91.88 672 VAL A CA 1
ATOM 5500 C C . VAL A 1 672 ? 24.196 -5.563 -33.649 1.00 91.88 672 VAL A C 1
ATOM 5502 O O . VAL A 1 672 ? 25.334 -5.325 -34.053 1.00 91.88 672 VAL A O 1
ATOM 5505 N N . ARG A 1 673 ? 23.114 -5.152 -34.304 1.00 91.62 673 ARG A N 1
ATOM 5506 C CA . ARG A 1 673 ? 23.138 -4.225 -35.437 1.00 91.62 673 ARG A CA 1
ATOM 5507 C C . ARG A 1 673 ? 22.183 -3.073 -35.168 1.00 91.62 673 ARG A C 1
ATOM 5509 O O . ARG A 1 673 ? 21.015 -3.301 -34.859 1.00 91.62 673 ARG A O 1
ATOM 5516 N N . SER A 1 674 ? 22.652 -1.836 -35.312 1.00 84.44 674 SER A N 1
ATOM 5517 C CA . SER A 1 674 ? 21.760 -0.671 -35.296 1.00 84.44 674 SER A CA 1
ATOM 5518 C C . SER A 1 674 ? 20.974 -0.570 -36.605 1.00 84.44 674 SER A C 1
ATOM 5520 O O . SER A 1 674 ? 21.440 -1.018 -37.648 1.00 84.44 674 SER A O 1
ATOM 5522 N N . SER A 1 675 ? 19.798 0.058 -36.586 1.00 70.19 675 SER A N 1
ATOM 5523 C CA . SER A 1 675 ? 19.001 0.289 -37.803 1.00 70.19 675 SER A CA 1
ATOM 5524 C C . SER A 1 675 ? 19.739 1.103 -38.879 1.00 70.19 675 SER A C 1
ATOM 5526 O O . SER A 1 675 ? 19.381 1.029 -40.050 1.00 70.19 675 SER A O 1
ATOM 5528 N N . ILE A 1 676 ? 20.774 1.855 -38.488 1.00 74.31 676 ILE A N 1
ATOM 5529 C CA . ILE A 1 676 ? 21.563 2.738 -39.357 1.00 74.31 676 ILE A CA 1
ATOM 5530 C C . ILE A 1 676 ? 22.820 2.026 -39.893 1.00 74.31 676 ILE A C 1
ATOM 5532 O O . ILE A 1 676 ? 23.279 2.317 -40.998 1.00 74.31 676 ILE A O 1
ATOM 5536 N N . GLN A 1 677 ? 23.385 1.068 -39.154 1.00 73.12 677 GLN A N 1
ATOM 5537 C CA . GLN A 1 677 ? 24.574 0.329 -39.587 1.00 73.12 677 GLN A CA 1
ATOM 5538 C C . GLN A 1 677 ? 24.204 -0.917 -40.395 1.00 73.12 677 GLN A C 1
ATOM 5540 O O . GLN A 1 677 ? 23.370 -1.727 -40.000 1.00 73.12 677 GLN A O 1
ATOM 5545 N N . LYS A 1 678 ? 24.895 -1.128 -41.521 1.00 75.12 678 LYS A N 1
ATOM 5546 C CA . LYS A 1 678 ? 24.667 -2.304 -42.378 1.00 75.12 678 LYS A CA 1
ATOM 5547 C C . LYS A 1 678 ? 25.244 -3.607 -41.805 1.00 75.12 678 LYS A C 1
ATOM 5549 O O . LYS A 1 678 ? 24.771 -4.679 -42.175 1.00 75.12 678 LYS A O 1
ATOM 5554 N N . ARG A 1 679 ? 26.240 -3.537 -40.913 1.00 81.06 679 ARG A N 1
ATOM 5555 C CA . ARG A 1 679 ? 26.969 -4.701 -40.374 1.00 81.06 679 ARG A CA 1
ATOM 5556 C C . ARG A 1 679 ? 26.645 -4.942 -38.899 1.00 81.06 679 ARG A C 1
ATOM 5558 O O . ARG A 1 679 ? 26.435 -3.987 -38.159 1.00 81.06 679 ARG A O 1
ATOM 5565 N N . PHE A 1 680 ? 26.614 -6.213 -38.503 1.00 85.00 680 PHE A N 1
ATOM 5566 C CA . PHE A 1 680 ? 26.555 -6.626 -37.102 1.00 85.00 680 PHE A CA 1
ATOM 5567 C C . PHE A 1 680 ? 27.930 -6.473 -36.447 1.00 85.00 680 PHE A C 1
ATOM 5569 O O . PHE A 1 680 ? 28.938 -6.826 -37.060 1.00 85.00 680 PHE A O 1
ATOM 5576 N N . SER A 1 681 ? 27.955 -5.995 -35.207 1.00 85.81 681 SER A N 1
ATOM 5577 C CA . SER A 1 681 ? 29.112 -6.089 -34.317 1.00 85.81 681 SER A CA 1
ATOM 5578 C C . SER A 1 681 ? 28.861 -7.189 -33.294 1.00 85.81 681 SER A C 1
ATOM 5580 O O . SER A 1 681 ? 27.773 -7.261 -32.717 1.00 85.81 681 SER A O 1
ATOM 5582 N N . GLU A 1 682 ? 29.855 -8.045 -33.080 1.00 89.19 682 GLU A N 1
ATOM 5583 C CA . GLU A 1 682 ? 29.860 -8.943 -31.928 1.00 89.19 682 GLU A CA 1
ATOM 5584 C C . GLU A 1 682 ? 29.923 -8.111 -30.647 1.00 89.19 682 GLU A C 1
ATOM 5586 O O . GLU A 1 682 ? 30.571 -7.061 -30.617 1.00 89.19 682 GLU A O 1
ATOM 5591 N N . CYS A 1 683 ? 29.176 -8.519 -29.631 1.00 86.81 683 CYS A N 1
ATOM 5592 C CA . CYS A 1 683 ? 29.066 -7.772 -28.390 1.00 86.81 683 CYS A CA 1
ATOM 5593 C C . CYS A 1 683 ? 29.088 -8.705 -27.188 1.00 86.81 683 CYS A C 1
ATOM 5595 O O . CYS A 1 683 ? 28.650 -9.856 -27.275 1.00 86.81 683 CYS A O 1
ATOM 5597 N N . ASP A 1 684 ? 29.541 -8.171 -26.057 1.00 87.00 684 ASP A N 1
ATOM 5598 C CA . ASP A 1 684 ? 29.448 -8.880 -24.791 1.00 87.00 684 ASP A CA 1
ATOM 5599 C C . ASP A 1 684 ? 27.973 -9.112 -24.426 1.00 87.00 684 ASP A C 1
ATOM 5601 O O . ASP A 1 684 ? 27.115 -8.238 -24.607 1.00 87.00 684 ASP A O 1
ATOM 5605 N N . PHE A 1 685 ? 27.681 -10.318 -23.943 1.00 84.75 685 PHE A N 1
ATOM 5606 C CA . PHE A 1 685 ? 26.349 -10.743 -23.533 1.00 84.75 685 PHE A CA 1
ATOM 5607 C C . PHE A 1 685 ? 25.799 -9.898 -22.373 1.00 84.75 685 PHE A C 1
ATOM 5609 O O . PHE A 1 685 ? 24.595 -9.642 -22.324 1.00 84.75 685 PHE A O 1
ATOM 5616 N N . ALA A 1 686 ? 26.666 -9.437 -21.471 1.00 80.88 686 ALA A N 1
ATOM 5617 C CA . ALA A 1 686 ? 26.298 -8.715 -20.260 1.00 80.88 686 ALA A CA 1
ATOM 5618 C C . ALA A 1 686 ? 26.479 -7.192 -20.365 1.00 80.88 686 ALA A C 1
ATOM 5620 O O . ALA A 1 686 ? 25.761 -6.475 -19.684 1.00 80.88 686 ALA A O 1
ATOM 5621 N N . GLU A 1 687 ? 27.375 -6.675 -21.211 1.00 80.50 687 GLU A N 1
ATOM 5622 C CA . GLU A 1 687 ? 27.778 -5.255 -21.116 1.00 80.50 687 GLU A CA 1
ATOM 5623 C C . GLU A 1 687 ? 27.129 -4.324 -22.157 1.00 80.50 687 GLU A C 1
ATOM 5625 O O . GLU A 1 687 ? 27.019 -3.111 -21.950 1.00 80.50 687 GLU A O 1
ATOM 5630 N N . GLN A 1 688 ? 26.690 -4.847 -23.307 1.00 84.50 688 GLN A N 1
ATOM 5631 C CA . GLN A 1 688 ? 26.228 -3.991 -24.404 1.00 84.50 688 GLN A CA 1
ATOM 5632 C C . GLN A 1 688 ? 24.823 -3.429 -24.155 1.00 84.50 688 GLN A C 1
ATOM 5634 O O . GLN A 1 688 ? 23.829 -4.140 -24.247 1.00 84.50 688 GLN A O 1
ATOM 5639 N N . VAL A 1 689 ? 24.706 -2.113 -23.977 1.00 85.38 689 VAL A N 1
ATOM 5640 C CA . VAL A 1 689 ? 23.393 -1.455 -23.875 1.00 85.38 689 VAL A CA 1
ATOM 5641 C C . VAL A 1 689 ? 22.669 -1.449 -25.225 1.00 85.38 689 VAL A C 1
ATOM 5643 O O . VAL A 1 689 ? 23.173 -0.910 -26.220 1.00 85.38 689 VAL A O 1
ATOM 5646 N N . LEU A 1 690 ? 21.457 -2.005 -25.243 1.00 87.50 690 LEU A N 1
ATOM 5647 C CA . LEU A 1 690 ? 20.570 -2.077 -26.402 1.00 87.50 690 LEU A CA 1
ATOM 5648 C C . LEU A 1 690 ? 19.761 -0.782 -26.556 1.00 87.50 690 LEU A C 1
ATOM 5650 O O . LEU A 1 690 ? 19.248 -0.206 -25.593 1.00 87.50 690 LEU A O 1
ATOM 5654 N N . LYS A 1 691 ? 19.629 -0.317 -27.799 1.00 89.69 691 LYS A N 1
ATOM 5655 C CA . LYS A 1 691 ? 18.917 0.917 -28.169 1.00 89.69 691 LYS A CA 1
ATOM 5656 C C . LYS A 1 691 ? 17.723 0.616 -29.068 1.00 89.69 691 LYS A C 1
ATOM 5658 O O . LYS A 1 691 ? 17.705 -0.385 -29.781 1.00 89.69 691 LYS A O 1
ATOM 5663 N N . ALA A 1 692 ? 16.744 1.521 -29.084 1.00 90.31 692 ALA A N 1
ATOM 5664 C CA . ALA A 1 692 ? 15.584 1.410 -29.965 1.00 90.31 692 ALA A CA 1
ATOM 5665 C C . ALA A 1 692 ? 16.007 1.196 -31.433 1.00 90.31 692 ALA A C 1
ATOM 5667 O O . ALA A 1 692 ? 16.927 1.846 -31.934 1.00 90.31 692 ALA A O 1
ATOM 5668 N N . GLY A 1 693 ? 15.348 0.254 -32.110 1.00 90.25 693 GLY A N 1
ATOM 5669 C CA . GLY A 1 693 ? 15.651 -0.132 -33.489 1.00 90.25 693 GLY A CA 1
ATOM 5670 C C . GLY A 1 693 ? 16.863 -1.055 -33.654 1.00 90.25 693 GLY A C 1
ATOM 5671 O O . GLY A 1 693 ? 17.194 -1.402 -34.787 1.00 90.25 693 GLY A O 1
ATOM 5672 N N . ASN A 1 694 ? 17.533 -1.464 -32.570 1.00 94.19 694 ASN A N 1
ATOM 5673 C CA . ASN A 1 694 ? 18.563 -2.502 -32.641 1.00 94.19 694 ASN A CA 1
ATOM 5674 C C . ASN A 1 694 ? 17.970 -3.847 -33.075 1.00 94.19 694 ASN A C 1
ATOM 5676 O O . ASN A 1 694 ? 16.815 -4.163 -32.787 1.00 94.19 694 ASN A O 1
ATOM 5680 N N . ILE A 1 695 ? 18.791 -4.634 -33.765 1.00 94.25 695 ILE A N 1
ATOM 5681 C CA . ILE A 1 695 ? 18.545 -6.033 -34.099 1.00 94.25 695 ILE A CA 1
ATOM 5682 C C . ILE A 1 695 ? 19.587 -6.845 -33.338 1.00 94.25 695 ILE A C 1
ATOM 5684 O O . ILE A 1 695 ? 20.784 -6.665 -33.565 1.00 94.25 695 ILE A O 1
ATOM 5688 N N . LEU A 1 696 ? 19.123 -7.693 -32.431 1.00 95.19 696 LEU A N 1
ATOM 5689 C CA . LEU A 1 696 ? 19.928 -8.563 -31.590 1.00 95.19 696 LEU A CA 1
ATOM 5690 C C . LEU A 1 696 ? 19.808 -10.005 -32.092 1.00 95.19 696 LEU A C 1
ATOM 5692 O O . LEU A 1 696 ? 18.702 -10.532 -32.210 1.00 95.19 696 LEU A O 1
ATOM 5696 N N . GLU A 1 697 ? 20.945 -10.636 -32.368 1.00 96.25 697 GLU A N 1
ATOM 5697 C CA . GLU A 1 697 ? 21.056 -12.058 -32.686 1.00 96.25 697 GLU A CA 1
ATOM 5698 C C . GLU A 1 697 ? 21.835 -12.771 -31.579 1.00 96.25 697 GLU A C 1
ATOM 5700 O O . GLU A 1 697 ? 22.970 -12.400 -31.274 1.00 96.25 697 GLU A O 1
ATOM 5705 N N . ILE A 1 698 ? 21.227 -13.799 -30.990 1.00 95.44 698 ILE A N 1
ATOM 5706 C CA . ILE A 1 698 ? 21.817 -14.609 -29.921 1.00 95.44 698 ILE A CA 1
ATOM 5707 C C . ILE A 1 698 ? 22.001 -16.023 -30.449 1.00 95.44 698 ILE A C 1
ATOM 5709 O O . ILE A 1 698 ? 21.033 -16.659 -30.864 1.00 95.44 698 ILE A O 1
ATOM 5713 N N . TYR A 1 699 ? 23.239 -16.506 -30.434 1.00 95.00 699 TYR A N 1
ATOM 5714 C CA . TYR A 1 699 ? 23.594 -17.827 -30.934 1.00 95.00 699 TYR A CA 1
ATOM 5715 C C . TYR A 1 699 ? 23.708 -18.790 -29.754 1.00 95.00 699 TYR A C 1
ATOM 5717 O O . TYR A 1 699 ? 24.504 -18.551 -28.843 1.00 95.00 699 TYR A O 1
ATOM 5725 N N . ILE A 1 700 ? 22.919 -19.862 -29.773 1.00 94.19 700 ILE A N 1
ATOM 5726 C CA . ILE A 1 700 ? 22.909 -20.900 -28.737 1.00 94.19 700 ILE A CA 1
ATOM 5727 C C . ILE A 1 700 ? 23.262 -22.265 -29.331 1.00 94.19 700 ILE A C 1
ATOM 5729 O O . ILE A 1 700 ? 22.963 -22.541 -30.493 1.00 94.19 700 ILE A O 1
ATOM 5733 N N . GLY A 1 701 ? 23.896 -23.116 -28.531 1.00 90.12 701 GLY A N 1
ATOM 5734 C CA . GLY A 1 701 ? 24.224 -24.488 -28.895 1.00 90.12 701 GLY A CA 1
ATOM 5735 C C . GLY A 1 701 ? 23.007 -25.412 -28.928 1.00 90.12 701 GLY A C 1
ATOM 5736 O O . GLY A 1 701 ? 21.914 -25.080 -28.462 1.00 90.12 701 GLY A O 1
ATOM 5737 N N . GLU A 1 702 ? 23.211 -26.604 -29.481 1.00 84.69 702 GLU A N 1
ATOM 5738 C CA . GLU A 1 702 ? 22.194 -27.653 -29.548 1.00 84.69 702 GLU A CA 1
ATOM 5739 C C . GLU A 1 702 ? 21.905 -28.292 -28.182 1.00 84.69 702 GLU A C 1
ATOM 5741 O O . GLU A 1 702 ? 20.751 -28.584 -27.869 1.00 84.69 702 GLU A O 1
ATOM 5746 N N . THR A 1 703 ? 22.934 -28.447 -27.347 1.00 83.31 703 THR A N 1
ATOM 5747 C CA . THR A 1 703 ? 22.845 -29.090 -26.033 1.00 83.31 703 THR A CA 1
ATOM 5748 C C . THR A 1 703 ? 22.751 -28.081 -24.890 1.00 83.31 703 THR A C 1
ATOM 5750 O O . THR A 1 703 ? 23.145 -26.916 -25.016 1.00 83.31 703 THR A O 1
ATOM 5753 N N . ALA A 1 704 ? 22.273 -28.559 -23.737 1.00 81.50 704 ALA A N 1
ATOM 5754 C CA . ALA A 1 704 ? 22.348 -27.814 -22.486 1.00 81.50 704 ALA A CA 1
ATOM 5755 C C . ALA A 1 704 ? 23.793 -27.378 -22.198 1.00 81.50 704 ALA A C 1
ATOM 5757 O O . ALA A 1 704 ? 24.743 -28.121 -22.467 1.00 81.50 704 ALA A O 1
ATOM 5758 N N . ALA A 1 705 ? 23.954 -26.187 -21.628 1.00 85.56 705 ALA A N 1
ATOM 5759 C CA . ALA A 1 705 ? 25.222 -25.774 -21.048 1.00 85.56 705 ALA A CA 1
ATOM 5760 C C . ALA A 1 705 ? 25.549 -26.645 -19.824 1.00 85.56 705 ALA A C 1
ATOM 5762 O O . ALA A 1 705 ? 24.647 -27.171 -19.171 1.00 85.56 705 ALA A O 1
ATOM 5763 N N . ALA A 1 706 ? 26.832 -26.761 -19.479 1.00 88.62 706 ALA A N 1
ATOM 5764 C CA . ALA A 1 706 ? 27.223 -27.292 -18.175 1.00 88.62 706 ALA A CA 1
ATOM 5765 C C . ALA A 1 706 ? 26.630 -26.422 -17.052 1.00 88.62 706 ALA A C 1
ATOM 5767 O O . ALA A 1 706 ? 26.520 -25.209 -17.221 1.00 88.62 706 ALA A O 1
ATOM 5768 N N . GLU A 1 707 ? 26.285 -27.014 -15.907 1.00 84.88 707 GLU A N 1
ATOM 5769 C CA . GLU A 1 707 ? 25.600 -26.317 -14.803 1.00 84.88 707 GLU A CA 1
ATOM 5770 C C . GLU A 1 707 ? 26.342 -25.054 -14.333 1.00 84.88 707 GLU A C 1
ATOM 5772 O O . GLU A 1 707 ? 25.722 -24.013 -14.145 1.00 84.88 707 GLU A O 1
ATOM 5777 N N . SER A 1 708 ? 27.677 -25.092 -14.250 1.00 88.00 708 SER A N 1
ATOM 5778 C CA . SER A 1 708 ? 28.493 -23.912 -13.915 1.00 88.00 708 SER A CA 1
ATOM 5779 C C . SER A 1 708 ? 28.333 -22.768 -14.919 1.00 88.00 708 SER A C 1
ATOM 5781 O O . SER A 1 708 ? 28.338 -21.599 -14.543 1.00 88.00 708 SER A O 1
ATOM 5783 N N . ARG A 1 709 ? 28.155 -23.098 -16.201 1.00 89.31 709 ARG A N 1
ATOM 5784 C CA . ARG A 1 709 ? 27.931 -22.119 -17.263 1.00 89.31 709 ARG A CA 1
ATOM 5785 C C . ARG A 1 709 ? 26.489 -21.616 -17.274 1.00 89.31 709 ARG A C 1
ATOM 5787 O O . ARG A 1 709 ? 26.296 -20.428 -17.498 1.00 89.31 709 ARG A O 1
ATOM 5794 N N . GLN A 1 710 ? 25.509 -22.470 -16.967 1.00 86.94 710 GLN A N 1
ATOM 5795 C CA . GLN A 1 710 ? 24.121 -22.042 -16.742 1.00 86.94 710 GLN A CA 1
ATOM 5796 C C . GLN A 1 710 ? 24.049 -21.034 -15.587 1.00 86.94 710 GLN A C 1
ATOM 5798 O O . GLN A 1 710 ? 23.436 -19.978 -15.726 1.00 86.94 710 GLN A O 1
ATOM 5803 N N . ALA A 1 711 ? 24.728 -21.326 -14.473 1.00 84.75 711 ALA A N 1
ATOM 5804 C CA . ALA A 1 711 ? 24.808 -20.436 -13.320 1.00 84.75 711 ALA A CA 1
ATOM 5805 C C . ALA A 1 711 ? 25.432 -19.077 -13.686 1.00 84.75 711 ALA A C 1
ATOM 5807 O O . ALA A 1 711 ? 24.815 -18.052 -13.413 1.00 84.75 711 ALA A O 1
ATOM 5808 N N . ASP A 1 712 ? 26.574 -19.060 -14.384 1.00 88.88 712 ASP A N 1
ATOM 5809 C CA . ASP A 1 712 ? 27.218 -17.825 -14.875 1.00 88.88 712 ASP A CA 1
ATOM 5810 C C . ASP A 1 712 ? 26.311 -17.025 -15.831 1.00 88.88 712 ASP A C 1
ATOM 5812 O O . ASP A 1 712 ? 26.234 -15.800 -15.756 1.00 88.88 712 ASP A O 1
ATOM 5816 N N . GLN A 1 713 ? 25.570 -17.694 -16.718 1.00 91.00 713 GLN A N 1
ATOM 5817 C CA . GLN A 1 713 ? 24.637 -17.034 -17.640 1.00 91.00 713 GLN A CA 1
ATOM 5818 C C . GLN A 1 713 ? 23.438 -16.414 -16.909 1.00 91.00 713 GLN A C 1
ATOM 5820 O O . GLN A 1 713 ? 23.030 -15.297 -17.242 1.00 91.00 713 GLN A O 1
ATOM 5825 N N . ILE A 1 714 ? 22.882 -17.120 -15.920 1.00 84.19 714 ILE A N 1
ATOM 5826 C CA . ILE A 1 714 ? 21.809 -16.619 -15.050 1.00 84.19 714 ILE A CA 1
ATOM 5827 C C . ILE A 1 714 ? 22.325 -15.439 -14.220 1.00 84.19 714 ILE A C 1
ATOM 5829 O O . ILE A 1 714 ? 21.655 -14.411 -14.151 1.00 84.19 714 ILE A O 1
ATOM 5833 N N . GLU A 1 715 ? 23.528 -15.539 -13.657 1.00 84.62 715 GLU A N 1
ATOM 5834 C CA . GLU A 1 715 ? 24.168 -14.462 -12.899 1.00 84.62 715 GLU A CA 1
ATOM 5835 C C . GLU A 1 715 ? 24.406 -13.226 -13.773 1.00 84.62 715 GLU A C 1
ATOM 5837 O O . GLU A 1 715 ? 24.022 -12.126 -13.392 1.00 84.62 715 GLU A O 1
ATOM 5842 N N . LYS A 1 716 ? 24.920 -13.381 -14.998 1.00 86.31 716 LYS A N 1
ATOM 5843 C CA . LYS A 1 716 ? 25.070 -12.271 -15.958 1.00 86.31 716 LYS A CA 1
ATOM 5844 C C . LYS A 1 716 ? 23.742 -11.618 -16.325 1.00 86.31 716 LYS A C 1
ATOM 5846 O O . LYS A 1 716 ? 23.682 -10.401 -16.489 1.00 86.31 716 LYS A O 1
ATOM 5851 N N . ALA A 1 717 ? 22.668 -12.396 -16.450 1.00 83.50 717 ALA A N 1
ATOM 5852 C CA . ALA A 1 717 ? 21.330 -11.853 -16.667 1.00 83.50 717 ALA A CA 1
ATOM 5853 C C . ALA A 1 717 ? 20.790 -11.126 -15.419 1.00 83.50 717 ALA A C 1
ATOM 5855 O O . ALA A 1 717 ? 20.129 -10.096 -15.565 1.00 83.50 717 ALA A O 1
ATOM 5856 N N . ALA A 1 718 ? 21.111 -11.609 -14.215 1.00 77.81 718 ALA A N 1
ATOM 5857 C CA . ALA A 1 718 ? 20.803 -10.940 -12.951 1.00 77.81 718 ALA A CA 1
ATOM 5858 C C . ALA A 1 718 ? 21.570 -9.620 -12.802 1.00 77.81 718 ALA A C 1
ATOM 5860 O O . ALA A 1 718 ? 20.951 -8.594 -12.544 1.00 77.81 718 ALA A O 1
ATOM 5861 N N . ILE A 1 719 ? 22.877 -9.609 -13.076 1.00 77.44 719 ILE A N 1
ATOM 5862 C CA . ILE A 1 719 ? 23.706 -8.396 -13.124 1.00 77.44 719 ILE A CA 1
ATOM 5863 C C . ILE A 1 719 ? 23.156 -7.434 -14.176 1.00 77.44 719 ILE A C 1
ATOM 5865 O O . ILE A 1 719 ? 22.996 -6.253 -13.898 1.00 77.44 719 ILE A O 1
ATOM 5869 N N . GLY A 1 720 ? 22.796 -7.928 -15.362 1.00 73.12 720 GLY A N 1
ATOM 5870 C CA . GLY A 1 720 ? 22.194 -7.111 -16.414 1.00 73.12 720 GLY A CA 1
ATOM 5871 C C . GLY A 1 720 ? 20.861 -6.479 -16.007 1.00 73.12 720 GLY A C 1
ATOM 5872 O O . GLY A 1 720 ? 20.566 -5.376 -16.454 1.00 73.12 720 GLY A O 1
ATOM 5873 N N . LEU A 1 721 ? 20.068 -7.142 -15.157 1.00 70.19 721 LEU A N 1
ATOM 5874 C CA . LEU A 1 721 ? 18.878 -6.563 -14.531 1.00 70.19 721 LEU A CA 1
ATOM 5875 C C . LEU A 1 721 ? 19.281 -5.520 -13.474 1.00 70.19 721 LEU A C 1
ATOM 5877 O O . LEU A 1 721 ? 18.838 -4.378 -13.566 1.00 70.19 721 LEU A O 1
ATOM 5881 N N . ASP A 1 722 ? 20.144 -5.879 -12.524 1.00 67.00 722 ASP A N 1
ATOM 5882 C CA . ASP A 1 722 ? 20.508 -5.050 -11.370 1.00 67.00 722 ASP A CA 1
ATOM 5883 C C . ASP A 1 722 ? 21.307 -3.798 -11.776 1.00 67.00 722 ASP A C 1
ATOM 5885 O O . ASP A 1 722 ? 20.966 -2.691 -11.365 1.00 67.00 722 ASP A O 1
ATOM 5889 N N . GLU A 1 723 ? 22.317 -3.912 -12.642 1.00 66.62 723 GLU A N 1
ATOM 5890 C CA . GLU A 1 723 ? 23.056 -2.765 -13.186 1.00 66.62 723 GLU A CA 1
ATOM 5891 C C . GLU A 1 723 ? 22.156 -1.852 -14.014 1.00 66.62 723 GLU A C 1
ATOM 5893 O O . GLU A 1 723 ? 22.271 -0.632 -13.902 1.00 66.62 723 GLU A O 1
ATOM 5898 N N . PHE A 1 724 ? 21.216 -2.407 -14.785 1.00 65.62 724 PHE A N 1
ATOM 5899 C CA . PHE A 1 724 ? 20.227 -1.622 -15.517 1.00 65.62 724 PHE A CA 1
ATOM 5900 C C . PHE A 1 724 ? 19.369 -0.782 -14.556 1.00 65.62 724 PHE A C 1
ATOM 5902 O O . PHE A 1 724 ? 19.274 0.446 -14.720 1.00 65.62 724 PHE A O 1
ATOM 5909 N N . VAL A 1 725 ? 18.757 -1.412 -13.545 1.00 57.41 725 VAL A N 1
ATOM 5910 C CA . VAL A 1 725 ? 17.835 -0.686 -12.670 1.00 57.41 725 VAL A CA 1
ATOM 5911 C C . VAL A 1 725 ? 18.583 0.262 -11.718 1.00 57.41 725 VAL A C 1
ATOM 5913 O O . VAL A 1 725 ? 18.145 1.399 -11.510 1.00 57.41 725 VAL A O 1
ATOM 5916 N N . LEU A 1 726 ? 19.768 -0.127 -11.233 1.00 57.25 726 LEU A N 1
ATOM 5917 C CA . LEU A 1 726 ? 20.654 0.735 -10.445 1.00 57.25 726 LEU A CA 1
ATOM 5918 C C . LEU A 1 726 ? 21.167 1.923 -11.250 1.00 57.25 726 LEU A C 1
ATOM 5920 O O . LEU A 1 726 ? 21.178 3.032 -10.720 1.00 57.25 726 LEU A O 1
ATOM 5924 N N . GLN A 1 727 ? 21.611 1.732 -12.494 1.00 60.25 727 GLN A N 1
ATOM 5925 C CA . GLN A 1 727 ? 22.184 2.811 -13.299 1.00 60.25 727 GLN A CA 1
ATOM 5926 C C . GLN A 1 727 ? 21.125 3.861 -13.621 1.00 60.25 727 GLN A C 1
ATOM 5928 O O . GLN A 1 727 ? 21.378 5.049 -13.439 1.00 60.25 727 GLN A O 1
ATOM 5933 N N . LYS A 1 728 ? 19.910 3.441 -13.990 1.00 56.28 728 LYS A N 1
ATOM 5934 C CA . LYS A 1 728 ? 18.812 4.373 -14.257 1.00 56.28 728 LYS A CA 1
ATOM 5935 C C . LYS A 1 728 ? 18.397 5.142 -13.005 1.00 56.28 728 LYS A C 1
ATOM 5937 O O . LYS A 1 728 ? 18.281 6.362 -13.056 1.00 56.28 728 LYS A O 1
ATOM 5942 N N . ILE A 1 729 ? 18.257 4.473 -11.859 1.00 52.78 729 ILE A N 1
ATOM 5943 C CA . ILE A 1 729 ? 17.899 5.160 -10.609 1.00 52.78 729 ILE A CA 1
ATOM 5944 C C . ILE A 1 729 ? 19.017 6.079 -10.115 1.00 52.78 729 ILE A C 1
ATOM 5946 O O . ILE A 1 729 ? 18.757 7.177 -9.608 1.00 52.78 729 ILE A O 1
ATOM 5950 N N . ARG A 1 730 ? 20.274 5.662 -10.287 1.00 54.28 730 ARG A N 1
ATOM 5951 C CA . ARG A 1 730 ? 21.445 6.488 -9.982 1.00 54.28 730 ARG A CA 1
ATOM 5952 C C . ARG A 1 730 ? 21.491 7.729 -10.862 1.00 54.28 730 ARG A C 1
ATOM 5954 O O . ARG A 1 730 ? 21.658 8.824 -10.326 1.00 54.28 730 ARG A O 1
ATOM 5961 N N . ASP A 1 731 ? 21.307 7.572 -12.165 1.00 55.75 731 ASP A N 1
ATOM 5962 C CA . ASP A 1 731 ? 21.401 8.664 -13.131 1.00 55.75 731 ASP A CA 1
ATOM 5963 C C . ASP A 1 731 ? 20.205 9.620 -13.053 1.00 55.75 731 ASP A C 1
ATOM 5965 O O . ASP A 1 731 ? 20.402 10.836 -13.094 1.00 55.75 731 ASP A O 1
ATOM 5969 N N . GLU A 1 732 ? 18.984 9.105 -12.878 1.00 54.84 732 GLU A N 1
ATOM 5970 C CA . GLU A 1 732 ? 17.758 9.915 -12.870 1.00 54.84 732 GLU A CA 1
ATOM 5971 C C . GLU A 1 732 ? 17.447 10.524 -11.491 1.00 54.84 732 GLU A C 1
ATOM 5973 O O . GLU A 1 732 ? 17.034 11.684 -11.414 1.00 54.84 732 GLU A O 1
ATOM 5978 N N . TYR A 1 733 ? 17.677 9.806 -10.381 1.00 52.22 733 TYR A N 1
ATOM 5979 C CA . TYR A 1 733 ? 17.144 10.225 -9.070 1.00 52.22 733 TYR A CA 1
ATOM 5980 C C . TYR A 1 733 ? 18.191 10.491 -7.985 1.00 52.22 733 TYR A C 1
ATOM 5982 O O . TYR A 1 733 ? 17.979 11.360 -7.119 1.00 52.22 733 TYR A O 1
ATOM 5990 N N . LEU A 1 734 ? 19.316 9.771 -7.990 1.00 50.31 734 LEU A N 1
ATOM 5991 C CA . LEU A 1 734 ? 20.314 9.855 -6.913 1.00 50.31 734 LEU A CA 1
ATOM 5992 C C . LEU A 1 734 ? 21.524 10.739 -7.253 1.00 50.31 734 LEU A C 1
ATOM 5994 O O . LEU A 1 734 ? 22.171 11.242 -6.328 1.00 50.31 734 LEU A O 1
ATOM 5998 N N . GLY A 1 735 ? 21.772 11.010 -8.537 1.00 51.47 735 GLY A N 1
ATOM 5999 C CA . GLY A 1 735 ? 23.006 11.626 -9.023 1.00 51.47 735 GLY A CA 1
ATOM 6000 C C . GLY A 1 735 ? 24.194 10.660 -8.916 1.00 51.47 735 GLY A C 1
ATOM 6001 O O . GLY A 1 735 ? 24.148 9.686 -8.167 1.00 51.47 735 GLY A O 1
ATOM 6002 N N . LYS A 1 736 ? 25.284 10.935 -9.651 1.00 40.59 736 LYS A N 1
ATOM 6003 C CA . LYS A 1 736 ? 26.508 10.107 -9.686 1.00 40.59 736 LYS A CA 1
ATOM 6004 C C . LYS A 1 736 ? 27.122 9.914 -8.283 1.00 40.59 736 LYS A C 1
ATOM 6006 O O . LYS A 1 736 ? 28.010 10.665 -7.885 1.00 40.59 736 LYS A O 1
ATOM 6011 N N . ARG A 1 737 ? 26.678 8.913 -7.518 1.00 40.97 737 ARG A N 1
ATOM 6012 C CA . ARG A 1 737 ? 27.395 8.393 -6.342 1.00 40.97 737 ARG A CA 1
ATOM 6013 C C . ARG A 1 737 ? 28.392 7.329 -6.808 1.00 40.97 737 ARG A C 1
ATOM 6015 O O . ARG A 1 737 ? 28.070 6.506 -7.662 1.00 40.97 737 ARG A O 1
ATOM 6022 N N . LYS A 1 738 ? 29.601 7.337 -6.233 1.00 36.72 738 LYS A N 1
ATOM 6023 C CA . LYS A 1 738 ? 30.508 6.178 -6.284 1.00 36.72 738 LYS A CA 1
ATOM 6024 C C . LYS A 1 738 ? 29.805 4.990 -5.616 1.00 36.72 738 LYS A C 1
ATOM 6026 O O . LYS A 1 738 ? 29.076 5.210 -4.651 1.00 36.72 738 LYS A O 1
ATOM 6031 N N . LYS A 1 739 ? 30.002 3.790 -6.183 1.00 34.75 739 LYS A N 1
ATOM 6032 C CA . LYS A 1 739 ? 29.429 2.497 -5.768 1.00 34.75 739 LYS A CA 1
ATOM 6033 C C . LYS A 1 739 ? 29.131 2.463 -4.262 1.00 34.75 739 LYS A C 1
ATOM 6035 O O . LYS A 1 739 ? 30.042 2.639 -3.461 1.00 34.75 739 LYS A O 1
ATOM 6040 N N . LEU A 1 740 ? 27.869 2.221 -3.905 1.00 35.44 740 LEU A N 1
ATOM 6041 C CA . LEU A 1 740 ? 27.551 1.648 -2.600 1.00 35.44 740 LEU A CA 1
ATOM 6042 C C . LEU A 1 740 ? 28.186 0.253 -2.610 1.00 35.44 740 LEU A C 1
ATOM 6044 O O . LEU A 1 740 ? 27.722 -0.615 -3.345 1.00 35.44 740 LEU A O 1
ATOM 6048 N N . SER A 1 741 ? 29.319 0.093 -1.930 1.00 29.38 741 SER A N 1
ATOM 6049 C CA . SER A 1 741 ? 29.812 -1.224 -1.540 1.00 29.38 741 SER A CA 1
ATOM 6050 C C . SER A 1 741 ? 28.927 -1.669 -0.383 1.00 29.38 741 SER A C 1
ATOM 6052 O O . SER A 1 741 ? 29.012 -1.069 0.692 1.00 29.38 741 SER A O 1
ATOM 6054 N N . TYR A 1 742 ? 28.017 -2.601 -0.653 1.00 34.31 742 TYR A N 1
ATOM 6055 C CA . TYR A 1 742 ? 27.281 -3.306 0.390 1.00 34.31 742 TYR A CA 1
ATOM 6056 C C . TYR A 1 742 ? 28.188 -4.341 1.043 1.00 34.31 742 TYR A C 1
ATOM 6058 O O . TYR A 1 742 ? 28.982 -4.954 0.290 1.00 34.31 742 TYR A O 1
#

Foldseek 3Di:
DDDDDPQPQDDLVRLLVLLCCLLPVVNVCVVCVVLVLVPQPQSVLLNVLSVLVSVLVNVLVVVDPSSQWGSPLSPDPVSSVVLSVVVSCCRVVQLPVLLVLVVLLCLQLLHDCLQEPPCLSNLLSNLLSVLCQQQAPPFDPPAFDADPVVRDGDPHGDGPSVLLSCLQRPLCRFFQGDFGSLLSSCSSLQCCVVRNCDHNVVVRSQDPVSSVSSVVSVQVVQQVSGDPNCVVVVHGSVLLSVLRYDDPDPLDAPLVNVLSNLLSLLVCLVPLVVSLVSCSSVSSVLSSLLSCLSCLQVCVVPPVVVSVSSLLCLQLPVQLVCLLQLQARSNLSSLLSVVCSVVVVCVVVVVVVVVVVVPDPPVVVVQVVLQVQLCVVVVNPDHESPFKHKDWHAGRPVVLVVLLVVVPPDDDDDDDDDDVSVVVSDDAASTATEMATSDPDLVVLVVSLVSSVVSVCVVCVVQPPVVQAPACCPPLQVVLVVVQPDPPDDDDDDDDDDDHDDHRYGYASHSLSVCCNNNGLSSCCRRVVNPVSSVSVSVLSVVLSVLSVLLVVVLVVLVLPLDVVSLVVVLVVVVVVVVPDDDDDPPDDDDGQAPPDDSVLSSLLSVLSSSCCSLRNAAWAWEKEWEWEDDPPDIDIDTPGIDTDGQFFFLLLVCSSRPSSLLQFAWDWKWKDAPPDPDIDTDDRQPDGDHHRIYMYIYTYPHTDDPVSSVVSSVSNSNSSVCRSVVCCQVRPVDDDDDPPD